Protein AF-A0A2M7NEK2-F1 (afdb_monomer)

Nearest PDB structures (foldseek):
  4wnr-assembly1_A  TM=8.412E-01  e=1.111E-12  Methanosarcina barkeri str. Fusaro
  8fo9-assembly1_E  TM=4.740E-01  e=2.504E-09  Homo sapiens
  8fo9-assembly1_F  TM=4.745E-01  e=3.644E-09  Homo sapiens
  5wha-assembly4_J  TM=6.904E-01  e=6.650E-05  Homo sapiens
  4fid-assembly1_A  TM=5.806E-01  e=3.515E-03  Entamoeba histolytica

Foldseek 3Di:
DQFDEPVVVVDPPAADEPVCQVVLLVVCQVVLAQEAASDQHQYLEDDCPPPQANASHAYYHHAHHPHAHAEEEDECRRHVNHAEYHHHQNQYAYYHYHAANARHQYDHDEQYAHQADDDDCVSVVNHNFDAHANYNHPVDPCVLHNDPPDRSVVVVVVLVCLVVVNDDFQLEAEEEEDAAAPLQLVLLVCCLADLPDDGDDPVRFDDAKDWDKRKDFQQDCVLQVDPGGDIHIYTYIRGGNAQVCNVVSLVVQAALHEYEYGGEPDRDDPPPHDDDDPCVRLVSNQVHHQDPQVRDGFAYEYEYEPCVVPVDDDPQPVVCCVVRVRDDYYYYAYSVVRRCVVVVVVVVSNRSSRRDVSSRDSPPVVPRPPDD

Structure (mmCIF, N/CA/C/O backbone):
data_AF-A0A2M7NEK2-F1
#
_entry.id   AF-A0A2M7NEK2-F1
#
loop_
_atom_site.group_PDB
_atom_site.id
_atom_site.type_symbol
_atom_site.label_atom_id
_atom_site.label_alt_id
_atom_site.label_comp_id
_atom_site.label_asym_id
_atom_site.label_entity_id
_atom_site.label_seq_id
_atom_site.pdbx_PDB_ins_code
_atom_site.Cartn_x
_atom_site.Cartn_y
_atom_site.Cartn_z
_atom_site.occupancy
_atom_site.B_iso_or_equiv
_atom_site.auth_seq_id
_atom_site.auth_comp_id
_atom_site.auth_asym_id
_atom_site.auth_atom_id
_atom_site.pdbx_PDB_model_num
ATOM 1 N N . MET A 1 1 ? -36.678 -0.978 18.783 1.00 27.56 1 MET A N 1
ATOM 2 C CA . MET A 1 1 ? -37.150 -0.639 20.144 1.00 27.56 1 MET A CA 1
ATOM 3 C C . MET A 1 1 ? -35.923 -0.608 21.032 1.00 27.56 1 MET A C 1
ATOM 5 O O . MET A 1 1 ? -35.334 -1.658 21.226 1.00 27.56 1 MET A O 1
ATOM 9 N N . ILE A 1 2 ? -35.474 0.575 21.455 1.00 27.95 2 ILE A N 1
ATOM 10 C CA . ILE A 1 2 ? -34.317 0.709 22.352 1.00 27.95 2 ILE A CA 1
ATOM 11 C C . ILE A 1 2 ? -34.806 0.318 23.756 1.00 27.95 2 ILE A C 1
ATOM 13 O O . ILE A 1 2 ? -35.747 0.954 24.239 1.00 27.95 2 ILE A O 1
ATOM 17 N N . PRO A 1 3 ? -34.257 -0.733 24.389 1.00 33.41 3 PRO A N 1
ATOM 18 C CA . PRO A 1 3 ? -34.603 -1.106 25.756 1.00 33.41 3 PRO A CA 1
ATOM 19 C C . PRO A 1 3 ? -34.306 0.061 26.696 1.00 33.41 3 PRO A C 1
ATOM 21 O O . PRO A 1 3 ? -33.317 0.771 26.522 1.00 33.41 3 PRO A O 1
ATOM 24 N N . THR A 1 4 ? -35.189 0.296 27.661 1.00 37.41 4 THR A N 1
ATOM 25 C CA . THR A 1 4 ? -35.133 1.444 28.569 1.00 37.41 4 THR A CA 1
ATOM 26 C C . THR A 1 4 ? -33.769 1.507 29.280 1.00 37.41 4 THR A C 1
ATOM 28 O O . THR A 1 4 ? -33.437 0.576 30.015 1.00 37.41 4 THR A O 1
ATOM 31 N N . PRO A 1 5 ? -32.961 2.569 29.087 1.00 45.22 5 PRO A N 1
ATOM 32 C CA . PRO A 1 5 ? -31.674 2.716 29.761 1.00 45.22 5 PRO A CA 1
ATOM 33 C C . PRO A 1 5 ? -31.861 2.801 31.276 1.00 45.22 5 PRO A C 1
ATOM 35 O O . PRO A 1 5 ? -32.543 3.710 31.753 1.00 45.22 5 PRO A O 1
ATOM 38 N N . LEU A 1 6 ? -31.220 1.918 32.047 1.00 47.41 6 LEU A N 1
ATOM 39 C CA . LEU A 1 6 ? -31.286 1.992 33.513 1.00 47.41 6 LEU A CA 1
ATOM 40 C C . LEU A 1 6 ? -30.641 3.269 34.059 1.00 47.41 6 LEU A C 1
ATOM 42 O O . LEU A 1 6 ? -31.110 3.806 35.056 1.00 47.41 6 LEU A O 1
ATOM 46 N N . ILE A 1 7 ? -29.637 3.836 33.383 1.00 46.28 7 ILE A N 1
ATOM 47 C CA . ILE A 1 7 ? -29.049 5.095 33.861 1.00 46.28 7 ILE A CA 1
ATOM 48 C C . ILE A 1 7 ? -29.918 6.315 33.567 1.00 46.28 7 ILE A C 1
ATOM 50 O O . ILE A 1 7 ? -29.795 7.318 34.260 1.00 46.28 7 ILE A O 1
ATOM 54 N N . HIS A 1 8 ? -30.921 6.229 32.685 1.00 40.03 8 HIS A N 1
ATOM 55 C CA . HIS A 1 8 ? -31.879 7.335 32.618 1.00 40.03 8 HIS A CA 1
ATOM 56 C C . HIS A 1 8 ? -32.700 7.483 33.917 1.00 40.03 8 HIS A C 1
ATOM 58 O O . HIS A 1 8 ? -33.272 8.553 34.136 1.00 40.03 8 HIS A O 1
ATOM 64 N N . GLN A 1 9 ? -32.748 6.439 34.764 1.00 41.03 9 GLN A N 1
ATOM 65 C CA . GLN A 1 9 ? -33.423 6.447 36.067 1.00 41.03 9 GLN A CA 1
ATOM 66 C C . GLN A 1 9 ? -32.533 6.894 37.238 1.00 41.03 9 GLN A C 1
ATOM 68 O O . GLN A 1 9 ? -33.073 7.375 38.233 1.00 41.03 9 GLN A O 1
ATOM 73 N N . PHE A 1 10 ? -31.204 6.796 37.139 1.00 43.56 10 PHE A N 1
ATOM 74 C CA . PHE A 1 10 ? -30.296 7.237 38.202 1.00 43.56 10 PHE A CA 1
ATOM 75 C C . PHE A 1 10 ? -29.938 8.719 38.016 1.00 43.56 10 PHE A C 1
ATOM 77 O O . PHE A 1 10 ? -28.969 9.065 37.359 1.00 43.56 10 PHE A O 1
ATOM 84 N N . GLU A 1 11 ? -30.796 9.572 38.585 1.00 41.09 11 GLU A N 1
ATOM 85 C CA . GLU A 1 11 ? -30.608 11.005 38.870 1.00 41.09 11 GLU A CA 1
ATOM 86 C C . GLU A 1 11 ? -30.167 11.902 37.691 1.00 41.09 11 GLU A C 1
ATOM 88 O O . GLU A 1 11 ? -28.991 12.089 37.402 1.00 41.09 11 GLU A O 1
ATOM 93 N N . LYS A 1 12 ? -31.138 12.608 37.092 1.00 42.69 12 LYS A N 1
ATOM 94 C CA . LYS A 1 12 ? -30.921 13.647 36.063 1.00 42.69 12 LYS A CA 1
ATOM 95 C C . LYS A 1 12 ? -29.975 14.793 36.474 1.00 42.69 12 LYS A C 1
ATOM 97 O O . LYS A 1 12 ? -29.527 15.512 35.587 1.00 42.69 12 LYS A O 1
ATOM 102 N N . ASP A 1 13 ? -29.667 14.954 37.765 1.00 41.12 13 ASP A N 1
ATOM 103 C CA . ASP A 1 13 ? -29.043 16.173 38.305 1.00 41.12 13 ASP A CA 1
ATOM 104 C C . ASP A 1 13 ? -27.871 15.938 39.280 1.00 41.12 13 ASP A C 1
ATOM 106 O O . ASP A 1 13 ? -27.344 16.898 39.847 1.00 41.12 13 ASP A O 1
ATOM 110 N N . LYS A 1 14 ? -27.406 14.694 39.470 1.00 54.66 14 LYS A N 1
ATOM 111 C CA . LYS A 1 14 ? -26.207 14.406 40.275 1.00 54.66 14 LYS A CA 1
ATOM 112 C C . LYS A 1 14 ? -25.240 13.529 39.500 1.00 54.66 14 LYS A C 1
ATOM 114 O O . LYS A 1 14 ? -25.579 12.434 39.077 1.00 54.66 14 LYS A O 1
ATOM 119 N N . LYS A 1 15 ? -24.013 14.018 39.335 1.00 63.94 15 LYS A N 1
ATOM 120 C CA . LYS A 1 15 ? -22.933 13.224 38.752 1.00 63.94 15 LYS A CA 1
ATOM 121 C C . LYS A 1 15 ? -22.475 12.198 39.782 1.00 63.94 15 LYS A C 1
ATOM 123 O O . LYS A 1 15 ? -22.154 12.561 40.914 1.00 63.94 15 LYS A O 1
ATOM 128 N N . LEU A 1 16 ? -22.467 10.934 39.388 1.00 65.00 16 LEU A N 1
ATOM 129 C CA . LEU A 1 16 ? -22.127 9.820 40.263 1.00 65.00 16 LEU A CA 1
ATOM 130 C C . LEU A 1 16 ? -20.600 9.670 40.374 1.00 65.00 16 LEU A C 1
ATOM 132 O O . LEU A 1 16 ? -19.862 9.965 39.432 1.00 65.00 16 LEU A O 1
ATOM 136 N N . GLN A 1 17 ? -20.153 9.215 41.546 1.00 69.19 17 GLN A N 1
ATOM 137 C CA . GLN A 1 17 ? -18.762 8.876 41.872 1.00 69.19 17 GLN A CA 1
ATOM 138 C C . GLN A 1 17 ? -18.635 7.361 42.096 1.00 69.19 17 GLN A C 1
ATOM 140 O O . GLN A 1 17 ? -19.644 6.672 42.251 1.00 69.19 17 GLN A O 1
ATOM 145 N N . ASN A 1 18 ? -17.407 6.835 42.171 1.00 71.06 18 ASN A N 1
ATOM 146 C CA . ASN A 1 18 ? -17.117 5.390 42.202 1.00 71.06 18 ASN A CA 1
ATOM 147 C C . ASN A 1 18 ? -17.906 4.595 43.261 1.00 71.06 18 ASN A C 1
ATOM 149 O O . ASN A 1 18 ? -18.265 3.453 43.005 1.00 71.06 18 ASN A O 1
ATOM 153 N N . ALA A 1 19 ? -18.244 5.191 44.411 1.00 71.62 19 ALA A N 1
ATOM 154 C CA . ALA A 1 19 ? -19.031 4.529 45.461 1.00 71.62 19 ALA A CA 1
ATOM 155 C C . ALA A 1 19 ? -20.443 4.094 45.008 1.00 71.62 19 ALA A C 1
ATOM 157 O O . ALA A 1 19 ? -21.029 3.194 45.600 1.00 71.62 19 ALA A O 1
ATOM 158 N N . ALA A 1 20 ? -20.994 4.717 43.961 1.00 75.75 20 ALA A N 1
ATOM 159 C CA . ALA A 1 20 ? -22.280 4.332 43.382 1.00 75.75 20 ALA A CA 1
ATOM 160 C C . ALA A 1 20 ? -22.160 3.214 42.328 1.00 75.75 20 ALA A C 1
ATOM 162 O O . ALA A 1 20 ? -23.172 2.610 41.974 1.00 75.75 20 ALA A O 1
ATOM 163 N N . LEU A 1 21 ? -20.950 2.928 41.824 1.00 77.50 21 LEU A N 1
ATOM 164 C CA . LEU A 1 21 ? -20.729 2.021 40.695 1.00 77.50 21 LEU A CA 1
ATOM 165 C C . LEU A 1 21 ? -21.175 0.587 41.014 1.00 77.50 21 LEU A C 1
ATOM 167 O O . LEU A 1 21 ? -21.929 0.004 40.240 1.00 77.50 21 LEU A O 1
ATOM 171 N N . GLU A 1 22 ? -20.798 0.046 42.176 1.00 78.56 22 GLU A N 1
ATOM 172 C CA . GLU A 1 22 ? -21.197 -1.309 42.592 1.00 78.56 22 GLU A CA 1
ATOM 173 C C . GLU A 1 22 ? -22.721 -1.465 42.687 1.00 78.56 22 GLU A C 1
ATOM 175 O O . GLU A 1 22 ? -23.286 -2.458 42.226 1.00 78.56 22 GLU A O 1
ATOM 180 N N . GLY A 1 23 ? -23.408 -0.455 43.232 1.00 80.19 23 GLY A N 1
ATOM 181 C CA . GLY A 1 23 ? -24.868 -0.442 43.322 1.00 80.19 23 GLY A CA 1
ATOM 182 C C . GLY A 1 23 ? -25.534 -0.423 41.944 1.00 80.19 23 GLY A C 1
ATOM 183 O O . GLY A 1 23 ? -26.476 -1.180 41.703 1.00 80.19 23 GLY A O 1
ATOM 184 N N . ILE A 1 24 ? -25.009 0.387 41.017 1.00 80.38 24 ILE A N 1
ATOM 185 C CA . ILE A 1 24 ? -25.492 0.462 39.630 1.00 80.38 24 ILE A CA 1
ATOM 186 C C . ILE A 1 24 ? -25.304 -0.882 38.924 1.00 80.38 24 ILE A C 1
ATOM 188 O O . ILE A 1 24 ? -26.232 -1.364 38.276 1.00 80.38 24 ILE A O 1
ATOM 192 N N . LEU A 1 25 ? -24.134 -1.507 39.070 1.00 83.00 25 LEU A N 1
ATOM 193 C CA . LEU A 1 25 ? -23.816 -2.792 38.446 1.00 83.00 25 LEU A CA 1
ATOM 194 C C . LEU A 1 25 ? -24.685 -3.924 39.005 1.00 83.00 25 LEU A C 1
ATOM 196 O O . LEU A 1 25 ? -25.248 -4.705 38.236 1.00 83.00 25 LEU A O 1
ATOM 200 N N . SER A 1 26 ? -24.881 -3.960 40.326 1.00 82.44 26 SER A N 1
ATOM 201 C CA . SER A 1 26 ? -25.780 -4.913 40.985 1.00 82.44 26 SER A CA 1
ATOM 202 C C . SER A 1 26 ? -27.222 -4.761 40.492 1.00 82.44 26 SER A C 1
ATOM 204 O O . SER A 1 26 ? -27.854 -5.744 40.096 1.00 82.44 26 SER A O 1
ATOM 206 N N . GLN A 1 27 ? -27.731 -3.527 40.410 1.00 81.94 27 GLN A N 1
ATOM 207 C CA . GLN A 1 27 ? -29.082 -3.264 39.916 1.00 81.94 27 GLN A CA 1
ATOM 208 C C . GLN A 1 27 ? -29.231 -3.603 38.427 1.00 81.94 27 GLN A C 1
ATOM 210 O O . GLN A 1 27 ? -30.239 -4.187 38.024 1.00 81.94 27 GLN A O 1
ATOM 215 N N . ALA A 1 28 ? -28.233 -3.261 37.608 1.00 82.62 28 ALA A N 1
ATOM 216 C CA . ALA A 1 28 ? -28.210 -3.576 36.184 1.00 82.62 28 ALA A CA 1
ATOM 217 C C . ALA A 1 28 ? -28.265 -5.088 35.946 1.00 82.62 28 ALA A C 1
ATOM 219 O O . ALA A 1 28 ? -29.034 -5.558 35.104 1.00 82.62 28 ALA A O 1
ATOM 220 N N . ARG A 1 29 ? -27.514 -5.850 36.746 1.00 83.62 29 ARG A N 1
ATOM 221 C CA . ARG A 1 29 ? -27.515 -7.310 36.707 1.00 83.62 29 ARG A CA 1
ATOM 222 C C . ARG A 1 29 ? -28.867 -7.893 37.117 1.00 83.62 29 ARG A C 1
ATOM 224 O O . ARG A 1 29 ? -29.416 -8.716 36.388 1.00 83.62 29 ARG A O 1
ATOM 231 N N . GLN A 1 30 ? -29.430 -7.448 38.242 1.00 84.69 30 GLN A N 1
ATOM 232 C CA . GLN A 1 30 ? -30.735 -7.920 38.731 1.00 84.69 30 GLN A CA 1
ATOM 233 C C . GLN A 1 30 ? -31.859 -7.660 37.723 1.00 84.69 30 GLN A C 1
ATOM 235 O O . GLN A 1 30 ? -32.696 -8.527 37.477 1.00 84.69 30 GLN A O 1
ATOM 240 N N . ASN A 1 31 ? -31.842 -6.484 37.098 1.00 84.69 31 ASN A N 1
ATOM 241 C CA . ASN A 1 31 ? -32.84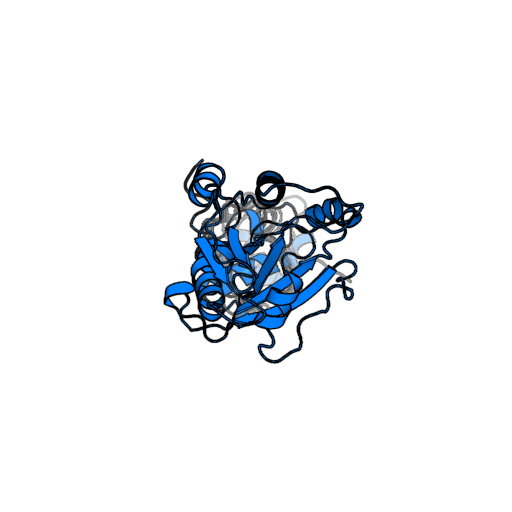8 -6.075 36.123 1.00 84.69 31 ASN A CA 1
ATOM 242 C C . ASN A 1 31 ? -32.590 -6.616 34.711 1.00 84.69 31 ASN A C 1
ATOM 244 O O . ASN A 1 31 ? -33.394 -6.350 33.818 1.00 84.69 31 ASN A O 1
ATOM 248 N N . LYS A 1 32 ? -31.489 -7.351 34.497 1.00 85.56 32 LYS A N 1
ATOM 249 C CA . LYS A 1 32 ? -31.096 -7.919 33.200 1.00 85.56 32 LYS A CA 1
ATOM 250 C C . LYS A 1 32 ? -31.138 -6.892 32.068 1.00 85.56 32 LYS A C 1
ATOM 252 O O . LYS A 1 32 ? -31.668 -7.162 30.989 1.00 85.56 32 LYS A O 1
ATOM 257 N N . VAL A 1 33 ? -30.619 -5.690 32.312 1.00 84.56 33 VAL A N 1
ATOM 258 C CA . VAL A 1 33 ? -30.609 -4.670 31.258 1.00 84.56 33 VAL A CA 1
ATOM 259 C C . VAL A 1 33 ? -29.609 -5.003 30.173 1.00 84.56 33 VAL A C 1
ATOM 261 O O . VAL A 1 33 ? -28.594 -5.651 30.422 1.00 84.56 33 VAL A O 1
ATOM 264 N N . SER A 1 34 ? -29.901 -4.513 28.974 1.00 87.12 34 SER A N 1
ATOM 265 C CA . SER A 1 34 ? -29.009 -4.616 27.825 1.00 87.12 34 SER A CA 1
ATOM 266 C C . SER A 1 34 ? -28.145 -3.387 27.595 1.00 87.12 34 SER A C 1
ATOM 268 O O . SER A 1 34 ? -27.188 -3.456 26.831 1.00 87.12 34 SER A O 1
ATOM 270 N N . PHE A 1 35 ? -28.451 -2.274 28.258 1.00 86.38 35 PHE A N 1
ATOM 271 C CA . PHE A 1 35 ? -27.778 -0.999 28.052 1.00 86.38 35 PHE A CA 1
ATOM 272 C C . PHE A 1 35 ? -27.342 -0.398 29.393 1.00 86.38 35 PHE A C 1
ATOM 274 O O . PHE A 1 35 ? -28.177 0.008 30.210 1.00 86.38 35 PHE A O 1
ATOM 281 N N . LEU A 1 36 ? -26.026 -0.329 29.597 1.00 85.50 36 LEU A N 1
ATOM 282 C CA . LEU A 1 36 ? -25.368 0.296 30.740 1.00 85.50 36 LEU A CA 1
ATOM 283 C C . LEU A 1 36 ? -24.699 1.597 30.288 1.00 85.50 36 LEU A C 1
ATOM 285 O O . LEU A 1 36 ? -23.623 1.602 29.711 1.00 85.50 36 LEU A O 1
ATOM 289 N N . ASN A 1 37 ? -25.341 2.721 30.556 1.00 83.00 37 ASN A N 1
ATOM 290 C CA . ASN A 1 37 ? -24.805 4.053 30.309 1.00 83.00 37 ASN A CA 1
ATOM 291 C C . ASN A 1 37 ? -24.256 4.704 31.580 1.00 83.00 37 ASN A C 1
ATOM 293 O O . ASN A 1 37 ? -25.003 5.307 32.314 1.00 83.00 37 ASN A O 1
ATOM 297 N N . SER A 1 38 ? -22.963 4.669 31.832 1.00 78.69 38 SER A N 1
ATOM 298 C CA . SER A 1 38 ? -22.294 5.478 32.862 1.00 78.69 38 SER A CA 1
ATOM 299 C C . SER A 1 38 ? -21.735 6.804 32.317 1.00 78.69 38 SER A C 1
ATOM 301 O O . SER A 1 38 ? -20.818 7.379 32.910 1.00 78.69 38 SER A O 1
ATOM 303 N N . SER A 1 39 ? -22.266 7.317 31.205 1.00 83.06 39 SER A N 1
ATOM 304 C CA . SER A 1 39 ? -21.804 8.561 30.583 1.00 83.06 39 SER A CA 1
ATOM 305 C C . SER A 1 39 ? -22.087 9.800 31.444 1.00 83.06 39 SER A C 1
ATOM 307 O O . SER A 1 39 ? -23.003 9.812 32.266 1.00 83.06 39 SER A O 1
ATOM 309 N N . LYS A 1 40 ? -21.313 10.872 31.233 1.00 82.81 40 LYS A N 1
ATOM 310 C CA . LYS A 1 40 ? -21.486 12.190 31.884 1.00 82.81 40 LYS A CA 1
ATOM 311 C C . LYS A 1 40 ? -21.363 12.182 33.417 1.00 82.81 40 LYS A C 1
ATOM 313 O O . LYS A 1 40 ? -21.920 13.060 34.080 1.00 82.81 40 LYS A O 1
ATOM 318 N N . ASN A 1 41 ? -20.598 11.245 33.971 1.00 82.25 41 ASN A N 1
ATOM 319 C CA . ASN A 1 41 ? -20.337 11.133 35.407 1.00 82.25 41 ASN A CA 1
ATOM 320 C C . ASN A 1 41 ? -18.932 11.639 35.799 1.00 82.25 41 ASN A C 1
ATOM 322 O O . ASN A 1 41 ? -18.212 12.247 34.997 1.00 82.25 41 ASN A O 1
ATOM 326 N N . GLU A 1 42 ? -18.579 11.461 37.074 1.00 79.94 42 GLU A N 1
ATOM 327 C CA . GLU A 1 42 ? -17.281 11.818 37.666 1.00 79.94 42 GLU A CA 1
ATOM 328 C C . GLU A 1 42 ? -16.571 10.564 38.204 1.00 79.94 42 GLU A C 1
ATOM 330 O O . GLU A 1 42 ? -15.975 10.580 39.282 1.00 79.94 42 GLU A O 1
ATOM 335 N N . PHE A 1 43 ? -16.654 9.456 37.458 1.00 76.44 43 PHE A N 1
ATOM 336 C CA . PHE A 1 43 ? -15.937 8.229 37.799 1.00 76.44 43 PHE A CA 1
ATOM 337 C C . PHE A 1 43 ? -14.437 8.400 37.565 1.00 76.44 43 PHE A C 1
ATOM 339 O O . PHE A 1 43 ? -14.008 8.687 36.449 1.00 76.44 43 PHE A O 1
ATOM 346 N N . SER A 1 44 ? -13.625 8.225 38.603 1.00 72.00 44 SER A N 1
ATOM 347 C CA . SER A 1 44 ? -12.158 8.205 38.489 1.00 72.00 44 SER A CA 1
ATOM 348 C C . SER A 1 44 ? -11.609 6.811 38.183 1.00 72.00 44 SER A C 1
ATOM 350 O O . SER A 1 44 ? -10.463 6.677 37.774 1.00 72.00 44 SER A O 1
ATOM 352 N N . ASN A 1 45 ? -12.424 5.773 38.374 1.00 73.75 45 ASN A N 1
ATOM 353 C CA . ASN A 1 45 ? -12.111 4.395 38.023 1.00 73.75 45 ASN A CA 1
ATOM 354 C C . ASN A 1 45 ? -13.414 3.670 37.652 1.00 73.75 45 ASN A C 1
ATOM 356 O O . ASN A 1 45 ? -14.448 3.893 38.288 1.00 73.75 45 ASN A O 1
ATOM 360 N N . LEU A 1 46 ? -13.354 2.807 36.640 1.00 75.31 46 LEU A N 1
ATOM 361 C CA . LEU A 1 46 ? -14.412 1.861 36.299 1.00 75.31 46 LEU A CA 1
ATOM 362 C C . LEU A 1 46 ? -13.814 0.461 36.371 1.00 75.31 46 LEU A C 1
ATOM 364 O O . LEU A 1 46 ? -13.228 -0.034 35.409 1.00 75.31 46 LEU A O 1
ATOM 368 N N . ASP A 1 47 ? -13.953 -0.147 37.541 1.00 76.81 47 ASP A N 1
ATOM 369 C CA . ASP A 1 47 ? -13.500 -1.505 37.785 1.00 76.81 47 ASP A CA 1
ATOM 370 C C . ASP A 1 47 ? -14.679 -2.472 37.652 1.00 76.81 47 ASP A C 1
ATOM 372 O O . ASP A 1 47 ? -15.679 -2.358 38.364 1.00 76.81 47 ASP A O 1
ATOM 376 N N . PHE A 1 48 ? -14.558 -3.413 36.719 1.00 80.00 48 PHE A N 1
ATOM 377 C CA . PHE A 1 48 ? -15.531 -4.482 36.498 1.00 80.00 48 PHE A CA 1
ATOM 378 C C . PHE A 1 48 ? -15.013 -5.847 36.975 1.00 80.00 48 PHE A C 1
ATOM 380 O O . PHE A 1 48 ? -15.692 -6.854 36.789 1.00 80.00 48 PHE A O 1
ATOM 387 N N . SER A 1 49 ? -13.821 -5.906 37.581 1.00 71.44 49 SER A N 1
ATOM 388 C CA . SER A 1 49 ? -13.154 -7.158 37.965 1.00 71.44 49 SER A CA 1
ATOM 389 C C . SER A 1 49 ? -13.886 -7.932 39.061 1.00 71.44 49 SER A C 1
ATOM 391 O O . SER A 1 49 ? -13.805 -9.158 39.117 1.00 71.44 49 SER A O 1
ATOM 393 N N . THR A 1 50 ? -14.632 -7.232 39.916 1.00 71.94 50 THR A N 1
ATOM 394 C CA . THR A 1 50 ? -15.408 -7.815 41.018 1.00 71.94 50 THR A CA 1
ATOM 395 C C . THR A 1 50 ? -16.818 -8.237 40.601 1.00 71.94 50 THR A C 1
ATOM 397 O O . THR A 1 50 ? -17.564 -8.793 41.409 1.00 71.94 50 THR A O 1
ATOM 400 N N . VAL A 1 51 ? -17.201 -7.980 39.347 1.00 79.44 51 VAL A N 1
ATOM 401 C CA . VAL A 1 51 ? -18.557 -8.203 38.847 1.00 79.44 51 VAL A CA 1
ATOM 402 C C . VAL A 1 51 ? -18.655 -9.597 38.239 1.00 79.44 51 VAL A C 1
ATOM 404 O O . VAL A 1 51 ? -17.894 -9.967 37.349 1.00 79.44 51 VAL A O 1
ATOM 407 N N . GLU A 1 52 ? -19.628 -10.380 38.699 1.00 85.44 52 GLU A N 1
ATOM 408 C CA . GLU A 1 52 ? -19.995 -11.634 38.037 1.00 85.44 52 GLU A CA 1
ATOM 409 C C . GLU A 1 52 ? -20.537 -11.380 36.618 1.00 85.44 52 GLU A C 1
ATOM 411 O O . GLU A 1 52 ? -21.003 -10.289 36.295 1.00 85.44 52 GLU A O 1
ATOM 416 N N . THR A 1 53 ? -20.554 -12.412 35.776 1.00 90.19 53 THR A N 1
ATOM 417 C CA . THR A 1 53 ? -20.990 -12.309 34.377 1.00 90.19 53 THR A CA 1
ATOM 418 C C . THR A 1 53 ? -22.367 -11.644 34.215 1.00 90.19 53 THR A C 1
ATOM 420 O O . THR A 1 53 ? -23.358 -12.009 34.861 1.00 90.19 53 THR A O 1
ATOM 423 N N . MET A 1 54 ? -22.428 -10.669 33.305 1.00 90.12 54 MET A N 1
ATOM 424 C CA . MET A 1 54 ? -23.602 -9.872 32.950 1.00 90.12 54 MET A CA 1
ATOM 425 C C . MET A 1 54 ? -24.046 -10.182 31.513 1.00 90.12 54 MET A C 1
ATOM 427 O O . MET A 1 54 ? -23.902 -9.367 30.603 1.00 90.12 54 MET A O 1
ATOM 431 N N . GLU A 1 55 ? -24.621 -11.368 31.301 1.00 91.38 55 GLU A N 1
ATOM 432 C CA . GLU A 1 55 ? -24.993 -11.873 29.967 1.00 91.38 55 GLU A CA 1
ATOM 433 C C . GLU A 1 55 ? -26.000 -10.999 29.207 1.00 91.38 55 GLU A C 1
ATOM 435 O O . GLU A 1 55 ? -26.066 -11.073 27.983 1.00 91.38 55 GLU A O 1
ATOM 440 N N . SER A 1 56 ? -26.805 -10.193 29.905 1.00 89.69 56 SER A N 1
ATOM 441 C CA . SER A 1 56 ? -27.824 -9.357 29.268 1.00 89.69 56 SER A CA 1
ATOM 442 C C . SER A 1 56 ? -27.252 -8.120 28.582 1.00 89.69 56 SER A C 1
ATOM 444 O O . SER A 1 56 ? -27.915 -7.582 27.702 1.00 89.69 56 SER A O 1
ATOM 446 N N . ILE A 1 57 ? -26.063 -7.659 28.988 1.00 91.75 57 ILE A N 1
ATOM 447 C CA . ILE A 1 57 ? -25.473 -6.397 28.536 1.00 91.75 57 ILE A CA 1
ATOM 448 C C . ILE A 1 57 ? -24.979 -6.530 27.097 1.00 91.75 57 ILE A C 1
ATOM 450 O O . ILE A 1 57 ? -24.106 -7.340 26.794 1.00 91.75 57 ILE A O 1
ATOM 454 N N . GLU A 1 58 ? -25.512 -5.676 26.229 1.00 93.50 58 GLU A N 1
ATOM 455 C CA . GLU A 1 58 ? -25.104 -5.548 24.829 1.00 93.50 58 GLU A CA 1
ATOM 456 C C . GLU A 1 58 ? -24.416 -4.208 24.555 1.00 93.50 58 GLU A C 1
ATOM 458 O O . GLU A 1 58 ? -23.662 -4.081 23.594 1.00 93.50 58 GLU A O 1
ATOM 463 N N . VAL A 1 59 ? -24.660 -3.192 25.385 1.00 93.44 59 VAL A N 1
ATOM 464 C CA . VAL A 1 59 ? -24.123 -1.848 25.183 1.00 93.44 59 VAL A CA 1
ATOM 465 C C . VAL A 1 59 ? -23.608 -1.267 26.483 1.00 93.44 59 VAL A C 1
ATOM 467 O O . VAL A 1 59 ? -24.326 -1.242 27.486 1.00 93.44 59 VAL A O 1
ATOM 470 N N . ILE A 1 60 ? -22.389 -0.740 26.426 1.00 91.00 60 ILE A N 1
ATOM 471 C CA . ILE A 1 60 ? -21.786 0.041 27.499 1.00 91.00 60 ILE A CA 1
ATOM 472 C C . ILE A 1 60 ? -21.430 1.419 26.943 1.00 91.00 60 ILE A C 1
ATOM 474 O O . ILE A 1 60 ? -20.693 1.527 25.964 1.00 91.00 60 ILE A O 1
ATOM 478 N N . ASP A 1 61 ? -21.952 2.471 27.567 1.00 89.06 61 ASP A N 1
ATOM 479 C CA . ASP A 1 61 ? -21.617 3.856 27.242 1.00 89.06 61 ASP A CA 1
ATOM 480 C C . ASP A 1 61 ? -21.080 4.583 28.471 1.00 89.06 61 ASP A C 1
ATOM 482 O O . ASP A 1 61 ? -21.812 4.908 29.398 1.00 89.06 61 ASP A O 1
ATOM 486 N N . CYS A 1 62 ? -19.788 4.865 28.456 1.00 86.62 62 CYS A N 1
ATOM 487 C CA . CYS A 1 62 ? -19.049 5.565 29.495 1.00 86.62 62 CYS A CA 1
ATOM 488 C C . CYS A 1 62 ? -18.508 6.911 28.988 1.00 86.62 62 CYS A C 1
ATOM 490 O O . CYS A 1 62 ? -17.511 7.412 29.515 1.00 86.62 62 CYS A O 1
ATOM 492 N N . SER A 1 63 ? -19.119 7.491 27.955 1.00 88.38 63 SER A N 1
ATOM 493 C CA . SER A 1 63 ? -18.653 8.725 27.309 1.00 88.38 63 SER A CA 1
ATOM 494 C C . SER A 1 63 ? -18.746 9.952 28.230 1.00 88.38 63 SER A C 1
ATOM 496 O O . SER A 1 63 ? -19.545 9.992 29.164 1.00 88.38 63 SER A O 1
ATOM 498 N N . TYR A 1 64 ? -17.980 11.005 27.959 1.00 88.06 64 TYR A N 1
ATOM 499 C CA . TYR A 1 64 ? -18.037 12.288 28.669 1.00 88.06 64 TYR A CA 1
ATOM 500 C C . TYR A 1 64 ? -17.794 12.202 30.185 1.00 88.06 64 TYR A C 1
ATOM 502 O O . TYR A 1 64 ? -18.327 13.019 30.946 1.00 88.06 64 TYR A O 1
ATOM 510 N N . ASN A 1 65 ? -17.021 11.219 30.652 1.00 81.19 65 ASN A N 1
ATOM 511 C CA . ASN A 1 65 ? -16.597 11.194 32.052 1.00 81.19 65 ASN A CA 1
ATOM 512 C C . ASN A 1 65 ? -15.544 12.289 32.291 1.00 81.19 65 ASN A C 1
ATOM 514 O O . ASN A 1 65 ? -14.596 12.445 31.524 1.00 81.19 65 ASN A O 1
ATOM 518 N N . LYS A 1 66 ? -15.755 13.127 33.316 1.00 71.38 66 LYS A N 1
ATOM 519 C CA . LYS A 1 66 ? -14.974 14.374 33.489 1.00 71.38 66 LYS A CA 1
ATOM 520 C C . LYS A 1 66 ? -13.598 14.161 34.118 1.00 71.38 66 LYS A C 1
ATOM 522 O O . LYS A 1 66 ? -12.675 14.950 33.870 1.00 71.38 66 LYS A O 1
ATOM 527 N N . THR A 1 67 ? -13.514 13.154 34.969 1.00 71.94 67 THR A N 1
ATOM 528 C CA . THR A 1 67 ? -12.324 12.685 35.678 1.00 71.94 67 THR A CA 1
ATOM 529 C C . THR A 1 67 ? -11.464 11.837 34.746 1.00 71.94 67 THR A C 1
ATOM 531 O O . THR A 1 67 ? -11.986 11.158 33.868 1.00 71.94 67 THR A O 1
ATOM 534 N N . GLU A 1 68 ? -10.141 11.919 34.901 1.00 71.00 68 GLU A N 1
ATOM 535 C CA . GLU A 1 68 ? -9.214 11.077 34.138 1.00 71.00 68 GLU A CA 1
ATOM 536 C C . GLU A 1 68 ? -9.408 9.619 34.550 1.00 71.00 68 GLU A C 1
ATOM 538 O O . GLU A 1 68 ? -9.143 9.251 35.693 1.00 71.00 68 GLU A O 1
ATOM 543 N N . LEU A 1 69 ? -9.892 8.802 33.619 1.00 73.75 69 LEU A N 1
ATOM 544 C CA . LEU A 1 69 ? -9.925 7.355 33.761 1.00 73.75 69 LEU A CA 1
ATOM 545 C C . LEU A 1 69 ? -8.555 6.832 33.322 1.00 73.75 69 LEU A C 1
ATOM 547 O O . LEU A 1 69 ? -8.332 6.616 32.136 1.00 73.75 69 LEU A O 1
ATOM 551 N N . GLU A 1 70 ? -7.599 6.709 34.246 1.00 75.44 70 GLU A N 1
ATOM 552 C CA . GLU A 1 70 ? -6.216 6.350 33.882 1.00 75.44 70 GLU A CA 1
ATOM 553 C C . GLU A 1 70 ? -6.155 5.041 33.087 1.00 75.44 70 GLU A C 1
ATOM 555 O O . GLU A 1 70 ? -5.570 5.006 32.005 1.00 75.44 70 GLU A O 1
ATOM 560 N N . LYS A 1 71 ? -6.829 3.999 33.577 1.00 84.25 71 LYS A N 1
ATOM 561 C CA . LYS A 1 71 ? -6.892 2.691 32.935 1.00 84.25 71 LYS A CA 1
ATOM 562 C C . LYS A 1 71 ? -8.297 2.111 33.029 1.00 84.25 71 LYS A C 1
ATOM 564 O O . LYS A 1 71 ? -8.938 2.201 34.073 1.00 84.25 71 LYS A O 1
ATOM 569 N N . ILE A 1 72 ? -8.754 1.498 31.941 1.00 86.88 72 ILE A N 1
ATOM 570 C CA . ILE A 1 72 ? -10.029 0.785 31.869 1.00 86.88 72 ILE A CA 1
ATOM 571 C C . ILE A 1 72 ? -9.785 -0.644 31.417 1.00 86.88 72 ILE A C 1
ATOM 573 O O . ILE A 1 72 ? -9.185 -0.859 30.368 1.00 86.88 72 ILE A O 1
ATOM 577 N N . THR A 1 73 ? -10.319 -1.609 32.160 1.00 89.44 73 THR A N 1
ATOM 578 C CA . THR A 1 73 ? -10.273 -3.024 31.784 1.00 89.44 73 THR A CA 1
ATOM 579 C C . THR A 1 73 ? -11.690 -3.538 31.553 1.00 89.44 73 THR A C 1
ATOM 581 O O . THR A 1 73 ? -12.514 -3.533 32.465 1.00 89.44 73 THR A O 1
ATOM 584 N N . ILE A 1 74 ? -11.978 -3.999 30.336 1.00 91.00 74 ILE A N 1
ATOM 585 C CA . ILE A 1 74 ? -13.240 -4.662 29.982 1.00 91.00 74 ILE A CA 1
ATOM 586 C C . ILE A 1 74 ? -12.920 -6.110 29.638 1.00 91.00 74 ILE A C 1
ATOM 588 O O . ILE A 1 74 ? -12.078 -6.371 28.786 1.00 91.00 74 ILE A O 1
ATOM 592 N N . SER A 1 75 ? -13.603 -7.059 30.277 1.00 93.12 75 SER A N 1
ATOM 593 C CA . SER A 1 75 ? -13.414 -8.485 30.001 1.00 93.12 75 SER A CA 1
ATOM 594 C C . SER A 1 75 ? -14.625 -9.088 29.302 1.00 93.12 75 SER A C 1
ATOM 596 O O . SER A 1 75 ? -15.764 -8.910 29.745 1.00 93.12 75 SER A O 1
ATOM 598 N N . ALA A 1 76 ? -14.371 -9.882 28.264 1.00 93.12 76 ALA A N 1
ATOM 599 C CA . ALA A 1 76 ? -15.395 -10.673 27.592 1.00 93.12 76 ALA A CA 1
ATOM 600 C C . ALA A 1 76 ? -16.026 -11.734 28.516 1.00 93.12 76 ALA A C 1
ATOM 602 O O . ALA A 1 76 ? -17.174 -12.121 28.316 1.00 93.12 76 ALA A O 1
ATOM 603 N N . ALA A 1 77 ? -15.324 -12.164 29.574 1.00 92.69 77 ALA A N 1
ATOM 604 C CA . ALA A 1 77 ? -15.876 -13.077 30.579 1.00 92.69 77 ALA A CA 1
ATOM 605 C C . ALA A 1 77 ? -16.984 -12.424 31.427 1.00 92.69 77 ALA A C 1
ATOM 607 O O . ALA A 1 77 ? -17.892 -13.107 31.909 1.00 92.69 77 ALA A O 1
ATOM 608 N N . VAL A 1 78 ? -16.922 -11.098 31.595 1.00 92.81 78 VAL A N 1
ATOM 609 C CA . VAL A 1 78 ? -17.953 -10.318 32.291 1.00 92.81 78 VAL A CA 1
ATOM 610 C C . VAL A 1 78 ? -19.067 -9.927 31.319 1.00 92.81 78 VAL A C 1
ATOM 612 O O . VAL A 1 78 ? -20.241 -10.063 31.657 1.00 92.81 78 VAL A O 1
ATOM 615 N N . PHE A 1 79 ? -18.722 -9.507 30.097 1.00 94.38 79 PHE A N 1
ATOM 616 C CA . PHE A 1 79 ? -19.673 -9.011 29.093 1.00 94.38 79 PHE A CA 1
ATOM 617 C C . PHE A 1 79 ? -19.633 -9.824 27.781 1.00 94.38 79 PHE A C 1
ATOM 619 O O . PHE A 1 79 ? -19.260 -9.291 26.734 1.00 94.38 79 PHE A O 1
ATOM 626 N N . PRO A 1 80 ? -20.053 -11.103 27.787 1.00 94.75 80 PRO A N 1
ATOM 627 C CA . PRO A 1 80 ? -19.892 -12.000 26.634 1.00 94.75 80 PRO A CA 1
ATOM 628 C C . PRO A 1 80 ? -20.755 -11.626 25.420 1.00 94.75 80 PRO A C 1
ATOM 630 O O . PRO A 1 80 ? -20.509 -12.096 24.310 1.00 94.75 80 PRO A O 1
ATOM 633 N N . ASN A 1 81 ? -21.788 -10.800 25.617 1.00 95.75 81 ASN A N 1
ATOM 634 C CA . ASN A 1 81 ? -22.729 -10.385 24.575 1.00 95.75 81 ASN A CA 1
ATOM 635 C C . ASN A 1 81 ? -22.583 -8.913 24.162 1.00 95.75 81 ASN A C 1
ATOM 637 O O . ASN A 1 81 ? -23.471 -8.379 23.496 1.00 95.75 81 ASN A O 1
ATOM 641 N N . LEU A 1 82 ? -21.478 -8.264 24.537 1.00 96.75 82 LEU A N 1
ATOM 642 C CA . LEU A 1 82 ? -21.234 -6.860 24.231 1.00 96.75 82 LEU A CA 1
ATOM 643 C C . LEU A 1 82 ? -21.125 -6.632 22.714 1.00 96.75 82 LEU A C 1
ATOM 645 O O . LEU A 1 82 ? -20.317 -7.270 22.042 1.00 96.75 82 LEU A O 1
ATOM 649 N N . LYS A 1 83 ? -21.930 -5.700 22.199 1.00 96.38 83 LYS A N 1
ATOM 650 C CA . LYS A 1 83 ? -21.989 -5.280 20.791 1.00 96.38 83 LYS A CA 1
ATOM 651 C C . LYS A 1 83 ? -21.420 -3.891 20.563 1.00 96.38 83 LYS A C 1
ATOM 653 O O . LYS A 1 83 ? -20.736 -3.659 19.570 1.00 96.38 83 LYS A O 1
ATOM 658 N N . HIS A 1 84 ? -21.670 -2.969 21.491 1.00 96.94 84 HIS A N 1
ATOM 659 C CA . HIS A 1 84 ? -21.233 -1.585 21.347 1.00 96.94 84 HIS A CA 1
ATOM 660 C C . HIS A 1 84 ? -20.580 -1.069 22.629 1.00 96.94 84 HIS A C 1
ATOM 662 O O . HIS A 1 84 ? -21.176 -1.123 23.708 1.00 96.94 84 HIS A O 1
ATOM 668 N N . LEU A 1 85 ? -19.367 -0.537 22.491 1.00 95.56 85 LEU A N 1
ATOM 669 C CA . LEU A 1 85 ? -18.588 0.032 23.582 1.00 95.56 85 LEU A CA 1
ATOM 670 C C . LEU A 1 85 ? -18.221 1.484 23.266 1.00 95.56 85 LEU A C 1
ATOM 672 O O . LEU A 1 85 ? -17.488 1.753 22.311 1.00 95.56 85 LEU A O 1
ATOM 676 N N . TYR A 1 86 ? -18.719 2.414 24.081 1.00 94.19 86 TYR A N 1
ATOM 677 C CA . TYR A 1 86 ? -18.511 3.847 23.897 1.00 94.19 86 TYR A CA 1
ATOM 678 C C . TYR A 1 86 ? -17.743 4.460 25.064 1.00 94.19 86 TYR A C 1
ATOM 680 O O . TYR A 1 86 ? -18.178 4.427 26.212 1.00 94.19 86 TYR A O 1
ATOM 688 N N . PHE A 1 87 ? -16.620 5.087 24.740 1.00 91.94 87 PHE A N 1
ATOM 689 C CA . PHE A 1 87 ? -15.837 5.928 25.633 1.00 91.94 87 PHE A CA 1
ATOM 690 C C . PHE A 1 87 ? -15.455 7.217 24.913 1.00 91.94 87 PHE A C 1
ATOM 692 O O . PHE A 1 87 ? -14.286 7.565 24.815 1.00 91.94 87 PHE A O 1
ATOM 699 N N . PHE A 1 88 ? -16.420 7.924 24.337 1.00 92.19 88 PHE A N 1
ATOM 700 C CA . PHE A 1 88 ? -16.106 9.184 23.678 1.00 92.19 88 PHE A CA 1
ATOM 701 C C . PHE A 1 88 ? -15.799 10.272 24.708 1.00 92.19 88 PHE A C 1
ATOM 703 O O . PHE A 1 88 ? -16.608 10.505 25.600 1.00 92.19 88 PHE A O 1
ATOM 710 N N . GLU A 1 89 ? -14.681 10.982 24.557 1.00 91.50 89 GLU A N 1
ATOM 711 C CA . GLU A 1 89 ? -14.370 12.157 25.387 1.00 91.50 89 GLU A CA 1
ATOM 712 C C . GLU A 1 89 ? -14.321 11.854 26.902 1.00 91.50 89 GLU A C 1
ATOM 714 O O . GLU A 1 89 ? -14.893 12.580 27.716 1.00 91.50 89 GLU A O 1
ATOM 719 N N . SER A 1 90 ? -13.639 10.769 27.285 1.00 88.69 90 SER A N 1
ATOM 720 C CA . SER A 1 90 ? -13.544 10.286 28.676 1.00 88.69 90 SER A CA 1
ATOM 721 C C . SER A 1 90 ? -12.126 10.335 29.264 1.00 88.69 90 SER A C 1
ATOM 723 O O . SER A 1 90 ? -11.884 9.785 30.337 1.00 88.69 90 SER A O 1
ATOM 725 N N . LYS A 1 91 ? -11.185 11.006 28.580 1.00 86.50 91 LYS A N 1
ATOM 726 C CA . LYS A 1 91 ? -9.786 11.215 29.012 1.00 86.50 91 LYS A CA 1
ATOM 727 C C . LYS A 1 91 ? -9.045 9.927 29.404 1.00 86.50 91 LYS A C 1
ATOM 729 O O . LYS A 1 91 ? -8.247 9.933 30.340 1.00 86.50 91 LYS A O 1
ATOM 734 N N . ILE A 1 92 ? -9.314 8.832 28.697 1.00 90.12 92 ILE A N 1
ATOM 735 C CA . ILE A 1 92 ? -8.683 7.535 28.977 1.00 90.12 92 ILE A CA 1
ATOM 736 C C . ILE A 1 92 ? -7.229 7.537 28.511 1.00 90.12 92 ILE A C 1
ATOM 738 O O . ILE A 1 92 ? -6.971 7.997 27.399 1.00 90.12 92 ILE A O 1
ATOM 742 N N . LYS A 1 93 ? -6.300 7.021 29.327 1.00 89.81 93 LYS A N 1
ATOM 743 C CA . LYS A 1 93 ? -4.884 6.845 28.935 1.00 89.81 93 LYS A CA 1
ATOM 744 C C . LYS A 1 93 ? -4.579 5.423 28.465 1.00 89.81 93 LYS A C 1
ATOM 746 O O . LYS A 1 93 ? -3.829 5.253 27.510 1.00 89.81 93 LYS A O 1
ATOM 751 N N . GLU A 1 94 ? -5.207 4.423 29.079 1.00 89.94 94 GLU A N 1
ATOM 752 C CA . GLU A 1 94 ? -5.048 3.012 28.720 1.00 89.94 94 GLU A CA 1
ATOM 753 C C . GLU A 1 94 ? -6.404 2.291 28.697 1.00 89.94 94 GLU A C 1
ATOM 755 O O . GLU A 1 94 ? -7.227 2.448 29.603 1.00 89.94 94 GLU A O 1
ATOM 760 N N . ILE A 1 95 ? -6.636 1.475 27.668 1.00 91.25 95 ILE A N 1
ATOM 761 C CA . ILE A 1 95 ? -7.764 0.544 27.609 1.00 91.25 95 ILE A CA 1
ATOM 762 C C . ILE A 1 95 ? -7.253 -0.872 27.359 1.00 91.25 95 ILE A C 1
ATOM 764 O O . ILE A 1 95 ? -6.469 -1.112 26.444 1.00 91.25 95 ILE A O 1
ATOM 768 N N . GLU A 1 96 ? -7.725 -1.806 28.172 1.00 91.25 96 GLU A N 1
ATOM 769 C CA . GLU A 1 96 ? -7.406 -3.223 28.094 1.00 91.25 96 GLU A CA 1
ATOM 770 C C . GLU A 1 96 ? -8.696 -4.008 27.840 1.00 91.25 96 GLU A C 1
ATOM 772 O O . GLU A 1 96 ? -9.615 -4.022 28.664 1.00 91.25 96 GLU A O 1
ATOM 777 N N . LEU A 1 97 ? -8.782 -4.641 26.671 1.00 92.88 97 LEU A N 1
ATOM 778 C CA . LEU A 1 97 ? -9.892 -5.508 26.289 1.00 92.88 97 LEU A CA 1
ATOM 779 C C . LEU A 1 97 ? -9.424 -6.959 26.438 1.00 92.88 97 LEU A C 1
ATOM 781 O O . LEU A 1 97 ? -8.581 -7.420 25.678 1.00 92.88 97 LEU A O 1
ATOM 785 N N . VAL A 1 98 ? -9.924 -7.653 27.461 1.00 92.62 98 VAL A N 1
ATOM 786 C CA . VAL A 1 98 ? -9.424 -8.974 27.864 1.00 92.62 98 VAL A CA 1
ATOM 787 C C . VAL A 1 98 ? -10.316 -10.085 27.317 1.00 92.62 98 VAL A C 1
ATOM 789 O O . VAL A 1 98 ? -11.463 -10.245 27.757 1.00 92.62 98 VAL A O 1
ATOM 792 N N . GLY A 1 99 ? -9.740 -10.902 26.435 1.00 92.06 99 GLY A N 1
ATOM 793 C CA . GLY A 1 99 ? -10.378 -12.055 25.800 1.00 92.06 99 GLY A CA 1
ATOM 794 C C . GLY A 1 99 ? -11.113 -11.706 24.504 1.00 92.06 99 GLY A C 1
ATOM 795 O O . GLY A 1 99 ? -11.183 -10.548 24.105 1.00 92.06 99 GLY A O 1
ATOM 796 N N . SER A 1 100 ? -11.703 -12.724 23.876 1.00 95.06 100 SER A N 1
ATOM 797 C CA . SER A 1 100 ? -12.408 -12.578 22.600 1.00 95.06 100 SER A CA 1
ATOM 798 C C . SER A 1 100 ? -13.822 -12.023 22.787 1.00 95.06 100 SER A C 1
ATOM 800 O O . SER A 1 100 ? -14.618 -12.562 23.559 1.00 95.06 100 SER A O 1
ATOM 802 N N . PHE A 1 101 ? -14.152 -10.968 22.044 1.00 96.69 101 PHE A N 1
ATOM 803 C CA . PHE A 1 101 ? -15.460 -10.325 21.982 1.00 96.69 101 PHE A CA 1
ATOM 804 C C . PHE A 1 101 ? -16.170 -10.679 20.661 1.00 96.69 101 PHE A C 1
ATOM 806 O O . PHE A 1 101 ? -16.191 -9.881 19.719 1.00 96.69 101 PHE A O 1
ATOM 813 N N . PRO A 1 102 ? -16.832 -11.848 20.572 1.00 94.94 102 PRO A N 1
ATOM 814 C CA . PRO A 1 102 ? -17.343 -12.391 19.310 1.00 94.94 102 PRO A CA 1
ATOM 815 C C . PRO A 1 102 ? -18.508 -11.601 18.701 1.00 94.94 102 PRO A C 1
ATOM 817 O O . PRO A 1 102 ? -18.922 -11.897 17.583 1.00 94.94 102 PRO A O 1
ATOM 820 N N . LYS A 1 103 ? -19.079 -10.647 19.445 1.00 97.25 103 LYS A N 1
ATOM 821 C CA . LYS A 1 103 ? -20.244 -9.850 19.039 1.00 97.25 103 LYS A CA 1
ATOM 822 C C . LYS A 1 103 ? -19.969 -8.351 18.974 1.00 97.25 103 LYS A C 1
ATOM 824 O O . LYS A 1 103 ? -20.895 -7.609 18.674 1.00 97.25 103 LYS A O 1
ATOM 829 N N . LEU A 1 104 ? -18.749 -7.896 19.273 1.00 97.94 104 LEU A N 1
ATOM 830 C CA . LEU A 1 104 ? -18.461 -6.465 19.336 1.00 97.94 104 LEU A CA 1
ATOM 831 C C . LEU A 1 104 ? -18.380 -5.880 17.925 1.00 97.94 104 LEU A C 1
ATOM 833 O O . LEU A 1 104 ? -17.423 -6.120 17.199 1.00 97.94 104 LEU A O 1
ATOM 837 N N . GLU A 1 105 ? -19.384 -5.088 17.566 1.00 96.62 105 GLU A N 1
ATOM 838 C CA . GLU A 1 105 ? -19.534 -4.432 16.264 1.00 96.62 105 GLU A CA 1
ATOM 839 C C . GLU A 1 105 ? -18.936 -3.017 16.273 1.00 96.62 105 GLU A C 1
ATOM 841 O O . GLU A 1 105 ? -18.451 -2.525 15.252 1.00 96.62 105 GLU A O 1
ATOM 846 N N . THR A 1 106 ? -18.964 -2.335 17.426 1.00 97.69 106 THR A N 1
ATOM 847 C CA . THR A 1 106 ? -18.539 -0.932 17.551 1.00 97.69 106 THR A CA 1
ATOM 848 C C . THR A 1 106 ? -17.661 -0.690 18.770 1.00 97.69 106 THR A C 1
ATOM 850 O O . THR A 1 106 ? -18.084 -0.917 19.905 1.00 97.69 106 THR A O 1
ATOM 853 N N . LEU A 1 107 ? -16.484 -0.114 18.526 1.00 97.38 107 LEU A N 1
ATOM 854 C CA . LEU A 1 107 ? -15.563 0.381 19.541 1.00 97.38 107 LEU A CA 1
ATOM 855 C C . LEU A 1 107 ? -15.279 1.871 19.311 1.00 97.38 107 LEU A C 1
ATOM 857 O O . LEU A 1 107 ? -14.614 2.264 18.351 1.00 97.38 107 LEU A O 1
ATOM 861 N N . HIS A 1 108 ? -15.791 2.722 20.196 1.00 96.62 108 HIS A N 1
ATOM 862 C CA . HIS A 1 108 ? -15.668 4.170 20.072 1.00 96.62 108 HIS A CA 1
ATOM 863 C C . HIS A 1 108 ? -14.775 4.743 21.171 1.00 96.62 108 HIS A C 1
ATOM 865 O O . HIS A 1 108 ? -15.218 4.955 22.297 1.00 96.62 108 HIS A O 1
ATOM 871 N N . LEU A 1 109 ? -13.533 5.069 20.823 1.00 95.69 109 LEU A N 1
ATOM 872 C CA . LEU A 1 109 ? -12.511 5.574 21.745 1.00 95.69 109 LEU A CA 1
ATOM 873 C C . LEU A 1 109 ? -12.004 6.970 21.363 1.00 95.69 109 LEU A C 1
ATOM 875 O O . LEU A 1 109 ? -10.974 7.412 21.868 1.00 95.69 109 LEU A O 1
ATOM 879 N N . ALA A 1 110 ? -12.685 7.676 20.461 1.00 95.75 110 ALA A N 1
ATOM 880 C CA . ALA A 1 110 ? -12.257 9.000 20.026 1.00 95.75 110 ALA A CA 1
ATOM 881 C C . ALA A 1 110 ? -12.262 10.042 21.163 1.00 95.75 110 ALA A C 1
ATOM 883 O O . ALA A 1 110 ? -13.044 9.958 22.114 1.00 95.75 110 ALA A O 1
ATOM 884 N N . LYS A 1 111 ? -11.411 11.062 21.015 1.00 94.31 111 LYS A N 1
ATOM 885 C CA . LYS A 1 111 ? -11.185 12.160 21.965 1.00 94.31 111 LYS A CA 1
ATOM 886 C C . LYS A 1 111 ? -10.765 11.699 23.365 1.00 94.31 111 LYS A C 1
ATOM 888 O O . LYS A 1 111 ? -11.241 12.233 24.364 1.00 94.31 111 LYS A O 1
ATOM 893 N N . ASN A 1 112 ? -9.882 10.712 23.448 1.00 93.81 112 ASN A N 1
ATOM 894 C CA . ASN A 1 112 ? -9.226 10.341 24.702 1.00 93.81 112 ASN A CA 1
ATOM 895 C C . ASN A 1 112 ? -7.744 10.743 24.673 1.00 93.81 112 ASN A C 1
ATOM 897 O O . ASN A 1 112 ? -7.311 11.516 23.824 1.00 93.81 112 ASN A O 1
ATOM 901 N N . SER A 1 113 ? -6.977 10.244 25.635 1.00 92.56 113 SER A N 1
ATOM 902 C CA . SER A 1 113 ? -5.543 10.484 25.769 1.00 92.56 113 SER A CA 1
ATOM 903 C C . SER A 1 113 ? -4.763 9.175 25.622 1.00 92.56 113 SER A C 1
ATOM 905 O O . SER A 1 113 ? -3.754 8.994 26.302 1.00 92.56 113 SER A O 1
ATOM 907 N N . LEU A 1 114 ? -5.250 8.247 24.785 1.00 93.75 114 LEU A N 1
ATOM 908 C CA . LEU A 1 114 ? -4.616 6.944 24.591 1.00 93.75 114 LEU A CA 1
ATOM 909 C C . LEU A 1 114 ? -3.222 7.135 23.993 1.00 93.75 114 LEU A C 1
ATOM 911 O O . LEU A 1 114 ? -3.110 7.748 22.931 1.00 93.75 114 LEU A O 1
ATOM 915 N N . SER A 1 115 ? -2.198 6.604 24.665 1.00 90.69 115 SER A N 1
ATOM 916 C CA . SER A 1 115 ? -0.808 6.592 24.179 1.00 90.69 115 SER A CA 1
ATOM 917 C C . SER A 1 115 ? -0.490 5.362 23.334 1.00 90.69 115 SER A C 1
ATOM 919 O O . SER A 1 115 ? 0.421 5.372 22.517 1.00 90.69 115 SER A O 1
ATOM 921 N N . GLU A 1 116 ? -1.244 4.283 23.514 1.00 90.31 116 GLU A N 1
ATOM 922 C CA . GLU A 1 116 ? -1.077 3.040 22.772 1.00 90.31 116 GLU A CA 1
ATOM 923 C C . GLU A 1 116 ? -2.433 2.374 22.535 1.00 90.31 116 GLU A C 1
ATOM 925 O O . GLU A 1 116 ? -3.373 2.536 23.315 1.00 90.31 116 GLU A O 1
ATOM 930 N N . LEU A 1 117 ? -2.524 1.602 21.454 1.00 91.56 117 LEU A N 1
ATOM 931 C CA . LEU A 1 117 ? -3.647 0.710 21.196 1.00 91.56 117 LEU A CA 1
ATOM 932 C C . LEU A 1 117 ? -3.137 -0.728 21.108 1.00 91.56 117 LEU A C 1
ATOM 934 O O . LEU A 1 117 ? -2.399 -1.072 20.182 1.00 91.56 117 LEU A O 1
ATOM 938 N N . LYS A 1 118 ? -3.539 -1.554 22.075 1.00 88.62 118 LYS A N 1
ATOM 939 C CA . LYS A 1 118 ? -3.227 -2.986 22.155 1.00 88.62 118 LYS A CA 1
ATOM 940 C C . LYS A 1 118 ? -4.482 -3.785 21.823 1.00 88.62 118 LYS A C 1
ATOM 942 O O . LYS A 1 118 ? -5.315 -4.018 22.692 1.00 88.62 118 LYS A O 1
ATOM 947 N N . ILE A 1 119 ? -4.638 -4.141 20.554 1.00 87.12 119 ILE A N 1
ATOM 948 C CA . ILE A 1 119 ? -5.771 -4.923 20.052 1.00 87.12 119 ILE A CA 1
ATOM 949 C C . ILE A 1 119 ? -5.224 -6.041 19.173 1.00 87.12 119 ILE A C 1
ATOM 951 O O . ILE A 1 119 ? -4.399 -5.781 18.298 1.00 87.12 119 ILE A O 1
ATOM 955 N N . ASP A 1 120 ? -5.718 -7.255 19.390 1.00 88.12 120 ASP A N 1
ATOM 956 C CA . ASP A 1 120 ? -5.620 -8.350 18.432 1.00 88.12 120 ASP A CA 1
ATOM 957 C C . ASP A 1 120 ? -6.963 -8.475 17.710 1.00 88.12 120 ASP A C 1
ATOM 959 O O . ASP A 1 120 ? -7.999 -8.644 18.346 1.00 88.12 120 ASP A O 1
ATOM 963 N N . PHE A 1 121 ? -6.983 -8.346 16.385 1.00 88.38 121 PHE A N 1
ATOM 964 C CA . PHE A 1 121 ? -8.239 -8.397 15.637 1.00 88.38 121 PHE A CA 1
ATOM 965 C C . PHE A 1 121 ? -8.859 -9.795 15.575 1.00 88.38 121 PHE A C 1
ATOM 967 O O . PHE A 1 121 ? -10.051 -9.885 15.273 1.00 88.38 121 PHE A O 1
ATOM 974 N N . GLU A 1 122 ? -8.114 -10.854 15.909 1.00 88.00 122 GLU A N 1
ATOM 975 C CA . GLU A 1 122 ? -8.685 -12.192 16.098 1.00 88.00 122 GLU A CA 1
ATOM 976 C C . GLU A 1 122 ? -9.695 -12.223 17.256 1.00 88.00 122 GLU A C 1
ATOM 978 O O . GLU A 1 122 ? -10.710 -12.922 17.182 1.00 88.00 122 GLU A O 1
ATOM 983 N N . ASP A 1 123 ? -9.491 -11.391 18.285 1.00 91.94 123 ASP A N 1
ATOM 984 C CA . ASP A 1 123 ? -10.426 -11.249 19.403 1.00 91.94 123 ASP A CA 1
ATOM 985 C C . ASP A 1 123 ? -11.722 -10.524 19.003 1.00 91.94 123 ASP A C 1
ATOM 987 O O . ASP A 1 123 ? -12.718 -10.611 19.721 1.00 91.94 123 ASP A O 1
ATOM 991 N N . PHE A 1 124 ? -11.757 -9.847 17.850 1.00 95.19 124 PHE A N 1
ATOM 992 C CA . PHE A 1 124 ? -12.878 -9.013 17.405 1.00 95.19 124 PHE A CA 1
ATOM 993 C C . PHE A 1 124 ? -13.354 -9.378 15.984 1.00 95.19 124 PHE A C 1
ATOM 995 O O . PHE A 1 124 ? -13.314 -8.537 15.074 1.00 95.19 124 PHE A O 1
ATOM 1002 N N . PRO A 1 125 ? -13.855 -10.609 15.764 1.00 91.88 125 PRO A N 1
ATOM 1003 C CA . PRO A 1 125 ? -14.120 -11.143 14.423 1.00 91.88 125 PRO A CA 1
ATOM 1004 C C . PRO A 1 125 ? -15.198 -10.377 13.641 1.00 91.88 125 PRO A C 1
ATOM 1006 O O . PRO A 1 125 ? -15.203 -10.408 12.413 1.00 91.88 125 PRO A O 1
ATOM 1009 N N . VAL A 1 126 ? -16.102 -9.680 14.337 1.00 94.31 126 VAL A N 1
ATOM 1010 C CA . VAL A 1 126 ? -17.228 -8.933 13.746 1.00 94.31 126 VAL A CA 1
ATOM 1011 C C . VAL A 1 126 ? -17.113 -7.417 13.933 1.00 94.31 126 VAL A C 1
ATOM 1013 O O . VAL A 1 126 ? -18.085 -6.697 13.735 1.00 94.31 126 VAL A O 1
ATOM 1016 N N . LEU A 1 127 ? -15.942 -6.905 14.329 1.00 96.06 127 LEU A N 1
ATOM 1017 C CA . LEU A 1 127 ? -15.767 -5.469 14.540 1.00 96.06 127 LEU A CA 1
ATOM 1018 C C . LEU A 1 127 ? -15.767 -4.724 13.206 1.00 96.06 127 LEU A C 1
ATOM 1020 O O . LEU A 1 127 ? -14.856 -4.889 12.384 1.00 96.06 127 LEU A O 1
ATOM 1024 N N . GLU A 1 128 ? -16.787 -3.885 13.037 1.00 93.62 128 GLU A N 1
ATOM 1025 C CA . GLU A 1 128 ? -17.061 -3.105 11.828 1.00 93.62 128 GLU A CA 1
ATOM 1026 C C . GLU A 1 128 ? -16.759 -1.618 12.009 1.00 93.62 128 GLU A C 1
ATOM 1028 O O . GLU A 1 128 ? -16.545 -0.911 11.027 1.00 93.62 128 GLU A O 1
ATOM 1033 N N . THR A 1 129 ? -16.751 -1.114 13.246 1.00 96.56 129 THR A N 1
ATOM 1034 C CA . THR A 1 129 ? -16.563 0.314 13.523 1.00 96.56 129 THR A CA 1
ATOM 1035 C C . THR A 1 129 ? -15.537 0.554 14.621 1.00 96.56 129 THR A C 1
ATOM 1037 O O . THR A 1 129 ? -15.715 0.109 15.755 1.00 96.56 129 THR A O 1
ATOM 1040 N N . LEU A 1 130 ? -14.497 1.326 14.293 1.00 97.44 130 LEU A N 1
ATOM 1041 C CA . LEU A 1 130 ? -13.454 1.761 15.218 1.00 97.44 130 LEU A CA 1
ATOM 1042 C C . LEU A 1 130 ? -13.188 3.262 15.064 1.00 97.44 130 LEU A C 1
ATOM 1044 O O . LEU A 1 130 ? -12.680 3.709 14.035 1.00 97.44 130 LEU A O 1
ATOM 1048 N N . TYR A 1 131 ? -13.499 4.036 16.104 1.00 97.44 131 TYR A N 1
ATOM 1049 C CA . TYR A 1 131 ? -13.226 5.475 16.146 1.00 97.44 131 TYR A CA 1
ATOM 1050 C C . TYR A 1 131 ? -12.116 5.791 17.142 1.00 97.44 131 TYR A C 1
ATOM 1052 O O . TYR A 1 131 ? -12.256 5.522 18.333 1.00 97.44 131 TYR A O 1
ATOM 1060 N N . LEU A 1 132 ? -11.045 6.415 16.655 1.00 96.75 132 LEU A N 1
ATOM 1061 C CA . LEU A 1 132 ? -9.834 6.707 17.431 1.00 96.75 132 LEU A CA 1
ATOM 1062 C C . LEU A 1 132 ? -9.374 8.171 17.323 1.00 96.75 132 LEU A C 1
ATOM 1064 O O . LEU A 1 132 ? -8.429 8.550 18.008 1.00 96.75 132 LEU A O 1
ATOM 1068 N N . TYR A 1 133 ? -10.014 9.001 16.495 1.00 95.38 133 TYR A N 1
ATOM 1069 C CA . TYR A 1 133 ? -9.588 10.387 16.271 1.00 95.38 133 TYR A CA 1
ATOM 1070 C C . TYR A 1 133 ? -9.530 11.207 17.565 1.00 95.38 133 TYR A C 1
ATOM 1072 O O . TYR A 1 133 ? -10.313 10.983 18.487 1.00 95.38 133 TYR A O 1
ATOM 1080 N N . GLY A 1 134 ? -8.626 12.178 17.646 1.00 93.81 134 GLY A N 1
ATOM 1081 C CA . GLY A 1 134 ? -8.411 12.974 18.851 1.00 93.81 134 GLY A CA 1
ATOM 1082 C C . GLY A 1 134 ? -7.741 12.206 19.995 1.00 93.81 134 GLY A C 1
ATOM 1083 O O . GLY A 1 134 ? -8.005 12.540 21.143 1.00 93.81 134 GLY A O 1
ATOM 1084 N N . ASN A 1 135 ? -6.927 11.190 19.690 1.00 95.38 135 ASN A N 1
ATOM 1085 C CA . ASN A 1 135 ? -6.002 10.529 20.624 1.00 95.38 135 ASN A CA 1
ATOM 1086 C C . ASN A 1 135 ? -4.536 10.804 20.240 1.00 95.38 135 ASN A C 1
ATOM 1088 O O . ASN A 1 135 ? -4.262 11.327 19.159 1.00 95.38 135 ASN A O 1
ATOM 1092 N N . SER A 1 136 ? -3.600 10.385 21.097 1.00 91.56 136 SER A N 1
ATOM 1093 C CA . SER A 1 136 ? -2.147 10.510 20.897 1.00 91.56 136 SER A CA 1
ATOM 1094 C C . SER A 1 136 ? -1.472 9.133 20.857 1.00 91.56 136 SER A C 1
ATOM 1096 O O . SER A 1 136 ? -0.583 8.856 21.651 1.00 91.56 136 SER A O 1
ATOM 1098 N N . ILE A 1 137 ? -1.945 8.251 19.970 1.00 94.06 137 ILE A N 1
ATOM 1099 C CA . ILE A 1 137 ? -1.514 6.847 19.907 1.00 94.06 137 ILE A CA 1
ATOM 1100 C C . ILE A 1 137 ? -0.145 6.754 19.218 1.00 94.06 137 ILE A C 1
ATOM 1102 O O . ILE A 1 137 ? -0.051 6.964 18.013 1.00 94.06 137 ILE A O 1
ATOM 1106 N N . ASP A 1 138 ? 0.902 6.407 19.964 1.00 88.00 138 ASP A N 1
ATOM 1107 C CA . ASP A 1 138 ? 2.294 6.410 19.494 1.00 88.00 138 ASP A CA 1
ATOM 1108 C C . ASP A 1 138 ? 2.638 5.199 18.610 1.00 88.00 138 ASP A C 1
ATOM 1110 O O . ASP A 1 138 ? 3.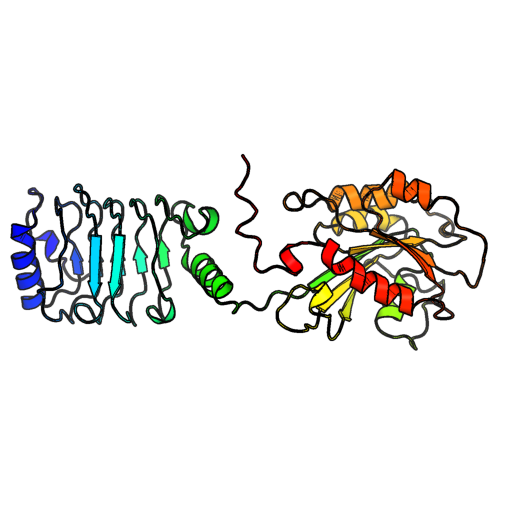519 5.273 17.753 1.00 88.00 138 ASP A O 1
ATOM 1114 N N . ASN A 1 139 ? 1.956 4.063 18.801 1.00 84.69 139 ASN A N 1
ATOM 1115 C CA . ASN A 1 139 ? 2.237 2.824 18.067 1.00 84.69 139 ASN A CA 1
ATOM 1116 C C . ASN A 1 139 ? 1.531 2.726 16.702 1.00 84.69 139 ASN A C 1
ATOM 1118 O O . ASN A 1 139 ? 1.711 1.731 15.994 1.00 84.69 139 ASN A O 1
ATOM 1122 N N . ILE A 1 140 ? 0.738 3.734 16.330 1.00 85.81 140 ILE A N 1
ATOM 1123 C CA . ILE A 1 140 ? -0.029 3.782 15.082 1.00 85.81 140 ILE A CA 1
ATOM 1124 C C . ILE A 1 140 ? 0.220 5.135 14.396 1.00 85.81 140 ILE A C 1
ATOM 1126 O O . ILE A 1 140 ? 0.094 6.171 15.043 1.00 85.81 140 ILE A O 1
ATOM 1130 N N . PRO A 1 141 ? 0.516 5.175 13.085 1.00 83.25 141 PRO A N 1
ATOM 1131 C CA . PRO A 1 141 ? 0.619 6.427 12.344 1.00 83.25 141 PRO A CA 1
ATOM 1132 C C . PRO A 1 141 ? -0.669 7.255 12.423 1.00 83.25 141 PRO A C 1
ATOM 1134 O O . PRO A 1 141 ? -1.773 6.760 12.167 1.00 83.25 141 PRO A O 1
ATOM 1137 N N . LYS A 1 142 ? -0.520 8.540 12.748 1.00 83.00 142 LYS A N 1
ATOM 1138 C CA . LYS A 1 142 ? -1.624 9.465 13.027 1.00 83.00 142 LYS A CA 1
ATOM 1139 C C . LYS A 1 142 ? -2.614 9.591 11.864 1.00 83.00 142 LYS A C 1
ATOM 1141 O O . LYS A 1 142 ? -3.819 9.727 12.075 1.00 83.00 142 LYS A O 1
ATOM 1146 N N . GLU A 1 143 ? -2.133 9.491 10.629 1.00 83.62 143 GLU A N 1
ATOM 1147 C CA . GLU A 1 143 ? -2.924 9.632 9.401 1.00 83.62 143 GLU A CA 1
ATOM 1148 C C . GLU A 1 143 ? -3.983 8.537 9.226 1.00 83.62 143 GLU A C 1
ATOM 1150 O O . GLU A 1 143 ? -4.969 8.753 8.512 1.00 83.62 143 GLU A O 1
ATOM 1155 N N . LEU A 1 144 ? -3.783 7.381 9.866 1.00 83.81 144 LEU A N 1
ATOM 1156 C CA . LEU A 1 144 ? -4.686 6.234 9.774 1.00 83.81 144 LEU A CA 1
ATOM 1157 C C . LEU A 1 144 ? -5.928 6.398 10.652 1.00 83.81 144 LEU A C 1
ATOM 1159 O O . LEU A 1 144 ? -6.924 5.714 10.433 1.00 83.81 144 LEU A O 1
ATOM 1163 N N . PHE A 1 145 ? -5.888 7.289 11.649 1.00 90.12 145 PHE A N 1
ATOM 1164 C CA . PHE A 1 145 ? -6.938 7.349 12.661 1.00 90.12 145 PHE A CA 1
ATOM 1165 C C . PHE A 1 145 ? -7.406 8.753 13.057 1.00 90.12 145 PHE A C 1
ATOM 1167 O O . PHE A 1 145 ? -8.535 8.884 13.526 1.00 90.12 145 PHE A O 1
ATOM 1174 N N . ASP A 1 146 ? -6.606 9.809 12.863 1.00 91.00 146 ASP A N 1
ATOM 1175 C CA . ASP A 1 146 ? -6.907 11.154 13.387 1.00 91.00 146 ASP A CA 1
ATOM 1176 C C . ASP A 1 146 ? -7.815 12.015 12.488 1.00 91.00 146 ASP A C 1
ATOM 1178 O O . ASP A 1 146 ? -7.927 13.230 12.642 1.00 91.00 146 ASP A O 1
ATOM 1182 N N . LYS A 1 147 ? -8.506 11.391 11.532 1.00 90.50 147 LYS A N 1
ATOM 1183 C CA . LYS A 1 147 ? -9.529 12.065 10.725 1.00 90.50 147 LYS A CA 1
ATOM 1184 C C . LYS A 1 147 ? -10.842 12.101 11.506 1.00 90.50 147 LYS A C 1
ATOM 1186 O O . LYS A 1 147 ? -11.339 11.071 11.960 1.00 90.50 147 LYS A O 1
ATOM 1191 N N . GLU A 1 148 ? -11.429 13.286 11.659 1.00 87.88 148 GLU A N 1
ATOM 1192 C CA . GLU A 1 148 ? -12.656 13.445 12.444 1.00 87.88 148 GLU A CA 1
ATOM 1193 C C . GLU A 1 148 ? -13.785 12.548 11.902 1.00 87.88 148 GLU A C 1
ATOM 1195 O O . GLU A 1 148 ? -14.071 12.553 10.704 1.00 87.88 148 GLU A O 1
ATOM 1200 N N . ARG A 1 149 ? -14.436 11.782 12.792 1.00 85.75 149 ARG A N 1
ATOM 1201 C CA . ARG A 1 149 ? -15.530 10.838 12.468 1.00 85.75 149 ARG A CA 1
ATOM 1202 C C . ARG A 1 149 ? -15.153 9.738 11.466 1.00 85.75 149 ARG A C 1
ATOM 1204 O O . ARG A 1 149 ? -16.040 9.113 10.886 1.00 85.75 149 ARG A O 1
ATOM 1211 N N . TYR A 1 150 ? -13.864 9.485 11.261 1.00 90.50 150 TYR A N 1
ATOM 1212 C CA . TYR A 1 150 ? -13.390 8.446 10.358 1.00 90.50 150 TYR A CA 1
ATOM 1213 C C . TYR A 1 150 ? -13.413 7.070 11.020 1.00 90.50 150 TYR A C 1
ATOM 1215 O O . TYR A 1 150 ? -12.857 6.893 12.104 1.00 90.50 150 TYR A O 1
ATOM 1223 N N . ASN A 1 151 ? -14.045 6.098 10.361 1.00 93.62 151 ASN A N 1
ATOM 1224 C CA . ASN A 1 151 ? -13.981 4.705 10.780 1.00 93.62 151 ASN A CA 1
ATOM 1225 C C . ASN A 1 151 ? -12.626 4.119 10.361 1.00 93.62 151 ASN A C 1
ATOM 1227 O O . ASN A 1 151 ? -12.414 3.825 9.187 1.00 93.62 151 ASN A O 1
ATOM 1231 N N . ALA A 1 152 ? -11.725 3.951 11.325 1.00 93.12 152 ALA A N 1
ATOM 1232 C CA . ALA A 1 152 ? -10.341 3.560 11.086 1.00 93.12 152 ALA A CA 1
ATOM 1233 C C . ALA A 1 152 ? -10.146 2.037 10.974 1.00 93.12 152 ALA A C 1
ATOM 1235 O O . ALA A 1 152 ? -9.027 1.578 10.768 1.00 93.12 152 ALA A O 1
ATOM 1236 N N . ILE A 1 153 ? -11.206 1.230 11.114 1.00 92.31 153 ILE A N 1
ATOM 1237 C CA . ILE A 1 153 ? -11.086 -0.225 11.290 1.00 92.31 153 ILE A CA 1
ATOM 1238 C C . ILE A 1 153 ? -10.237 -0.908 10.211 1.00 92.31 153 ILE A C 1
ATOM 1240 O O . ILE A 1 153 ? -9.369 -1.711 10.544 1.00 92.31 153 ILE A O 1
ATOM 1244 N N . GLN A 1 154 ? -10.449 -0.578 8.934 1.00 85.50 154 GLN A N 1
ATOM 1245 C CA . GLN A 1 154 ? -9.778 -1.258 7.828 1.00 85.50 154 GLN A CA 1
ATOM 1246 C C . GLN A 1 154 ? -8.308 -0.851 7.728 1.00 85.50 154 GLN A C 1
ATOM 1248 O O . GLN A 1 154 ? -7.449 -1.710 7.530 1.00 85.50 154 GLN A O 1
ATOM 1253 N N . ASP A 1 155 ? -8.013 0.435 7.912 1.00 85.31 155 ASP A N 1
ATOM 1254 C CA . ASP A 1 155 ? -6.646 0.957 7.885 1.00 85.31 155 ASP A CA 1
ATOM 1255 C C . ASP A 1 155 ? -5.825 0.397 9.048 1.00 85.31 155 ASP A C 1
ATOM 1257 O O . ASP A 1 155 ? -4.695 -0.044 8.851 1.00 85.31 155 ASP A O 1
ATOM 1261 N N . ILE A 1 156 ? -6.414 0.338 10.247 1.00 90.31 156 ILE A N 1
ATOM 1262 C CA . ILE A 1 156 ? -5.749 -0.214 11.429 1.00 90.31 156 ILE A CA 1
ATOM 1263 C C . ILE A 1 156 ? -5.561 -1.729 11.301 1.00 90.31 156 ILE A C 1
ATO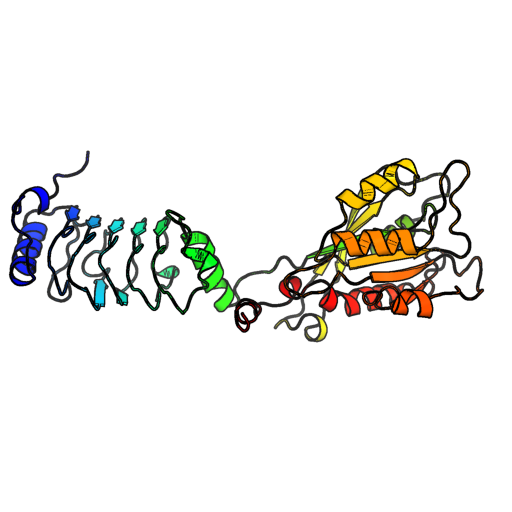M 1265 O O . ILE A 1 156 ? -4.460 -2.211 11.560 1.00 90.31 156 ILE A O 1
ATOM 1269 N N . LYS A 1 157 ? -6.571 -2.482 10.835 1.00 85.56 157 LYS A N 1
ATOM 1270 C CA . LYS A 1 157 ? -6.423 -3.920 10.527 1.00 85.56 157 LYS A CA 1
ATOM 1271 C C . LYS A 1 157 ? -5.277 -4.158 9.549 1.00 85.56 157 LYS A C 1
ATOM 1273 O O . LYS A 1 157 ? -4.388 -4.956 9.824 1.00 85.56 157 LYS A O 1
ATOM 1278 N N . THR A 1 158 ? -5.264 -3.419 8.442 1.00 80.44 158 THR A N 1
ATOM 1279 C CA . THR A 1 158 ? -4.225 -3.535 7.408 1.00 80.44 158 THR A CA 1
ATOM 1280 C C . THR A 1 158 ? -2.841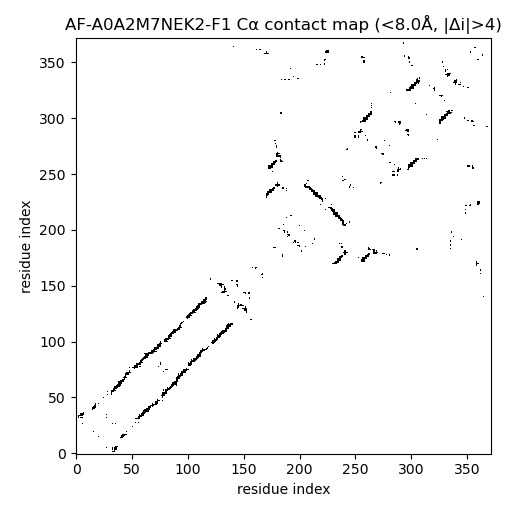 -3.195 7.965 1.00 80.44 158 THR A C 1
ATOM 1282 O O . THR A 1 158 ? -1.875 -3.901 7.683 1.00 80.44 158 THR A O 1
ATOM 1285 N N . TYR A 1 159 ? -2.738 -2.159 8.802 1.00 82.31 159 TYR A N 1
ATOM 1286 C CA . TYR A 1 159 ? -1.494 -1.782 9.468 1.00 82.31 159 TYR A CA 1
ATOM 1287 C C . TYR A 1 159 ? -0.963 -2.903 10.371 1.00 82.31 159 TYR A C 1
ATOM 1289 O O . TYR A 1 159 ? 0.177 -3.327 10.197 1.00 82.31 159 TYR A O 1
ATOM 1297 N N . PHE A 1 160 ? -1.776 -3.452 11.276 1.00 82.19 160 PHE A N 1
ATOM 1298 C CA . PHE A 1 160 ? -1.322 -4.535 12.155 1.00 82.19 160 PHE A CA 1
ATOM 1299 C C . PHE A 1 160 ? -0.976 -5.826 11.394 1.00 82.19 160 PHE A C 1
ATOM 1301 O O . PHE A 1 160 ? 0.060 -6.427 11.677 1.00 82.19 160 PHE A O 1
ATOM 1308 N N . LEU A 1 161 ? -1.755 -6.202 10.373 1.00 74.25 161 LEU A N 1
ATOM 1309 C CA . LEU A 1 161 ? -1.426 -7.335 9.493 1.00 74.25 161 LEU A CA 1
ATOM 1310 C C . LEU A 1 161 ? -0.097 -7.119 8.749 1.00 74.25 161 LEU A C 1
ATOM 1312 O O . LEU A 1 161 ? 0.703 -8.044 8.591 1.00 74.25 161 LEU A O 1
ATOM 1316 N N . SER A 1 162 ? 0.191 -5.879 8.335 1.00 67.56 162 SER A N 1
ATOM 1317 C CA . SER A 1 162 ? 1.465 -5.543 7.685 1.00 67.56 162 SER A CA 1
ATOM 1318 C C . SER A 1 162 ? 2.668 -5.688 8.622 1.00 67.56 162 SER A C 1
ATOM 1320 O O . SER A 1 162 ? 3.725 -6.132 8.175 1.00 67.56 162 SER A O 1
ATOM 1322 N N . LEU A 1 163 ? 2.502 -5.411 9.924 1.00 73.44 163 LEU A N 1
ATOM 1323 C CA . LEU A 1 163 ? 3.543 -5.634 10.937 1.00 73.44 163 LEU A CA 1
ATOM 1324 C C . LEU A 1 163 ? 3.841 -7.126 11.144 1.00 73.44 163 LEU A C 1
ATOM 1326 O O . LEU A 1 163 ? 4.979 -7.492 11.436 1.00 73.44 163 LEU A O 1
ATOM 1330 N N . GLN A 1 164 ? 2.837 -7.989 10.969 1.00 67.00 164 GLN A N 1
ATOM 1331 C CA . GLN A 1 164 ? 2.985 -9.447 11.044 1.00 67.00 164 GLN A CA 1
ATOM 1332 C C . GLN A 1 164 ? 3.571 -10.051 9.751 1.00 67.00 164 GLN A C 1
ATOM 1334 O O . GLN A 1 164 ? 4.032 -11.193 9.746 1.00 67.00 164 GLN A O 1
ATOM 1339 N N . GLY A 1 165 ? 3.658 -9.262 8.673 1.00 54.44 165 GLY A N 1
ATOM 1340 C CA . GLY A 1 165 ? 4.186 -9.688 7.377 1.00 54.44 165 GLY A CA 1
ATOM 1341 C C . GLY A 1 165 ? 3.175 -10.443 6.509 1.00 54.44 165 GLY A C 1
ATOM 1342 O O . GLY A 1 165 ? 3.593 -11.151 5.596 1.00 54.44 165 GLY A O 1
ATOM 1343 N N . GLU A 1 166 ? 1.875 -10.289 6.780 1.00 51.16 166 GLU A N 1
ATOM 1344 C CA . GLU A 1 166 ? 0.774 -11.015 6.124 1.00 51.16 166 GLU A CA 1
ATOM 1345 C C . GLU A 1 166 ? 0.057 -10.210 5.026 1.00 51.16 166 GLU A C 1
ATOM 1347 O O . GLU A 1 166 ? -1.097 -10.474 4.695 1.00 51.16 166 GLU A O 1
ATOM 1352 N N . VAL A 1 167 ? 0.720 -9.215 4.431 1.00 50.16 167 VAL A N 1
ATOM 1353 C CA . VAL A 1 167 ? 0.170 -8.485 3.280 1.00 50.16 167 VAL A CA 1
ATOM 1354 C C . VAL A 1 167 ? 0.939 -8.888 2.027 1.00 50.16 167 VAL A C 1
ATOM 1356 O O . VAL A 1 167 ? 2.129 -8.593 1.896 1.00 50.16 167 VAL A O 1
ATOM 1359 N N . ASP A 1 168 ? 0.256 -9.564 1.101 1.00 49.94 168 ASP A N 1
ATOM 1360 C CA . ASP A 1 168 ? 0.731 -9.724 -0.272 1.00 49.94 168 ASP A CA 1
ATOM 1361 C C . ASP A 1 168 ? 0.722 -8.337 -0.931 1.00 49.94 168 ASP A C 1
ATOM 1363 O O . ASP A 1 168 ? -0.328 -7.742 -1.184 1.00 49.94 168 ASP A O 1
ATOM 1367 N N . TYR A 1 169 ? 1.910 -7.782 -1.166 1.00 56.12 169 TYR A N 1
ATOM 1368 C CA . TYR A 1 169 ? 2.053 -6.564 -1.954 1.00 56.12 169 TYR A CA 1
ATOM 1369 C C . TYR A 1 169 ? 1.583 -6.842 -3.382 1.00 56.12 169 TYR A C 1
ATOM 1371 O O . TYR A 1 169 ? 1.836 -7.913 -3.936 1.00 56.12 169 TYR A O 1
ATOM 1379 N N . LEU A 1 170 ? 0.967 -5.841 -4.008 1.00 58.09 170 LEU A N 1
ATOM 1380 C CA . LEU A 1 170 ? 0.821 -5.792 -5.458 1.00 58.09 170 LEU A CA 1
ATOM 1381 C C . LEU A 1 170 ? 2.240 -5.719 -6.043 1.00 58.09 170 LEU A C 1
ATOM 1383 O O . LEU A 1 170 ? 2.841 -4.649 -6.116 1.00 58.09 170 LEU A O 1
ATOM 1387 N N . HIS A 1 171 ? 2.821 -6.881 -6.356 1.00 73.25 171 HIS A N 1
ATOM 1388 C CA . HIS A 1 171 ? 4.127 -7.044 -6.997 1.00 73.25 171 HIS A CA 1
ATOM 1389 C C . HIS A 1 171 ? 4.045 -6.600 -8.458 1.00 73.25 171 HIS A C 1
ATOM 1391 O O . HIS A 1 171 ? 4.346 -7.370 -9.362 1.00 73.25 171 HIS A O 1
ATOM 1397 N N . GLU A 1 172 ? 3.603 -5.367 -8.687 1.00 82.75 172 GLU A N 1
ATOM 1398 C CA . GLU A 1 172 ? 3.372 -4.816 -10.008 1.00 82.75 172 GLU A CA 1
ATOM 1399 C C . GLU A 1 172 ? 3.861 -3.373 -10.150 1.00 82.75 172 GLU A C 1
ATOM 1401 O O . GLU A 1 172 ? 3.940 -2.606 -9.189 1.00 82.75 172 GLU A O 1
ATOM 1406 N N . ALA A 1 173 ? 4.202 -2.991 -11.379 1.00 87.94 173 ALA A N 1
ATOM 1407 C CA . ALA A 1 173 ? 4.493 -1.610 -11.750 1.00 87.94 173 ALA A CA 1
ATOM 1408 C C . ALA A 1 173 ? 4.161 -1.349 -13.223 1.00 87.94 173 ALA A C 1
ATOM 1410 O O . ALA A 1 173 ? 3.943 -2.269 -14.009 1.00 87.94 173 ALA A O 1
ATOM 1411 N N . LYS A 1 174 ? 4.157 -0.075 -13.628 1.00 91.25 174 LYS A N 1
ATOM 1412 C CA . LYS A 1 174 ? 4.042 0.297 -15.044 1.00 91.25 174 LYS A CA 1
ATOM 1413 C C . LYS A 1 174 ? 5.415 0.334 -15.707 1.00 91.25 174 LYS A C 1
ATOM 1415 O O . LYS A 1 174 ? 6.332 0.953 -15.171 1.00 91.25 174 LYS A O 1
ATOM 1420 N N . LEU A 1 175 ? 5.526 -0.241 -16.899 1.00 94.50 175 LEU A N 1
ATOM 1421 C CA . LEU A 1 175 ? 6.625 -0.039 -17.837 1.00 94.50 175 LEU A CA 1
ATOM 1422 C C . LEU A 1 175 ? 6.130 0.845 -18.985 1.00 94.50 175 LEU A C 1
ATOM 1424 O O . LEU A 1 175 ? 5.322 0.401 -19.791 1.00 94.50 175 LEU A O 1
ATOM 1428 N N . ILE A 1 176 ? 6.583 2.093 -19.068 1.00 94.00 176 ILE A N 1
ATOM 1429 C CA . ILE A 1 176 ? 6.081 3.065 -20.048 1.00 94.00 176 ILE A CA 1
ATOM 1430 C C . ILE A 1 176 ? 7.109 3.245 -21.166 1.00 94.00 176 ILE A C 1
ATOM 1432 O O . ILE A 1 176 ? 8.227 3.704 -20.921 1.00 94.00 176 ILE A O 1
ATOM 1436 N N . LEU A 1 177 ? 6.727 2.900 -22.399 1.00 93.38 177 LEU A N 1
ATOM 1437 C CA . LEU A 1 177 ? 7.569 3.078 -23.582 1.00 93.38 177 LEU A CA 1
ATOM 1438 C C . LEU A 1 177 ? 7.347 4.473 -24.181 1.00 93.38 177 LEU A C 1
ATOM 1440 O O . LEU A 1 177 ? 6.246 4.799 -24.623 1.00 93.38 177 LEU A O 1
ATOM 1444 N N . ILE A 1 178 ? 8.404 5.284 -24.246 1.00 91.81 178 ILE A N 1
ATOM 1445 C CA . ILE A 1 178 ? 8.378 6.643 -24.811 1.00 91.81 178 ILE A CA 1
ATOM 1446 C C . ILE A 1 178 ? 9.393 6.779 -25.949 1.00 91.81 178 ILE A C 1
ATOM 1448 O O . ILE A 1 178 ? 10.390 6.064 -25.993 1.00 91.81 178 ILE A O 1
ATOM 1452 N N . GLY A 1 179 ? 9.143 7.691 -26.887 1.00 89.31 179 GLY A N 1
ATOM 1453 C CA . GLY A 1 179 ? 10.010 7.917 -28.046 1.00 89.31 179 GLY A CA 1
ATOM 1454 C C . GLY A 1 179 ? 9.226 8.135 -29.335 1.00 89.31 179 GLY A C 1
ATOM 1455 O O . GLY A 1 179 ? 8.013 7.898 -29.394 1.00 89.31 179 GLY A O 1
ATOM 1456 N N . ASN A 1 180 ? 9.926 8.570 -30.382 1.00 86.56 180 ASN A N 1
ATOM 1457 C CA . ASN A 1 180 ? 9.326 8.894 -31.678 1.00 86.56 180 ASN A CA 1
ATOM 1458 C C . ASN A 1 180 ? 8.620 7.692 -32.329 1.00 86.56 180 ASN A C 1
ATOM 1460 O O . ASN A 1 180 ? 8.722 6.543 -31.882 1.00 86.56 180 ASN A O 1
ATOM 1464 N N . GLY A 1 181 ? 7.825 7.955 -33.366 1.00 84.06 181 GLY A N 1
ATOM 1465 C CA . GLY A 1 181 ? 7.250 6.892 -34.184 1.00 84.06 181 GLY A CA 1
ATOM 1466 C C . GLY A 1 181 ? 8.337 5.987 -34.768 1.00 84.06 181 GLY A C 1
ATOM 1467 O O . GLY A 1 181 ? 9.457 6.424 -34.986 1.00 84.06 181 GLY A O 1
ATOM 1468 N N . GLU A 1 182 ? 8.012 4.710 -34.981 1.00 83.88 182 GLU A N 1
ATOM 1469 C CA . GLU A 1 182 ? 8.844 3.756 -35.745 1.00 83.88 182 GLU A CA 1
ATOM 1470 C C . GLU A 1 182 ? 10.211 3.372 -35.164 1.00 83.88 182 GLU A C 1
ATOM 1472 O O . GLU A 1 182 ? 10.869 2.488 -35.706 1.00 83.88 182 GLU A O 1
ATOM 1477 N N . VAL A 1 183 ? 10.598 3.911 -34.011 1.00 87.88 183 VAL A N 1
ATOM 1478 C CA . VAL A 1 183 ? 11.814 3.511 -33.274 1.00 87.88 183 VAL A CA 1
ATOM 1479 C C . VAL A 1 183 ? 11.756 2.071 -32.727 1.00 87.88 183 VAL A C 1
ATOM 1481 O O . VAL A 1 183 ? 12.775 1.491 -32.360 1.00 87.88 183 VAL A O 1
ATOM 1484 N N . GLY A 1 184 ? 10.566 1.456 -32.696 1.00 89.62 184 GLY A N 1
ATOM 1485 C CA . GLY A 1 184 ? 10.362 0.049 -32.319 1.00 89.62 184 GLY A CA 1
ATOM 1486 C C . GLY A 1 184 ? 9.861 -0.197 -30.891 1.00 89.62 184 GLY A C 1
ATOM 1487 O O . GLY A 1 184 ? 10.157 -1.244 -30.323 1.00 89.62 184 GLY A O 1
ATOM 1488 N N . LYS A 1 185 ? 9.074 0.726 -30.320 1.00 91.88 185 LYS A N 1
ATOM 1489 C CA . LYS A 1 185 ? 8.379 0.529 -29.028 1.00 91.88 185 LYS A CA 1
ATOM 1490 C C . LYS A 1 185 ? 7.534 -0.755 -29.021 1.00 91.88 185 LYS A C 1
ATOM 1492 O O . LYS A 1 185 ? 7.770 -1.651 -28.216 1.00 91.88 185 LYS A O 1
ATOM 1497 N N . THR A 1 186 ? 6.661 -0.902 -30.013 1.00 90.56 186 THR A N 1
ATOM 1498 C CA . THR A 1 186 ? 5.827 -2.096 -30.213 1.00 90.56 186 THR A CA 1
ATOM 1499 C C . THR A 1 186 ? 6.650 -3.363 -30.413 1.00 90.56 186 THR A C 1
ATOM 1501 O O . THR A 1 186 ? 6.299 -4.417 -29.888 1.00 90.56 186 THR A O 1
ATOM 1504 N N . SER A 1 187 ? 7.792 -3.266 -31.102 1.00 92.50 187 SER A N 1
ATOM 1505 C CA . SER A 1 187 ? 8.722 -4.386 -31.262 1.00 92.50 187 SER A CA 1
ATOM 1506 C C . SER A 1 187 ? 9.296 -4.841 -29.918 1.00 92.50 187 SER A C 1
ATOM 1508 O O . SER A 1 187 ? 9.347 -6.040 -29.669 1.00 92.50 187 SER A O 1
ATOM 1510 N N . ILE A 1 188 ? 9.672 -3.912 -29.032 1.00 94.12 188 ILE A N 1
ATOM 1511 C CA . ILE A 1 188 ? 10.155 -4.239 -27.682 1.00 94.12 188 ILE A CA 1
ATOM 1512 C C . ILE A 1 188 ? 9.055 -4.910 -26.860 1.00 94.12 188 ILE A C 1
ATOM 1514 O O . ILE A 1 188 ? 9.313 -5.973 -26.301 1.00 94.12 188 ILE A O 1
ATOM 1518 N N . ARG A 1 189 ? 7.836 -4.347 -26.821 1.00 93.94 189 ARG A N 1
ATOM 1519 C CA . ARG A 1 189 ? 6.696 -4.966 -26.116 1.00 93.94 189 ARG A CA 1
ATOM 1520 C C . ARG A 1 189 ? 6.485 -6.410 -26.571 1.00 93.94 189 ARG A C 1
ATOM 1522 O O . ARG A 1 189 ? 6.422 -7.307 -25.739 1.00 93.94 189 ARG A O 1
ATOM 1529 N N . ILE A 1 190 ? 6.437 -6.636 -27.887 1.00 91.50 190 ILE A N 1
ATOM 1530 C CA . ILE A 1 190 ? 6.271 -7.978 -28.456 1.00 91.50 190 ILE A CA 1
ATOM 1531 C C . ILE A 1 190 ? 7.408 -8.900 -28.012 1.00 91.50 190 ILE A C 1
ATOM 1533 O O . ILE A 1 190 ? 7.132 -9.993 -27.535 1.00 91.50 190 ILE A O 1
ATOM 1537 N N . ARG A 1 191 ? 8.670 -8.463 -28.113 1.00 93.75 191 ARG A N 1
ATOM 1538 C CA . ARG A 1 191 ? 9.829 -9.296 -27.754 1.00 93.75 191 ARG A CA 1
ATOM 1539 C C . ARG A 1 191 ? 9.948 -9.607 -26.263 1.00 93.75 191 ARG A C 1
ATOM 1541 O O . ARG A 1 191 ? 10.532 -10.637 -25.937 1.00 93.75 191 ARG A O 1
ATOM 1548 N N . LEU A 1 192 ? 9.415 -8.759 -25.379 1.00 91.88 192 LEU A N 1
ATOM 1549 C CA . LEU A 1 192 ? 9.366 -9.039 -23.938 1.00 91.88 192 LEU A CA 1
ATOM 1550 C C . LEU A 1 192 ? 8.463 -10.240 -23.624 1.00 91.88 192 LEU A C 1
ATOM 1552 O O . LEU A 1 192 ? 8.788 -11.015 -22.729 1.00 91.88 192 LEU A O 1
ATOM 1556 N N . ASN A 1 193 ? 7.376 -10.417 -24.379 1.00 87.94 193 ASN A N 1
ATOM 1557 C CA . ASN A 1 193 ? 6.389 -11.471 -24.132 1.00 87.94 193 ASN A CA 1
ATOM 1558 C C . ASN A 1 193 ? 6.568 -12.699 -25.034 1.00 87.94 193 ASN A C 1
ATOM 1560 O O . ASN A 1 193 ? 6.350 -13.824 -24.592 1.00 87.94 193 ASN A O 1
ATOM 1564 N N . ASP A 1 194 ? 6.983 -12.504 -26.286 1.00 89.94 194 ASP A N 1
ATOM 1565 C CA . ASP A 1 194 ? 7.151 -13.577 -27.261 1.00 89.94 194 ASP A CA 1
ATOM 1566 C C . ASP A 1 194 ? 8.312 -13.282 -28.232 1.00 89.94 194 ASP A C 1
ATOM 1568 O O . ASP A 1 194 ? 8.262 -12.406 -29.107 1.00 89.94 194 ASP A O 1
ATOM 1572 N N . LYS A 1 195 ? 9.393 -14.055 -28.080 1.00 88.69 195 LYS A N 1
ATOM 1573 C CA . LYS A 1 195 ? 10.618 -13.931 -28.886 1.00 88.69 195 LYS A CA 1
ATOM 1574 C C . LYS A 1 195 ? 10.464 -14.488 -30.304 1.00 88.69 195 LYS A C 1
ATOM 1576 O O . LYS A 1 195 ? 11.294 -14.165 -31.148 1.00 88.69 195 LYS A O 1
ATOM 1581 N N . GLU A 1 196 ? 9.420 -15.266 -30.579 1.00 86.94 196 GLU A N 1
ATOM 1582 C CA . GLU A 1 196 ? 9.173 -15.912 -31.874 1.00 86.94 196 GLU A CA 1
ATOM 1583 C C . GLU A 1 196 ? 8.072 -15.212 -32.683 1.00 86.94 196 GLU A C 1
ATOM 1585 O O . GLU A 1 196 ? 8.036 -15.329 -33.910 1.00 86.94 196 GLU A O 1
ATOM 1590 N N . LYS A 1 197 ? 7.213 -14.418 -32.029 1.00 88.50 197 LYS A N 1
ATOM 1591 C CA . LYS A 1 197 ? 6.143 -13.655 -32.688 1.00 88.50 197 LYS A CA 1
ATOM 1592 C C . LYS A 1 197 ? 6.684 -12.748 -33.806 1.00 88.50 197 LYS A C 1
ATOM 1594 O O . LYS A 1 197 ? 7.704 -12.079 -33.613 1.00 88.50 197 LYS A O 1
ATOM 1599 N N . PRO A 1 198 ? 6.028 -12.676 -34.978 1.00 86.62 198 PRO A N 1
ATOM 1600 C CA . PRO A 1 198 ? 6.453 -11.771 -36.041 1.00 86.62 198 PRO A CA 1
ATOM 1601 C C . PRO A 1 198 ? 6.391 -10.310 -35.578 1.00 86.62 198 PRO A C 1
ATOM 1603 O O . PRO A 1 198 ? 5.456 -9.904 -34.884 1.00 86.62 198 PRO A O 1
ATOM 1606 N N . LEU A 1 199 ? 7.399 -9.524 -35.966 1.00 87.06 199 LEU A N 1
ATOM 1607 C CA . LEU A 1 199 ? 7.410 -8.086 -35.716 1.00 87.06 199 LEU A CA 1
ATOM 1608 C C . LEU A 1 199 ? 6.399 -7.374 -36.626 1.00 87.06 199 LEU A C 1
ATOM 1610 O O . LEU A 1 199 ? 6.172 -7.827 -37.751 1.00 87.06 199 LEU A O 1
ATOM 1614 N N . PRO A 1 200 ? 5.808 -6.261 -36.157 1.00 82.12 200 PRO A N 1
ATOM 1615 C CA . PRO A 1 200 ? 4.856 -5.495 -36.944 1.00 82.12 200 PRO A CA 1
ATOM 1616 C C . PRO A 1 200 ? 5.539 -4.943 -38.191 1.00 82.12 200 PRO A C 1
ATOM 1618 O O . PRO A 1 200 ? 6.680 -4.467 -38.134 1.00 82.12 200 PRO A O 1
ATOM 1621 N N . LYS A 1 201 ? 4.833 -4.983 -39.320 1.00 75.75 201 LYS A N 1
ATOM 1622 C CA . LYS A 1 201 ? 5.301 -4.315 -40.538 1.00 75.75 201 LYS A CA 1
ATOM 1623 C C . LYS A 1 201 ? 5.213 -2.799 -40.376 1.00 75.75 201 LYS A C 1
ATOM 1625 O O . LYS A 1 201 ? 4.471 -2.290 -39.539 1.00 75.75 201 LYS A O 1
ATOM 1630 N N . LYS A 1 202 ? 5.942 -2.055 -41.210 1.00 66.25 202 LYS A N 1
ATOM 1631 C CA . LYS A 1 202 ? 5.984 -0.583 -41.150 1.00 66.25 202 LYS A CA 1
ATOM 1632 C C . LYS A 1 202 ? 4.594 0.050 -41.326 1.00 66.25 202 LYS A C 1
ATOM 1634 O O . LYS A 1 202 ? 4.315 1.109 -40.772 1.00 66.25 202 LYS A O 1
ATOM 1639 N N . GLU A 1 203 ? 3.710 -0.626 -42.054 1.00 61.34 203 GLU A N 1
ATOM 1640 C CA . GLU A 1 203 ? 2.330 -0.217 -42.319 1.00 61.34 203 GLU A CA 1
ATOM 1641 C C . GLU A 1 203 ? 1.368 -0.543 -41.157 1.00 61.34 203 GLU A C 1
ATOM 1643 O O . GLU A 1 203 ? 0.296 0.051 -41.050 1.00 61.34 203 GLU A O 1
ATOM 1648 N N . GLU A 1 204 ? 1.753 -1.450 -40.256 1.00 64.44 204 GLU A N 1
ATOM 1649 C CA . GLU A 1 204 ? 0.959 -1.946 -39.125 1.00 64.44 204 GLU A CA 1
ATOM 1650 C C . GLU A 1 204 ? 1.241 -1.105 -37.867 1.00 64.44 204 GLU A C 1
ATOM 1652 O O . GLU A 1 204 ? 1.740 -1.586 -36.849 1.00 64.44 204 GLU A O 1
ATOM 1657 N N . ARG A 1 205 ? 0.961 0.202 -37.947 1.00 65.06 205 ARG A N 1
ATOM 1658 C CA . ARG A 1 205 ? 1.163 1.130 -36.822 1.00 65.06 205 ARG A CA 1
ATOM 1659 C C . ARG A 1 205 ? 0.136 0.865 -35.717 1.00 65.06 205 ARG A C 1
ATOM 1661 O O . ARG A 1 205 ? -1.065 0.847 -35.989 1.00 65.06 205 ARG A O 1
ATOM 1668 N N . THR A 1 206 ? 0.596 0.774 -34.468 1.00 62.22 206 THR A N 1
ATOM 1669 C CA . THR A 1 206 ? -0.271 0.729 -33.280 1.00 62.22 206 THR A CA 1
ATOM 1670 C C . THR A 1 206 ? -1.214 1.931 -33.267 1.00 62.22 206 THR A C 1
ATOM 1672 O O . THR A 1 206 ? -0.767 3.081 -33.361 1.00 62.22 206 THR A O 1
ATOM 1675 N N . GLN A 1 207 ? -2.519 1.675 -33.171 1.00 62.34 207 GLN A N 1
ATOM 1676 C CA . GLN A 1 207 ? -3.533 2.719 -33.053 1.00 62.34 207 GLN A CA 1
ATOM 1677 C C . GLN A 1 207 ? -3.842 2.965 -31.576 1.00 62.34 207 GLN A C 1
ATOM 1679 O O . GLN A 1 207 ? -4.316 2.072 -30.885 1.00 62.34 207 GLN A O 1
ATOM 1684 N N . GLY A 1 208 ? -3.596 4.181 -31.088 1.00 73.44 208 GLY A N 1
ATOM 1685 C CA . GLY A 1 208 ? -3.903 4.541 -29.702 1.00 73.44 208 GLY A CA 1
ATOM 1686 C C . GLY A 1 208 ? -2.900 3.973 -28.691 1.00 73.44 208 GLY A C 1
ATOM 1687 O O . GLY A 1 208 ? -1.746 4.401 -28.679 1.00 73.44 208 GLY A O 1
ATOM 1688 N N . LEU A 1 209 ? -3.357 3.075 -27.816 1.00 81.19 209 LEU A N 1
ATOM 1689 C CA . LEU A 1 209 ? -2.620 2.545 -26.664 1.00 81.19 209 LEU A CA 1
ATOM 1690 C C . LEU A 1 209 ? -2.884 1.042 -26.513 1.00 81.19 209 LEU A C 1
ATOM 1692 O O . LEU A 1 209 ? -4.037 0.646 -26.356 1.00 81.19 209 LEU A O 1
ATOM 1696 N N . ASP A 1 210 ? -1.810 0.256 -26.460 1.00 82.88 210 ASP A N 1
ATOM 1697 C CA . ASP A 1 210 ? -1.836 -1.151 -26.063 1.00 82.88 210 ASP A CA 1
ATOM 1698 C C . ASP A 1 210 ? -1.199 -1.316 -24.674 1.00 82.88 210 ASP A C 1
ATOM 1700 O O . ASP A 1 210 ? -0.131 -0.758 -24.402 1.00 82.88 210 ASP A O 1
ATOM 1704 N N . ILE A 1 211 ? -1.838 -2.103 -23.803 1.00 86.00 211 ILE A N 1
ATOM 1705 C CA . ILE A 1 211 ? -1.301 -2.489 -22.491 1.00 86.00 211 ILE A CA 1
ATOM 1706 C C . ILE A 1 211 ? -1.212 -4.011 -22.439 1.00 86.00 211 ILE A C 1
ATOM 1708 O O . ILE A 1 211 ? -2.203 -4.699 -22.683 1.00 86.00 211 ILE A O 1
ATOM 1712 N N . GLU A 1 212 ? -0.034 -4.535 -22.117 1.00 88.12 212 GLU A N 1
ATOM 1713 C CA . GLU A 1 212 ? 0.199 -5.974 -21.985 1.00 88.12 212 GLU A CA 1
ATOM 1714 C C . GLU A 1 212 ? 1.086 -6.259 -20.773 1.00 88.12 212 GLU A C 1
ATOM 1716 O O . GLU A 1 212 ? 2.069 -5.554 -20.543 1.00 88.12 212 GLU A O 1
ATOM 1721 N N . SER A 1 213 ? 0.753 -7.288 -19.999 1.00 88.00 213 SER A N 1
ATOM 1722 C CA . SER A 1 213 ? 1.536 -7.689 -18.831 1.00 88.00 213 SER A CA 1
ATOM 1723 C C . SER A 1 213 ? 2.785 -8.469 -19.237 1.00 88.00 213 SER A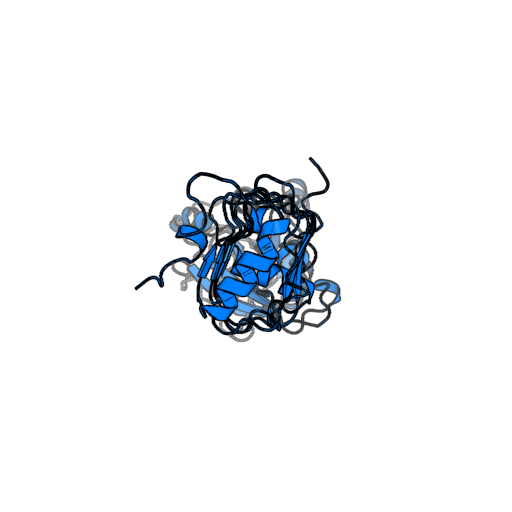 C 1
ATOM 1725 O O . SER A 1 213 ? 2.714 -9.399 -20.035 1.00 88.00 213 SER A O 1
ATOM 1727 N N . TYR A 1 214 ? 3.922 -8.116 -18.642 1.00 90.75 214 TYR A N 1
ATOM 1728 C CA . TYR A 1 214 ? 5.185 -8.842 -18.716 1.00 90.75 214 TYR A CA 1
ATOM 1729 C C . TYR A 1 214 ? 5.560 -9.348 -17.319 1.00 90.75 214 TYR A C 1
ATOM 1731 O O . TYR A 1 214 ? 5.882 -8.560 -16.426 1.00 90.75 214 TYR A O 1
ATOM 1739 N N . THR A 1 215 ? 5.521 -10.667 -17.118 1.00 89.06 215 THR A N 1
ATOM 1740 C CA . THR A 1 215 ? 5.825 -11.282 -15.820 1.00 89.06 215 THR A CA 1
ATOM 1741 C C . THR A 1 215 ? 7.306 -11.624 -15.696 1.00 89.06 215 THR A C 1
ATOM 1743 O O . THR A 1 215 ? 7.879 -12.418 -16.440 1.00 89.06 215 THR A O 1
ATOM 1746 N N . ILE A 1 216 ? 7.932 -11.055 -14.677 1.00 88.44 216 ILE A N 1
ATOM 1747 C CA . ILE A 1 216 ? 9.287 -11.356 -14.254 1.00 88.44 216 ILE A CA 1
ATOM 1748 C C . ILE A 1 216 ? 9.219 -12.435 -13.181 1.00 88.44 216 ILE A C 1
ATOM 1750 O O . ILE A 1 216 ? 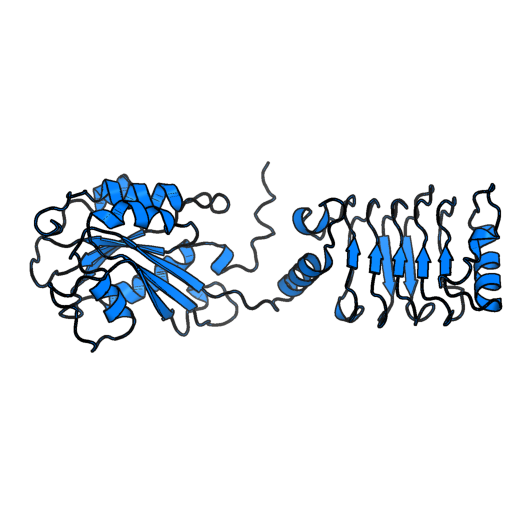8.987 -12.162 -12.004 1.00 88.44 216 ILE A O 1
ATOM 1754 N N . HIS A 1 217 ? 9.464 -13.675 -13.594 1.00 85.12 217 HIS A N 1
ATOM 1755 C CA . HIS A 1 217 ? 9.461 -14.799 -12.667 1.00 85.12 217 HIS A CA 1
ATOM 1756 C C . HIS A 1 217 ? 10.693 -14.818 -11.759 1.00 85.12 217 HIS A C 1
ATOM 1758 O O . HIS A 1 217 ? 11.821 -14.525 -12.190 1.00 85.12 217 HIS A O 1
ATOM 1764 N N . SER A 1 218 ? 10.468 -15.261 -10.522 1.00 81.31 218 SER A N 1
ATOM 1765 C CA . SER A 1 218 ? 11.493 -15.623 -9.542 1.00 81.31 218 SER A CA 1
ATOM 1766 C C . SER A 1 218 ? 12.534 -14.523 -9.284 1.00 81.31 218 SER A C 1
ATOM 1768 O O . SER A 1 218 ? 13.745 -14.775 -9.257 1.00 81.31 218 SER A O 1
ATOM 1770 N N . LEU A 1 219 ? 12.071 -13.286 -9.092 1.00 82.00 219 LEU A N 1
ATOM 1771 C CA . LEU A 1 219 ? 12.923 -12.142 -8.784 1.00 82.00 219 LEU A CA 1
ATOM 1772 C C . LEU A 1 219 ? 13.654 -12.369 -7.449 1.00 82.00 219 LEU A C 1
ATOM 1774 O O . LEU A 1 219 ? 13.060 -12.796 -6.455 1.00 82.00 219 LEU A O 1
ATOM 1778 N N . SER A 1 220 ? 14.972 -12.152 -7.436 1.00 78.81 220 SER A N 1
ATOM 1779 C CA . SER A 1 220 ? 15.828 -12.547 -6.315 1.00 78.81 220 SER A CA 1
ATOM 1780 C C . SER A 1 220 ? 15.650 -11.647 -5.094 1.00 78.81 220 SER A C 1
ATOM 1782 O O . SER A 1 220 ? 15.469 -10.437 -5.207 1.00 78.81 220 SER A O 1
ATOM 1784 N N . THR A 1 221 ? 15.824 -12.230 -3.907 1.00 74.75 221 THR A N 1
ATOM 1785 C CA . THR A 1 221 ? 15.770 -11.515 -2.621 1.00 74.75 221 THR A CA 1
ATOM 1786 C C . THR A 1 221 ? 16.816 -10.402 -2.502 1.00 74.75 221 THR A C 1
ATOM 1788 O O . THR A 1 221 ? 16.607 -9.438 -1.776 1.00 74.75 221 THR A O 1
ATOM 1791 N N . SER A 1 222 ? 17.921 -10.481 -3.252 1.00 74.56 222 SER A N 1
ATOM 1792 C CA . SER A 1 222 ? 18.922 -9.409 -3.348 1.00 74.56 222 SER A CA 1
ATOM 1793 C C . SER A 1 222 ? 18.402 -8.144 -4.041 1.00 74.56 222 SER A C 1
ATOM 1795 O O . SER A 1 222 ? 18.837 -7.048 -3.699 1.00 74.56 222 SER A O 1
ATOM 1797 N N . ILE A 1 223 ? 17.480 -8.292 -4.996 1.00 73.19 223 ILE A N 1
ATOM 1798 C CA . ILE A 1 223 ? 16.860 -7.186 -5.739 1.00 73.19 223 ILE A CA 1
ATOM 1799 C C . ILE A 1 223 ? 15.669 -6.650 -4.944 1.00 73.19 223 ILE A C 1
ATOM 1801 O O . ILE A 1 223 ? 15.538 -5.445 -4.752 1.00 73.19 223 ILE A O 1
ATOM 1805 N N . THR A 1 224 ? 14.825 -7.550 -4.442 1.00 68.06 224 THR A N 1
ATOM 1806 C CA . THR A 1 224 ? 13.541 -7.193 -3.823 1.00 68.06 224 THR A CA 1
ATOM 1807 C C . THR A 1 224 ? 13.644 -6.860 -2.341 1.00 68.06 224 THR A C 1
ATOM 1809 O O . THR A 1 224 ? 12.719 -6.276 -1.791 1.00 68.06 224 THR A O 1
ATOM 1812 N N . LYS A 1 225 ? 14.737 -7.258 -1.673 1.00 68.56 225 LYS A N 1
ATOM 1813 C CA . LYS A 1 225 ? 14.899 -7.225 -0.207 1.00 68.56 225 LYS A CA 1
ATOM 1814 C C . LYS A 1 225 ? 13.809 -7.996 0.559 1.00 68.56 225 LYS A C 1
ATOM 1816 O O . LYS A 1 225 ? 13.674 -7.836 1.767 1.00 68.56 225 LYS A O 1
ATOM 1821 N N . GLN A 1 226 ? 13.060 -8.858 -0.130 1.00 65.81 226 GLN A N 1
ATOM 1822 C CA . GLN A 1 226 ? 11.994 -9.679 0.440 1.00 65.81 226 GLN A CA 1
ATOM 1823 C C . GLN A 1 226 ? 12.538 -10.982 1.037 1.00 65.81 226 GLN A C 1
ATOM 1825 O O . GLN A 1 226 ? 13.609 -11.464 0.662 1.00 65.81 226 GLN A O 1
ATOM 1830 N N . LYS A 1 227 ? 11.764 -11.601 1.939 1.00 67.19 227 LYS A N 1
ATOM 1831 C CA . LYS A 1 227 ? 12.114 -12.888 2.576 1.00 67.19 227 LYS A CA 1
ATOM 1832 C C . LYS A 1 227 ? 12.093 -14.073 1.599 1.00 67.19 227 LYS A C 1
ATOM 1834 O O . LYS A 1 227 ? 12.739 -15.087 1.851 1.00 67.19 227 LYS A O 1
ATOM 1839 N N . ARG A 1 228 ? 11.359 -13.953 0.487 1.00 70.69 228 ARG A N 1
ATOM 1840 C CA . ARG A 1 228 ? 11.203 -14.981 -0.553 1.00 70.69 228 ARG A CA 1
ATOM 1841 C C . ARG A 1 228 ? 11.411 -14.398 -1.947 1.00 70.69 228 ARG A C 1
ATOM 1843 O O . ARG A 1 228 ? 11.300 -13.190 -2.145 1.00 70.69 228 ARG A O 1
ATOM 1850 N N . LYS A 1 229 ? 11.692 -15.273 -2.916 1.00 77.94 229 LYS A N 1
ATOM 1851 C CA . LYS A 1 229 ? 11.590 -14.913 -4.335 1.00 77.94 229 LYS A CA 1
ATOM 1852 C C . LYS A 1 229 ? 10.126 -14.673 -4.681 1.00 77.94 229 LYS A C 1
ATOM 1854 O O . LYS A 1 229 ? 9.263 -15.389 -4.174 1.00 77.94 229 LYS A O 1
ATOM 1859 N N . ILE A 1 230 ? 9.881 -13.695 -5.537 1.00 79.38 230 ILE A N 1
ATOM 1860 C CA . ILE A 1 230 ? 8.534 -13.290 -5.938 1.00 79.38 230 ILE A CA 1
ATOM 1861 C C . ILE A 1 230 ? 8.443 -13.208 -7.454 1.00 79.38 230 ILE A C 1
ATOM 1863 O O . ILE A 1 230 ? 9.441 -12.932 -8.126 1.00 79.38 230 ILE A O 1
ATOM 1867 N N . ASP A 1 231 ? 7.248 -13.450 -7.970 1.00 81.69 231 ASP A N 1
ATOM 1868 C CA . ASP A 1 231 ? 6.911 -13.091 -9.338 1.00 81.69 231 ASP A CA 1
ATOM 1869 C C . ASP A 1 231 ? 6.455 -11.632 -9.343 1.00 81.69 231 ASP A C 1
ATOM 1871 O O . ASP A 1 231 ? 5.789 -11.183 -8.410 1.00 81.69 231 ASP A O 1
ATOM 1875 N N . PHE A 1 232 ? 6.886 -10.884 -10.355 1.00 85.50 232 PHE A N 1
ATOM 1876 C CA . PHE A 1 232 ? 6.638 -9.452 -10.460 1.00 85.50 232 PHE A CA 1
ATOM 1877 C C . PHE A 1 232 ? 6.044 -9.108 -11.824 1.00 85.50 232 PHE A C 1
ATOM 1879 O O . PHE A 1 232 ? 6.582 -9.523 -12.847 1.00 85.50 232 PHE A O 1
ATOM 1886 N N . GLU A 1 233 ? 4.966 -8.339 -11.861 1.00 87.31 233 GLU A N 1
ATOM 1887 C CA . GLU A 1 233 ? 4.230 -7.997 -13.073 1.00 87.31 233 GLU A CA 1
ATOM 1888 C C . GLU A 1 233 ? 4.540 -6.569 -13.541 1.00 87.31 233 GLU A C 1
ATOM 1890 O O . GLU A 1 233 ? 4.412 -5.590 -12.812 1.00 87.31 233 GLU A O 1
ATOM 1895 N N . LEU A 1 234 ? 4.963 -6.421 -14.792 1.00 90.88 234 LEU A N 1
ATOM 1896 C CA . LEU A 1 234 ? 5.102 -5.119 -15.430 1.00 90.88 234 LEU A CA 1
ATOM 1897 C C . LEU A 1 234 ? 3.988 -4.922 -16.444 1.00 90.88 234 LEU A C 1
ATOM 1899 O O . LEU A 1 234 ? 3.949 -5.598 -17.465 1.00 90.88 234 LEU A O 1
ATOM 1903 N N . HIS A 1 235 ? 3.133 -3.936 -16.208 1.00 91.25 235 HIS A N 1
ATOM 1904 C CA . HIS A 1 235 ? 2.143 -3.498 -17.186 1.00 91.25 235 HIS A CA 1
ATOM 1905 C C . HIS A 1 235 ? 2.856 -2.656 -18.239 1.00 91.25 235 HIS A C 1
ATOM 1907 O O . HIS A 1 235 ? 3.269 -1.537 -17.935 1.00 91.25 235 HIS A O 1
ATOM 1913 N N . VAL A 1 236 ? 3.062 -3.186 -19.445 1.00 92.81 236 VAL A N 1
ATOM 1914 C CA . VAL A 1 236 ? 3.795 -2.521 -20.532 1.00 92.81 236 VAL A CA 1
ATOM 1915 C C . VAL A 1 236 ? 2.853 -1.634 -21.334 1.00 92.81 236 VAL A C 1
ATOM 1917 O O . VAL A 1 236 ? 1.989 -2.135 -22.046 1.00 92.81 236 VAL A O 1
ATOM 1920 N N . TRP A 1 237 ? 3.040 -0.319 -21.240 1.00 91.25 237 TRP A N 1
ATOM 1921 C CA . TRP A 1 237 ? 2.274 0.696 -21.961 1.00 91.25 237 TRP A CA 1
ATOM 1922 C C . TRP A 1 237 ? 2.996 1.051 -23.263 1.00 91.25 237 TRP A C 1
ATOM 1924 O O . TRP A 1 237 ? 4.052 1.692 -23.241 1.00 91.25 237 TRP A O 1
ATOM 1934 N N . ASP A 1 238 ? 2.422 0.637 -24.393 1.00 88.00 238 ASP A N 1
ATOM 1935 C CA . ASP A 1 238 ? 2.914 0.919 -25.741 1.00 88.00 238 ASP A CA 1
ATOM 1936 C C . ASP A 1 238 ? 1.977 1.894 -26.458 1.00 88.00 238 ASP A C 1
ATOM 1938 O O . ASP A 1 238 ? 0.838 1.573 -26.803 1.00 88.00 238 ASP A O 1
ATOM 1942 N N . PHE A 1 239 ? 2.471 3.108 -26.687 1.00 81.62 239 PHE A N 1
ATOM 1943 C CA . PHE A 1 239 ? 1.724 4.138 -27.391 1.00 81.62 239 PHE A CA 1
ATOM 1944 C C . PHE A 1 239 ? 2.005 4.120 -28.887 1.00 81.62 239 PHE A C 1
ATOM 1946 O O . PHE A 1 239 ? 3.160 4.154 -29.334 1.00 81.62 239 PHE A O 1
ATOM 1953 N N . GLY A 1 240 ? 0.924 4.214 -29.660 1.00 72.38 240 GLY A N 1
ATOM 1954 C CA . GLY A 1 240 ? 0.968 4.499 -31.081 1.00 72.38 240 GLY A CA 1
ATOM 1955 C C . GLY A 1 240 ? 1.817 5.733 -31.365 1.00 72.38 240 GLY A C 1
ATOM 1956 O O . GLY A 1 240 ? 1.609 6.813 -30.814 1.00 72.38 240 GLY A O 1
ATOM 1957 N N . GLY A 1 241 ? 2.803 5.571 -32.243 1.00 60.72 241 GLY A N 1
ATOM 1958 C CA . GLY A 1 241 ? 3.765 6.618 -32.578 1.00 60.72 241 GLY A CA 1
ATOM 1959 C C . GLY A 1 241 ? 3.241 7.703 -33.517 1.00 60.72 241 GLY A C 1
ATOM 1960 O O . GLY A 1 241 ? 4.066 8.335 -34.155 1.00 60.72 241 GLY A O 1
ATOM 1961 N N . GLN A 1 242 ? 1.924 7.862 -33.669 1.00 65.19 242 GLN A N 1
ATOM 1962 C CA . GLN A 1 242 ? 1.318 8.868 -34.544 1.00 65.19 242 GLN A CA 1
ATOM 1963 C C . GLN A 1 242 ? 1.368 10.247 -33.870 1.00 65.19 242 GLN A C 1
ATOM 1965 O O . GLN A 1 242 ? 0.932 10.386 -32.726 1.00 65.19 242 GLN A O 1
ATOM 1970 N N . GLY A 1 243 ? 1.849 11.276 -34.578 1.00 60.97 243 GLY A N 1
ATOM 1971 C CA . GLY A 1 243 ? 2.129 12.612 -34.019 1.00 60.97 243 GLY A CA 1
ATOM 1972 C C . GLY A 1 243 ? 0.979 13.257 -33.226 1.00 60.97 243 GLY A C 1
ATOM 1973 O O . GLY A 1 243 ? 1.225 13.936 -32.233 1.00 60.97 243 GLY A O 1
ATOM 1974 N N . ARG A 1 244 ? -0.283 12.964 -33.578 1.00 63.19 244 ARG A N 1
ATOM 1975 C CA . ARG A 1 244 ? -1.487 13.459 -32.875 1.00 63.19 244 ARG A CA 1
ATOM 1976 C C . ARG A 1 244 ? -1.692 12.885 -31.470 1.00 63.19 244 ARG A C 1
ATOM 1978 O O . ARG A 1 244 ? -2.421 13.473 -30.682 1.00 63.19 244 ARG A O 1
ATOM 1985 N N . TYR A 1 245 ? -1.074 11.751 -31.149 1.00 64.75 245 TYR A N 1
ATOM 1986 C CA . TYR A 1 245 ? -1.215 11.104 -29.842 1.00 64.75 245 TYR A CA 1
ATOM 1987 C C . TYR A 1 245 ? -0.090 11.469 -28.878 1.00 64.75 245 TYR A C 1
ATOM 1989 O O . TYR A 1 245 ? -0.176 11.107 -27.709 1.00 64.75 245 TYR A O 1
ATOM 1997 N N . ARG A 1 246 ? 0.935 12.214 -29.319 1.00 71.62 246 ARG A N 1
ATOM 1998 C CA . ARG A 1 246 ? 2.061 12.632 -28.468 1.00 71.62 246 ARG A CA 1
ATOM 1999 C C . ARG A 1 246 ? 1.586 13.418 -27.238 1.00 71.62 246 ARG A C 1
ATOM 2001 O O . ARG A 1 246 ? 2.019 13.122 -26.133 1.00 71.62 246 ARG A O 1
ATOM 2008 N N . GLU A 1 247 ? 0.628 14.329 -27.408 1.00 70.50 247 GLU A N 1
ATOM 2009 C CA . GLU A 1 247 ? 0.009 15.074 -26.298 1.00 70.50 247 GLU A CA 1
ATOM 2010 C C . GLU A 1 247 ? -0.852 14.195 -25.384 1.00 70.50 247 GLU A C 1
ATOM 2012 O O . GLU A 1 247 ? -1.066 14.527 -24.224 1.00 70.50 247 GLU A O 1
ATOM 2017 N N . VAL A 1 248 ? -1.349 13.063 -25.879 1.00 75.12 248 VAL A N 1
ATOM 2018 C CA . VAL A 1 248 ? -2.160 12.129 -25.089 1.00 75.12 248 VAL A CA 1
ATOM 2019 C C . VAL A 1 248 ? -1.263 11.244 -24.216 1.00 75.12 248 VAL A C 1
ATOM 2021 O O . VAL A 1 248 ? -1.664 10.878 -23.114 1.00 75.12 248 VAL A O 1
ATOM 2024 N N . GLN A 1 249 ? -0.025 10.956 -24.644 1.00 76.06 249 GLN A N 1
ATOM 2025 C CA . GLN A 1 249 ? 0.928 10.139 -23.873 1.00 76.06 249 GLN A CA 1
ATOM 2026 C C . GLN A 1 249 ? 1.213 10.727 -22.483 1.00 76.06 249 GLN A C 1
ATOM 2028 O O . GLN A 1 249 ? 1.338 9.976 -21.516 1.00 76.06 249 GLN A O 1
ATOM 2033 N N . GLN A 1 250 ? 1.223 12.059 -22.354 1.00 79.00 250 GLN A N 1
ATOM 2034 C CA . GLN A 1 250 ? 1.464 12.733 -21.075 1.00 79.00 250 GLN A CA 1
ATOM 2035 C C . GLN A 1 250 ? 0.413 12.392 -20.001 1.00 79.00 250 GLN A C 1
ATOM 2037 O O . GLN A 1 250 ? 0.732 12.403 -18.817 1.00 79.00 250 GLN A O 1
ATOM 2042 N N . LEU A 1 251 ? -0.822 12.042 -20.398 1.00 78.00 251 LEU A N 1
ATOM 2043 C CA . LEU A 1 251 ? -1.909 11.685 -19.472 1.00 78.00 251 LEU A CA 1
ATOM 2044 C C . LEU A 1 251 ? -1.657 10.362 -18.740 1.00 78.00 251 LEU A C 1
ATOM 2046 O O . LEU A 1 251 ? -2.301 10.078 -17.732 1.00 78.00 251 LEU A O 1
ATOM 2050 N N . PHE A 1 252 ? -0.744 9.543 -19.259 1.00 80.94 252 PHE A N 1
ATOM 2051 C CA . PHE A 1 252 ? -0.466 8.205 -18.749 1.00 80.94 252 PHE A CA 1
ATOM 2052 C C . PHE A 1 252 ? 0.907 8.083 -18.097 1.00 80.94 252 PHE A C 1
ATOM 2054 O O . PHE A 1 252 ? 1.178 7.081 -17.427 1.00 80.94 252 PHE A O 1
ATOM 2061 N N . CYS A 1 253 ? 1.748 9.108 -18.244 1.00 83.62 253 CYS A N 1
ATOM 2062 C CA . CYS A 1 253 ? 2.934 9.263 -17.425 1.00 83.62 253 CYS A CA 1
ATOM 2063 C C . CYS A 1 253 ? 2.520 9.367 -15.953 1.00 83.62 253 CYS A C 1
ATOM 2065 O O . CYS A 1 253 ? 1.651 10.149 -15.572 1.00 83.62 253 CYS A O 1
ATOM 2067 N N . SER A 1 254 ? 3.156 8.564 -15.111 1.00 84.75 254 SER A N 1
ATOM 2068 C CA . SER A 1 254 ? 2.950 8.587 -13.669 1.00 84.75 254 SER A CA 1
ATOM 2069 C C . SER A 1 254 ? 4.254 8.351 -12.917 1.00 84.75 254 SER A C 1
ATOM 2071 O O . SER A 1 254 ? 5.208 7.776 -13.449 1.00 84.75 254 SER A O 1
ATOM 2073 N N . ARG A 1 255 ? 4.284 8.769 -11.650 1.00 86.06 255 ARG A N 1
ATOM 2074 C CA . ARG A 1 255 ? 5.280 8.322 -10.666 1.00 86.06 255 ARG A CA 1
ATOM 2075 C C . ARG A 1 255 ? 5.226 6.803 -10.465 1.00 86.06 255 ARG A C 1
ATOM 2077 O O . ARG A 1 255 ? 4.263 6.155 -10.881 1.00 86.06 255 ARG A O 1
ATOM 2084 N N . LYS A 1 256 ? 6.247 6.242 -9.810 1.00 86.44 256 LYS A N 1
ATOM 2085 C CA . LYS A 1 256 ? 6.359 4.801 -9.507 1.00 86.44 256 LYS A CA 1
ATOM 2086 C C . LYS A 1 256 ? 6.259 3.911 -10.754 1.00 86.44 256 LYS A C 1
ATOM 2088 O O . LYS A 1 256 ? 5.641 2.851 -10.734 1.00 86.44 256 LYS A O 1
ATOM 2093 N N . SER A 1 257 ? 6.826 4.378 -11.862 1.00 91.56 257 SER A N 1
ATOM 2094 C CA . SER A 1 257 ? 6.840 3.665 -13.145 1.00 91.56 257 SER A CA 1
ATOM 2095 C C . SER A 1 257 ? 8.288 3.444 -13.593 1.00 91.56 257 SER A C 1
ATOM 2097 O O . SER A 1 257 ? 9.179 4.167 -13.170 1.00 91.56 257 SER A O 1
ATOM 2099 N N . LEU A 1 258 ? 8.560 2.454 -14.432 1.00 94.69 258 LEU A N 1
ATOM 2100 C CA . LEU A 1 258 ? 9.827 2.340 -15.151 1.00 94.69 258 LEU A CA 1
ATOM 2101 C C . LEU A 1 258 ? 9.619 2.913 -16.551 1.00 94.69 258 LEU A C 1
ATOM 2103 O O . LEU A 1 258 ? 8.722 2.471 -17.263 1.00 94.69 258 LEU A O 1
ATOM 2107 N N . TYR A 1 259 ? 10.430 3.883 -16.958 1.00 95.81 259 TYR A N 1
ATOM 2108 C CA . TYR A 1 259 ? 10.364 4.429 -18.311 1.00 95.81 259 TYR A CA 1
ATOM 2109 C C . TYR A 1 259 ? 11.442 3.793 -19.183 1.00 95.81 259 TYR A C 1
ATOM 2111 O O . TYR A 1 259 ? 12.594 3.672 -18.766 1.00 95.81 259 TYR A O 1
ATOM 2119 N N . ILE A 1 260 ? 11.086 3.431 -20.414 1.00 96.00 260 ILE A N 1
ATOM 2120 C CA . ILE A 1 260 ? 12.055 3.091 -21.456 1.00 96.00 260 ILE A CA 1
ATOM 2121 C C . ILE A 1 260 ? 11.934 4.126 -22.568 1.00 96.00 260 ILE A C 1
ATOM 2123 O O . ILE A 1 260 ? 10.926 4.173 -23.276 1.00 96.00 260 ILE A O 1
ATOM 2127 N N . TYR A 1 261 ? 12.975 4.938 -22.734 1.00 94.19 261 TYR A N 1
ATOM 2128 C CA . TYR A 1 261 ? 13.116 5.805 -23.895 1.00 94.19 261 TYR A CA 1
ATOM 2129 C C . TYR A 1 261 ? 13.717 5.013 -25.054 1.00 94.19 261 TYR A C 1
ATOM 2131 O O . TYR A 1 261 ? 14.842 4.530 -24.956 1.00 94.19 261 TYR A O 1
ATOM 2139 N N . VAL A 1 262 ? 12.966 4.874 -26.144 1.00 92.88 262 VAL A N 1
ATOM 2140 C CA . VAL A 1 262 ? 13.364 4.110 -27.329 1.00 92.88 262 VAL A CA 1
ATOM 2141 C C . VAL A 1 262 ? 13.724 5.067 -28.462 1.00 92.88 262 VAL A C 1
ATOM 2143 O O . VAL A 1 262 ? 12.947 5.956 -28.811 1.00 92.88 262 VAL A O 1
ATOM 2146 N N . THR A 1 263 ? 14.886 4.857 -29.069 1.00 90.69 263 THR A N 1
ATOM 2147 C CA . THR A 1 263 ? 15.364 5.589 -30.250 1.00 90.69 263 THR A CA 1
ATOM 2148 C C . THR A 1 263 ? 16.057 4.630 -31.227 1.00 90.69 263 THR A C 1
ATOM 2150 O O . THR A 1 263 ? 16.320 3.475 -30.891 1.00 90.69 263 THR A O 1
ATOM 2153 N N . SER A 1 264 ? 16.338 5.084 -32.443 1.00 86.88 264 SER A N 1
ATOM 2154 C CA . SER A 1 264 ? 17.084 4.355 -33.476 1.00 86.88 264 SER A CA 1
ATOM 2155 C C . SER A 1 264 ? 18.001 5.317 -34.235 1.00 86.88 264 SER A C 1
ATOM 2157 O O . SER A 1 264 ? 17.966 6.519 -34.000 1.00 86.88 264 SER A O 1
ATOM 2159 N N . HIS A 1 265 ? 18.851 4.795 -35.125 1.00 78.31 265 HIS A N 1
ATOM 2160 C CA . HIS A 1 265 ? 19.744 5.630 -35.942 1.00 78.31 265 HIS A CA 1
ATOM 2161 C C . HIS A 1 265 ? 18.975 6.621 -36.838 1.00 78.31 265 HIS A C 1
ATOM 2163 O O . HIS A 1 265 ? 19.447 7.729 -37.077 1.00 78.31 265 HIS A O 1
ATOM 2169 N N . ASP A 1 266 ? 17.800 6.204 -37.309 1.00 75.19 266 ASP A N 1
ATOM 2170 C CA . ASP A 1 266 ? 16.784 7.048 -37.918 1.00 75.19 266 ASP A CA 1
ATOM 2171 C C . ASP A 1 266 ? 15.553 7.014 -37.011 1.00 75.19 266 ASP A C 1
ATOM 2173 O O . ASP A 1 266 ? 14.842 6.008 -36.939 1.00 75.19 266 ASP A O 1
ATOM 2177 N N . ASP A 1 267 ? 15.368 8.072 -36.230 1.00 75.44 267 ASP A N 1
ATOM 2178 C CA . ASP A 1 267 ? 14.205 8.302 -35.375 1.00 75.44 267 ASP A CA 1
ATOM 2179 C C . ASP A 1 267 ? 13.309 9.423 -35.925 1.00 75.44 267 ASP A C 1
ATOM 2181 O O . ASP A 1 267 ? 12.432 9.934 -35.216 1.00 75.44 267 ASP A O 1
ATOM 2185 N N . THR A 1 268 ? 13.509 9.777 -37.201 1.00 74.19 268 THR A N 1
ATOM 2186 C CA . THR A 1 268 ? 12.650 10.705 -37.929 1.00 74.19 268 THR A CA 1
ATOM 2187 C C . THR A 1 268 ? 11.353 9.981 -38.293 1.00 74.19 268 THR A C 1
ATOM 2189 O O . THR A 1 268 ? 11.389 8.984 -39.018 1.00 74.19 268 THR A O 1
ATOM 2192 N N . PRO A 1 269 ? 10.186 10.441 -37.814 1.00 67.12 269 PRO A N 1
ATOM 2193 C CA . PRO A 1 269 ? 8.920 9.829 -38.198 1.00 67.12 269 PRO A CA 1
ATOM 2194 C C . PRO A 1 269 ? 8.627 10.038 -39.698 1.00 67.12 269 PRO A C 1
ATOM 2196 O O . PRO A 1 269 ? 9.118 10.986 -40.317 1.00 67.12 269 PRO A O 1
ATOM 2199 N N . ILE A 1 270 ? 7.818 9.158 -40.305 1.00 67.50 270 ILE A N 1
ATOM 2200 C CA . ILE A 1 270 ? 7.363 9.329 -41.699 1.00 67.50 270 ILE A CA 1
ATOM 2201 C C . ILE A 1 270 ? 6.591 10.656 -41.853 1.00 67.50 270 ILE A C 1
ATOM 2203 O O . ILE A 1 270 ? 5.963 11.129 -40.910 1.00 67.50 270 ILE A O 1
ATOM 2207 N N . ARG A 1 271 ? 6.652 11.221 -43.073 1.00 59.94 271 ARG A N 1
ATOM 2208 C CA . ARG A 1 271 ? 5.960 12.428 -43.582 1.00 59.94 271 ARG A CA 1
ATOM 2209 C C . ARG A 1 271 ? 4.685 12.815 -42.803 1.00 59.94 271 ARG A C 1
ATOM 2211 O O . ARG A 1 271 ? 3.816 11.976 -42.594 1.00 59.94 271 ARG A O 1
ATOM 2218 N N . ASP A 1 272 ? 4.577 14.115 -42.506 1.00 62.31 272 ASP A N 1
ATOM 2219 C CA . ASP A 1 272 ? 3.486 14.814 -41.794 1.00 62.31 272 ASP A CA 1
ATOM 2220 C C . ASP A 1 272 ? 3.488 14.721 -40.249 1.00 62.31 272 ASP A C 1
ATOM 2222 O O . ASP A 1 272 ? 2.491 15.059 -39.609 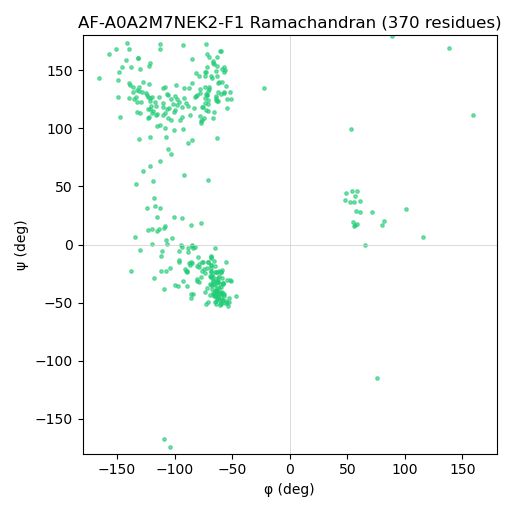1.00 62.31 272 ASP A O 1
ATOM 2226 N N . GLU A 1 273 ? 4.609 14.332 -39.627 1.00 66.94 273 GLU A N 1
ATOM 2227 C CA . GLU A 1 273 ? 4.779 14.325 -38.163 1.00 66.94 273 GLU A CA 1
ATOM 2228 C C . GLU A 1 273 ? 5.970 15.178 -37.699 1.00 66.94 273 GLU A C 1
ATOM 2230 O O . GLU A 1 273 ? 7.060 15.117 -38.270 1.00 66.94 273 GLU A O 1
ATOM 2235 N N . ASP A 1 274 ? 5.779 15.943 -36.617 1.00 69.00 274 ASP A N 1
ATOM 2236 C CA . ASP A 1 274 ? 6.846 16.751 -36.026 1.00 69.00 274 ASP A CA 1
ATOM 2237 C C . ASP A 1 274 ? 7.888 15.862 -35.342 1.00 69.00 274 ASP A C 1
ATOM 2239 O O . ASP A 1 274 ? 7.585 15.093 -34.418 1.00 69.00 274 ASP A O 1
ATOM 2243 N N . TYR A 1 275 ? 9.146 16.007 -35.742 1.00 78.50 275 TYR A N 1
ATOM 2244 C CA . TYR A 1 275 ? 10.264 15.438 -35.003 1.00 78.50 275 TYR A CA 1
ATOM 2245 C C . TYR A 1 275 ? 10.455 16.181 -33.675 1.00 78.50 275 TYR A C 1
ATOM 2247 O O . TYR A 1 275 ? 10.467 17.411 -33.633 1.00 78.50 275 TYR A O 1
ATOM 2255 N N . VAL A 1 276 ? 10.659 15.431 -32.592 1.00 80.88 276 VAL A N 1
ATOM 2256 C CA . VAL A 1 276 ? 11.140 15.987 -31.322 1.00 80.88 276 VAL A CA 1
ATOM 2257 C C . VAL A 1 276 ? 12.352 15.202 -30.861 1.00 80.88 276 VAL A C 1
ATOM 2259 O O . VAL A 1 276 ? 12.398 13.976 -30.974 1.00 80.88 276 VAL A O 1
ATOM 2262 N N . GLY A 1 277 ? 13.334 15.929 -30.336 1.00 84.38 277 GLY A N 1
ATOM 2263 C CA . GLY A 1 277 ? 14.530 15.330 -29.766 1.00 84.38 277 GLY A CA 1
ATOM 2264 C C . GLY A 1 277 ? 14.258 14.655 -28.424 1.00 84.38 277 GLY A C 1
ATOM 2265 O O . GLY A 1 277 ? 13.198 14.814 -27.809 1.00 84.38 277 GLY A O 1
ATOM 2266 N N . TYR A 1 278 ? 15.271 13.949 -27.930 1.00 87.62 278 TYR A N 1
ATOM 2267 C CA . TYR A 1 278 ? 15.230 13.274 -26.634 1.00 87.62 278 TYR A CA 1
ATOM 2268 C C . TYR A 1 278 ? 14.853 14.213 -25.476 1.00 87.62 278 TYR A C 1
ATOM 2270 O O . TYR A 1 278 ? 14.216 13.762 -24.527 1.00 87.62 278 TYR A O 1
ATOM 2278 N N . GLN A 1 279 ? 15.196 15.513 -25.549 1.00 90.19 279 GLN A N 1
ATOM 2279 C CA . GLN A 1 279 ? 14.884 16.458 -24.471 1.00 90.19 279 GLN A CA 1
ATOM 2280 C C . GLN A 1 279 ? 13.382 16.518 -24.204 1.00 90.19 279 GLN A C 1
ATOM 2282 O O . GLN A 1 279 ? 12.977 16.510 -23.051 1.00 90.19 279 GLN A O 1
ATOM 2287 N N . TYR A 1 280 ? 12.554 16.510 -25.251 1.00 89.94 280 TYR A N 1
ATOM 2288 C CA . TYR A 1 280 ? 11.102 16.524 -25.098 1.00 89.94 280 TYR A CA 1
ATOM 2289 C C . TYR A 1 280 ? 10.611 15.302 -24.311 1.00 89.94 280 TYR A C 1
ATOM 2291 O O . TYR A 1 280 ? 9.890 15.441 -23.324 1.00 89.94 280 TYR A O 1
ATOM 2299 N N . TRP A 1 281 ? 11.041 14.107 -24.722 1.00 90.00 281 TRP A N 1
ATOM 2300 C CA . TRP A 1 281 ? 10.599 12.845 -24.130 1.00 90.00 281 TRP A CA 1
ATOM 2301 C C . TRP A 1 281 ? 11.036 12.702 -22.672 1.00 90.00 281 TRP A C 1
ATOM 2303 O O . TRP A 1 281 ? 10.229 12.329 -21.819 1.00 90.00 281 TRP A O 1
ATOM 2313 N N . LEU A 1 282 ? 12.291 13.039 -22.372 1.00 91.81 282 LEU A N 1
ATOM 2314 C CA . LEU A 1 282 ? 12.823 12.956 -21.013 1.00 91.81 282 LEU A CA 1
ATOM 2315 C C . LEU A 1 282 ? 12.246 14.053 -20.106 1.00 91.81 282 LEU A C 1
ATOM 2317 O O . LEU A 1 282 ? 11.921 13.778 -18.952 1.00 91.81 282 LEU A O 1
ATOM 2321 N N . SER A 1 283 ? 12.030 15.270 -20.618 1.00 90.81 283 SER A N 1
ATOM 2322 C CA . SER A 1 283 ? 11.334 16.327 -19.872 1.00 90.81 283 SER A CA 1
ATOM 2323 C C . SER A 1 283 ? 9.888 15.950 -19.559 1.00 90.81 283 SER A C 1
ATOM 2325 O O . SER A 1 283 ? 9.445 16.171 -18.435 1.00 90.81 283 SER A O 1
ATOM 2327 N N . MET A 1 284 ? 9.170 15.336 -20.506 1.00 90.00 284 MET A N 1
ATOM 2328 C CA . MET A 1 284 ? 7.818 14.819 -20.275 1.00 90.00 284 MET A CA 1
ATOM 2329 C C . MET A 1 284 ? 7.822 13.763 -19.165 1.00 90.00 284 MET A C 1
ATOM 2331 O O . MET A 1 284 ? 7.074 13.892 -18.200 1.00 90.00 284 MET A O 1
ATOM 2335 N N . ALA A 1 285 ? 8.695 12.754 -19.247 1.00 90.12 285 ALA A N 1
ATOM 2336 C CA . ALA A 1 285 ? 8.801 11.738 -18.202 1.00 90.12 285 ALA A CA 1
ATOM 2337 C C . ALA A 1 285 ? 9.099 12.367 -16.830 1.00 90.12 285 ALA A C 1
ATOM 2339 O O . ALA A 1 285 ? 8.448 12.035 -15.842 1.00 90.12 285 ALA A O 1
ATOM 2340 N N . ASN A 1 286 ? 10.027 13.322 -16.752 1.00 89.81 286 ASN A N 1
ATOM 2341 C CA . ASN A 1 286 ? 10.407 13.952 -15.485 1.00 89.81 286 ASN A CA 1
ATOM 2342 C C . ASN A 1 286 ? 9.313 14.842 -14.892 1.00 89.81 286 ASN A C 1
ATOM 2344 O O . ASN A 1 286 ? 9.165 14.867 -13.672 1.00 89.81 286 ASN A O 1
ATOM 2348 N N . ALA A 1 287 ? 8.518 15.517 -15.726 1.00 87.50 287 ALA A N 1
ATOM 2349 C CA . ALA A 1 287 ? 7.427 16.373 -15.265 1.00 87.50 287 ALA A CA 1
ATOM 2350 C C . ALA A 1 287 ? 6.334 15.598 -14.504 1.00 87.50 287 ALA A C 1
ATOM 2352 O O . ALA A 1 287 ? 5.737 16.139 -13.577 1.00 87.50 287 ALA A O 1
ATOM 2353 N N . PHE A 1 288 ? 6.091 14.332 -14.862 1.00 86.44 288 PHE A N 1
ATOM 2354 C CA . PHE A 1 288 ? 4.987 13.529 -14.310 1.00 86.44 288 PHE A CA 1
ATOM 2355 C C . PHE A 1 288 ? 5.433 12.371 -13.411 1.00 86.44 288 PHE A C 1
ATOM 2357 O O . PHE A 1 288 ? 4.595 11.678 -12.830 1.00 86.44 288 PHE A O 1
ATOM 2364 N N . SER A 1 289 ? 6.740 12.130 -13.300 1.00 87.56 289 SER A N 1
ATOM 2365 C CA . SER A 1 289 ? 7.267 10.949 -12.614 1.00 87.56 289 SER A CA 1
ATOM 2366 C C . SER A 1 289 ? 7.908 11.208 -11.253 1.00 87.56 289 SER A C 1
ATOM 2368 O O . SER A 1 289 ? 8.374 10.251 -10.629 1.00 87.56 289 SER A O 1
ATOM 2370 N N . TYR A 1 290 ? 7.926 12.465 -10.795 1.00 84.88 290 TYR A N 1
ATOM 2371 C CA . TYR A 1 290 ? 8.475 12.844 -9.496 1.00 84.88 290 TYR A CA 1
ATOM 2372 C C . TYR A 1 290 ? 7.685 12.212 -8.345 1.00 84.88 290 TYR A C 1
ATOM 2374 O O . TYR A 1 290 ? 6.465 12.370 -8.237 1.00 84.88 290 TYR A O 1
ATOM 2382 N N . ASP A 1 291 ? 8.387 11.476 -7.487 1.00 80.44 291 ASP A N 1
ATOM 2383 C CA . ASP A 1 291 ? 7.842 10.945 -6.246 1.00 80.44 291 ASP A CA 1
ATOM 2384 C C . ASP A 1 291 ? 8.288 11.827 -5.073 1.00 80.44 291 ASP A C 1
ATOM 2386 O O . ASP A 1 291 ? 9.472 11.884 -4.739 1.00 80.44 291 ASP A O 1
ATOM 2390 N N . GLU A 1 292 ? 7.329 12.504 -4.438 1.00 76.19 292 GLU A N 1
ATOM 2391 C CA . GLU A 1 292 ? 7.558 13.337 -3.248 1.00 76.19 292 GLU A CA 1
ATOM 2392 C C . GLU A 1 292 ? 8.173 12.550 -2.085 1.00 76.19 292 GLU A C 1
ATOM 2394 O O . GLU A 1 292 ? 8.972 13.094 -1.321 1.00 76.19 292 GLU A O 1
ATOM 2399 N N . LYS A 1 293 ? 7.836 11.260 -1.957 1.00 70.00 293 LYS A N 1
ATOM 2400 C CA . LYS A 1 293 ? 8.325 10.409 -0.868 1.00 70.00 293 LYS A CA 1
ATOM 2401 C C . LYS A 1 293 ? 9.797 10.065 -1.057 1.00 70.00 293 LYS A C 1
ATOM 2403 O O . LYS A 1 293 ? 10.601 10.265 -0.151 1.00 70.00 293 LYS A O 1
ATOM 2408 N N . ASP A 1 294 ? 10.147 9.575 -2.243 1.00 72.94 294 ASP A N 1
ATOM 2409 C CA . ASP A 1 294 ? 11.517 9.164 -2.560 1.00 72.94 294 ASP A CA 1
ATOM 2410 C C . ASP A 1 294 ? 12.399 10.351 -3.019 1.00 72.94 294 ASP A C 1
ATOM 2412 O O . ASP A 1 294 ? 13.593 10.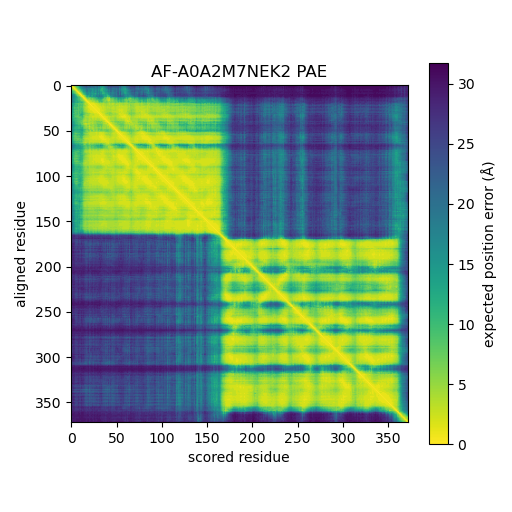168 -3.269 1.00 72.94 294 ASP A O 1
ATOM 2416 N N . LYS A 1 295 ? 11.823 11.562 -3.129 1.00 82.81 295 LYS A N 1
ATOM 2417 C CA . LYS A 1 295 ? 12.450 12.816 -3.601 1.00 82.81 295 LYS A CA 1
ATOM 2418 C C . LYS A 1 295 ? 13.239 12.649 -4.899 1.00 82.81 295 LYS A C 1
ATOM 2420 O O . LYS A 1 295 ? 14.315 13.222 -5.080 1.00 82.81 295 LYS A O 1
ATOM 2425 N N . LYS A 1 296 ? 12.711 11.826 -5.801 1.00 85.62 296 LYS A N 1
ATOM 2426 C CA . LYS A 1 296 ? 13.340 11.504 -7.081 1.00 85.62 296 LYS A CA 1
ATOM 2427 C C . LYS A 1 296 ? 12.279 11.233 -8.148 1.00 85.62 296 LYS A C 1
ATOM 2429 O O . LYS A 1 296 ? 11.207 10.718 -7.826 1.00 85.62 296 LYS A O 1
ATOM 2434 N N . PRO A 1 297 ? 12.558 11.549 -9.420 1.00 90.56 297 PRO A N 1
ATOM 2435 C CA . PRO A 1 297 ? 11.746 11.072 -10.526 1.00 90.56 297 PRO A CA 1
ATOM 2436 C C . PRO A 1 297 ? 11.961 9.576 -10.760 1.00 90.56 297 PRO A C 1
ATOM 2438 O O . PRO A 1 297 ? 12.929 8.970 -10.291 1.00 90.56 297 PRO A O 1
ATOM 2441 N N . SER A 1 298 ? 11.038 8.985 -11.508 1.00 93.12 298 SER A N 1
ATOM 2442 C CA . SER A 1 298 ? 11.111 7.576 -11.871 1.00 93.12 298 SER A CA 1
ATOM 2443 C C . SER A 1 298 ? 12.331 7.279 -12.754 1.00 93.12 298 SER A C 1
ATOM 2445 O O . SER A 1 298 ? 12.755 8.148 -13.523 1.00 93.12 298 SER A O 1
ATOM 2447 N N . PRO A 1 299 ? 12.906 6.067 -12.674 1.00 95.19 299 PRO A N 1
ATOM 2448 C CA . PRO A 1 299 ? 14.077 5.702 -13.459 1.00 95.19 299 PRO A CA 1
ATOM 2449 C C . PRO A 1 299 ? 13.756 5.594 -14.954 1.00 95.19 299 PRO A C 1
ATOM 2451 O O . PRO A 1 299 ? 12.681 5.126 -15.343 1.00 95.19 299 PRO A O 1
ATOM 2454 N N . ILE A 1 300 ? 14.726 5.982 -15.783 1.00 95.88 300 ILE A N 1
ATOM 2455 C CA . ILE A 1 300 ? 14.656 5.903 -17.244 1.00 95.88 300 ILE A CA 1
ATOM 2456 C C . ILE A 1 300 ? 15.781 5.004 -17.764 1.00 95.88 300 ILE A C 1
ATOM 2458 O O . ILE A 1 300 ? 16.955 5.232 -17.471 1.00 95.88 300 ILE A O 1
ATOM 2462 N N . LEU A 1 301 ? 15.429 4.004 -18.570 1.00 95.75 301 LEU A N 1
ATOM 2463 C CA . LEU A 1 301 ? 16.367 3.232 -19.384 1.00 95.75 301 LEU A CA 1
ATOM 2464 C C . LEU A 1 301 ? 16.336 3.741 -20.824 1.00 95.75 301 LEU A C 1
ATOM 2466 O O . LEU A 1 301 ? 15.275 3.818 -21.441 1.00 95.75 301 LEU A O 1
ATOM 2470 N N . CYS A 1 302 ? 17.500 4.060 -21.379 1.00 94.12 302 CYS A N 1
ATOM 2471 C CA . CYS A 1 302 ? 17.617 4.496 -22.765 1.00 94.12 302 CYS A CA 1
ATOM 2472 C C . CYS A 1 302 ? 17.988 3.310 -23.658 1.00 94.12 302 CYS A C 1
ATOM 2474 O O . CYS A 1 302 ? 19.012 2.656 -23.457 1.00 94.12 302 CYS A O 1
ATOM 2476 N N . VAL A 1 303 ? 17.167 3.039 -24.668 1.00 93.88 303 VAL A N 1
ATOM 2477 C CA . VAL A 1 303 ? 17.315 1.902 -25.575 1.00 93.88 303 VAL A CA 1
ATOM 2478 C C . VAL A 1 303 ? 17.473 2.395 -27.006 1.00 93.88 303 VAL A C 1
ATOM 2480 O O . VAL A 1 303 ? 16.581 3.021 -27.574 1.00 93.88 303 VAL A O 1
ATOM 2483 N N . VAL A 1 304 ? 18.613 2.065 -27.605 1.00 92.19 304 VAL A N 1
ATOM 2484 C CA . VAL A 1 304 ? 18.889 2.262 -29.027 1.00 92.19 304 VAL A CA 1
ATOM 2485 C C . VAL A 1 304 ? 18.569 0.960 -29.748 1.00 92.19 304 VAL A C 1
ATOM 2487 O O . VAL A 1 304 ? 19.297 -0.025 -29.614 1.00 92.19 304 VAL A O 1
ATOM 2490 N N . ASN A 1 305 ? 17.474 0.949 -30.493 1.00 91.56 305 ASN A N 1
ATOM 2491 C CA . ASN A 1 305 ? 17.021 -0.190 -31.277 1.00 91.56 305 ASN A CA 1
ATOM 2492 C C . ASN A 1 305 ? 17.545 -0.121 -32.728 1.00 91.56 305 ASN A C 1
ATOM 2494 O O . ASN A 1 305 ? 18.096 0.896 -33.155 1.00 91.56 305 ASN A O 1
ATOM 2498 N N . LYS A 1 306 ? 17.337 -1.201 -33.492 1.00 90.50 306 LYS A N 1
ATOM 2499 C CA . LYS A 1 306 ? 17.715 -1.342 -34.913 1.00 90.50 306 LYS A CA 1
ATOM 2500 C C . LYS A 1 306 ? 19.218 -1.222 -35.180 1.00 90.50 306 LYS A C 1
ATOM 2502 O O . LYS A 1 306 ? 19.650 -0.662 -36.186 1.00 90.50 306 LYS A O 1
ATOM 2507 N N . ILE A 1 307 ? 20.041 -1.748 -34.273 1.00 90.31 307 ILE A N 1
ATOM 2508 C CA . ILE A 1 307 ? 21.505 -1.735 -34.447 1.00 90.31 307 ILE A CA 1
ATOM 2509 C C . ILE A 1 307 ? 21.996 -2.643 -35.582 1.00 90.31 307 ILE A C 1
ATOM 2511 O O . ILE A 1 307 ? 23.167 -2.593 -35.944 1.00 90.31 307 ILE A O 1
ATOM 2515 N N . ASP A 1 308 ? 21.119 -3.496 -36.106 1.00 88.50 308 ASP A N 1
ATOM 25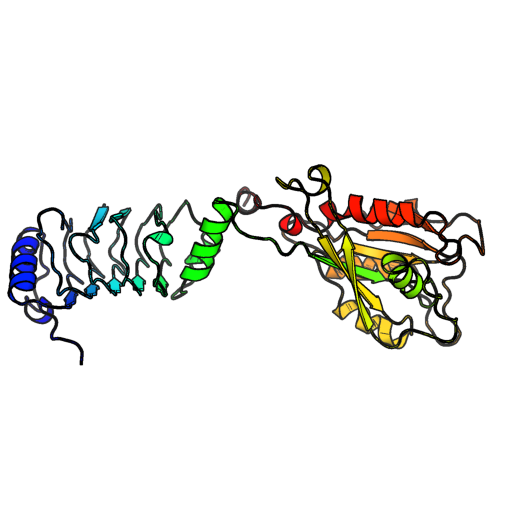16 C CA . ASP A 1 308 ? 21.347 -4.313 -37.293 1.00 88.50 308 ASP A CA 1
ATOM 2517 C C . ASP A 1 308 ? 21.292 -3.503 -38.597 1.00 88.50 308 ASP A C 1
ATOM 2519 O O . ASP A 1 308 ? 21.878 -3.930 -39.589 1.00 88.50 308 ASP A O 1
ATOM 2523 N N . GLU A 1 309 ? 20.652 -2.329 -38.588 1.00 84.62 309 GLU A N 1
ATOM 2524 C CA . GLU A 1 309 ? 20.574 -1.425 -39.743 1.00 84.62 309 GLU A CA 1
ATOM 2525 C C . GLU A 1 309 ? 21.746 -0.425 -39.773 1.00 84.62 309 GLU A C 1
ATOM 2527 O O . GLU A 1 309 ? 22.261 -0.107 -40.844 1.00 84.62 309 GLU A O 1
ATOM 2532 N N . ASP A 1 310 ? 22.209 0.045 -38.607 1.00 72.75 310 ASP A N 1
ATOM 2533 C CA . ASP A 1 310 ? 23.361 0.947 -38.490 1.00 72.75 310 ASP A CA 1
ATOM 2534 C C . ASP A 1 310 ? 24.117 0.735 -37.165 1.00 72.75 310 ASP A C 1
ATOM 2536 O O . ASP A 1 310 ? 23.560 0.806 -36.065 1.00 72.75 310 ASP A O 1
ATOM 2540 N N . THR A 1 311 ? 25.429 0.509 -37.265 1.00 61.91 311 THR A N 1
ATOM 2541 C CA . THR A 1 311 ? 26.313 0.260 -36.120 1.00 61.91 311 THR A CA 1
ATOM 2542 C C . THR A 1 311 ? 26.999 1.518 -35.583 1.00 61.91 311 THR A C 1
ATOM 2544 O O . THR A 1 311 ? 27.737 1.426 -34.596 1.00 61.91 311 THR A O 1
ATOM 2547 N N . ARG A 1 312 ? 26.794 2.698 -36.189 1.00 66.56 312 ARG A N 1
ATOM 2548 C CA . ARG A 1 312 ? 27.409 3.957 -35.726 1.00 66.56 312 ARG A CA 1
ATOM 2549 C C . ARG A 1 312 ? 27.057 4.256 -34.259 1.00 66.56 312 ARG A C 1
ATOM 2551 O O . ARG A 1 312 ? 26.080 3.749 -33.702 1.00 66.56 312 ARG A O 1
ATOM 2558 N N . GLN A 1 313 ? 27.928 4.995 -33.567 1.00 56.09 313 GLN A N 1
ATOM 2559 C CA . GLN A 1 313 ? 27.696 5.384 -32.172 1.00 56.09 313 GLN A CA 1
ATOM 2560 C C . GLN A 1 313 ? 26.571 6.416 -32.090 1.00 56.09 313 GLN A C 1
ATOM 2562 O O . GLN A 1 313 ? 26.579 7.399 -32.827 1.00 56.09 313 GLN A O 1
ATOM 2567 N N . VAL A 1 314 ? 25.640 6.212 -31.157 1.00 57.59 314 VAL A N 1
ATOM 2568 C CA . VAL A 1 314 ? 24.681 7.254 -30.788 1.00 57.59 314 VAL A CA 1
ATOM 2569 C C . VAL A 1 314 ? 25.430 8.312 -29.989 1.00 57.59 314 VAL A C 1
ATOM 2571 O O . VAL A 1 314 ? 25.971 8.042 -28.916 1.00 57.59 314 VAL A O 1
ATOM 2574 N N . VAL A 1 315 ? 25.491 9.513 -30.552 1.00 53.56 315 VAL A N 1
ATOM 2575 C CA . VAL A 1 315 ? 26.045 10.699 -29.904 1.00 53.56 315 VAL A CA 1
ATOM 2576 C C . VAL A 1 315 ? 25.071 11.135 -28.807 1.00 53.56 315 VAL A C 1
ATOM 2578 O O . VAL A 1 315 ? 23.883 11.290 -29.072 1.00 53.56 315 VAL A O 1
ATOM 2581 N N . GLY A 1 316 ? 25.560 11.339 -27.580 1.00 63.97 316 GLY A N 1
ATOM 2582 C CA . GLY A 1 316 ? 24.792 12.026 -26.532 1.00 63.97 316 GLY A CA 1
ATOM 2583 C C . GLY A 1 316 ? 24.402 11.217 -25.292 1.00 63.97 316 GLY A C 1
ATOM 2584 O O . GLY A 1 316 ? 23.715 11.773 -24.446 1.00 63.97 316 GLY A O 1
ATOM 2585 N N . ALA A 1 317 ? 24.852 9.968 -25.116 1.00 69.31 317 ALA A N 1
ATOM 2586 C CA . ALA A 1 317 ? 24.556 9.198 -23.895 1.00 69.31 317 ALA A CA 1
ATOM 2587 C C . ALA A 1 317 ? 25.051 9.897 -22.608 1.00 69.31 317 ALA A C 1
ATOM 2589 O O . ALA A 1 317 ? 24.284 10.080 -21.664 1.00 69.31 317 ALA A O 1
ATOM 2590 N N . MET A 1 318 ? 26.305 10.371 -22.606 1.00 69.00 318 MET A N 1
ATOM 2591 C CA . MET A 1 318 ? 26.863 11.146 -21.486 1.00 69.00 318 MET A CA 1
ATOM 2592 C C . MET A 1 318 ? 26.099 12.460 -21.273 1.00 69.00 318 MET A C 1
ATOM 2594 O O . MET A 1 318 ? 25.702 12.770 -20.157 1.00 69.00 318 MET A O 1
ATOM 2598 N N . THR A 1 319 ? 25.799 13.187 -22.352 1.00 81.31 319 THR A N 1
ATOM 2599 C CA . THR A 1 319 ? 25.054 14.455 -22.295 1.00 81.31 319 THR A CA 1
ATOM 2600 C C . THR A 1 319 ? 23.631 14.278 -21.756 1.00 81.31 319 THR A C 1
ATOM 2602 O O . THR A 1 319 ? 23.146 15.120 -21.007 1.00 81.31 319 THR A O 1
ATOM 2605 N N . MET A 1 320 ? 22.952 13.182 -22.106 1.00 84.25 320 MET A N 1
ATOM 2606 C CA . MET A 1 320 ? 21.628 12.846 -21.578 1.00 84.25 320 MET A CA 1
ATOM 2607 C C . MET A 1 320 ? 21.679 12.553 -20.076 1.00 84.25 320 MET A C 1
ATOM 2609 O O . MET A 1 320 ? 20.839 13.066 -19.350 1.00 84.25 320 MET A O 1
ATOM 2613 N N . GLN A 1 321 ? 22.658 11.777 -19.603 1.00 85.19 321 GLN A N 1
ATOM 2614 C CA . GLN A 1 321 ? 22.843 11.507 -18.169 1.00 85.19 321 GLN A CA 1
ATOM 2615 C C . GLN A 1 321 ? 23.178 12.769 -17.367 1.00 85.19 321 GLN A C 1
ATOM 2617 O O . GLN A 1 321 ? 22.654 12.954 -16.272 1.00 85.19 321 GLN A O 1
ATOM 2622 N N . GLU A 1 322 ? 24.008 13.658 -17.920 1.00 84.06 322 GLU A N 1
ATOM 2623 C CA . GLU A 1 322 ? 24.330 14.950 -17.302 1.00 84.06 322 GLU A CA 1
ATOM 2624 C C . GLU A 1 322 ? 23.101 15.865 -17.199 1.00 84.06 322 GLU A C 1
ATOM 2626 O O . GLU A 1 322 ? 22.921 16.550 -16.193 1.00 84.06 322 GLU A O 1
ATOM 2631 N N . GLN A 1 323 ? 22.240 15.874 -18.222 1.00 88.19 323 GLN A N 1
ATOM 2632 C CA . GLN A 1 323 ? 21.018 16.688 -18.243 1.00 88.19 323 GLN A CA 1
ATOM 2633 C C . GLN A 1 323 ? 19.876 16.077 -17.418 1.00 88.19 323 GLN A C 1
ATOM 2635 O O . GLN A 1 323 ? 19.065 16.808 -16.850 1.00 88.19 323 GLN A O 1
ATOM 2640 N N . PHE A 1 324 ? 19.802 14.748 -17.351 1.00 90.19 324 PHE A N 1
ATOM 2641 C CA . PHE A 1 324 ? 18.713 13.994 -16.739 1.00 90.19 324 PHE A CA 1
ATOM 2642 C C . PHE A 1 324 ? 19.284 12.928 -15.796 1.00 90.19 324 PHE A C 1
ATOM 2644 O O . PHE A 1 324 ? 19.523 11.785 -16.183 1.00 90.19 324 PHE A O 1
ATOM 2651 N N . GLY A 1 325 ? 19.461 13.293 -14.522 1.00 89.56 325 GLY A N 1
ATOM 2652 C CA . GLY A 1 325 ? 20.104 12.440 -13.509 1.00 89.56 325 GLY A CA 1
ATOM 2653 C C . GLY A 1 325 ? 19.361 11.144 -13.146 1.00 89.56 325 GLY A C 1
ATOM 2654 O O . GLY A 1 325 ? 19.860 10.357 -12.348 1.00 89.56 325 GLY A O 1
ATOM 2655 N N . ASN A 1 326 ? 18.175 10.909 -13.709 1.00 92.56 326 ASN A N 1
ATOM 2656 C CA . ASN A 1 326 ? 17.397 9.679 -13.561 1.00 92.56 326 ASN A CA 1
ATOM 2657 C C . ASN A 1 326 ? 17.475 8.740 -14.772 1.00 92.56 326 ASN A C 1
ATOM 2659 O O . ASN A 1 326 ? 16.796 7.712 -14.787 1.00 92.56 326 ASN A O 1
ATOM 2663 N N . VAL A 1 327 ? 18.308 9.064 -15.765 1.00 93.62 327 VAL A N 1
ATOM 2664 C CA . VAL A 1 327 ? 18.708 8.129 -16.819 1.00 93.62 327 VAL A CA 1
ATOM 2665 C C . VAL A 1 327 ? 19.733 7.154 -16.245 1.00 93.62 327 VAL A C 1
ATOM 2667 O O . VAL A 1 327 ? 20.879 7.512 -15.981 1.00 93.62 327 VAL A O 1
ATOM 2670 N N . VAL A 1 328 ? 19.307 5.910 -16.038 1.00 92.38 328 VAL A N 1
ATOM 2671 C CA . VAL A 1 328 ? 20.070 4.904 -15.287 1.00 92.38 328 VAL A CA 1
ATOM 2672 C C . VAL A 1 328 ? 21.096 4.198 -16.167 1.00 92.38 328 VAL A C 1
ATOM 2674 O O . VAL A 1 328 ? 22.223 3.975 -15.732 1.00 92.38 328 VAL A O 1
ATOM 2677 N N . ASP A 1 329 ? 20.727 3.841 -17.398 1.00 91.31 329 ASP A N 1
ATOM 2678 C CA . ASP A 1 329 ? 21.598 3.060 -18.280 1.00 91.31 329 ASP A CA 1
ATOM 2679 C C . ASP A 1 329 ? 21.248 3.244 -19.767 1.00 91.31 329 ASP A C 1
ATOM 2681 O O . ASP A 1 329 ? 20.152 3.699 -20.116 1.00 91.31 329 ASP A O 1
ATOM 2685 N N . PHE A 1 330 ? 22.184 2.849 -20.633 1.00 90.19 330 PHE A N 1
ATOM 2686 C CA . PHE A 1 330 ? 22.067 2.862 -22.089 1.00 90.19 330 PHE A CA 1
ATOM 2687 C C . PHE A 1 330 ? 22.298 1.474 -22.672 1.00 90.19 330 PHE A C 1
ATOM 2689 O O . PHE A 1 330 ? 23.332 0.845 -22.450 1.00 90.19 330 PHE A O 1
ATOM 2696 N N . ILE A 1 331 ? 21.354 1.013 -23.488 1.00 91.38 331 ILE A N 1
ATOM 2697 C CA . ILE A 1 331 ? 21.362 -0.345 -24.026 1.00 91.38 331 ILE A CA 1
ATOM 2698 C C . ILE A 1 331 ? 21.148 -0.285 -25.531 1.00 91.38 331 ILE A C 1
ATOM 2700 O O . ILE A 1 331 ? 20.297 0.441 -26.036 1.00 91.38 331 ILE A O 1
ATOM 2704 N N . ARG A 1 332 ? 21.939 -1.065 -26.261 1.00 91.44 332 ARG A N 1
ATOM 2705 C CA . ARG A 1 332 ? 21.891 -1.165 -27.719 1.00 91.44 332 ARG A CA 1
ATOM 2706 C C . ARG A 1 332 ? 21.351 -2.530 -28.097 1.00 91.44 332 ARG A C 1
ATOM 2708 O O . ARG A 1 332 ? 22.000 -3.518 -27.766 1.00 91.44 332 ARG A O 1
ATOM 2715 N N . ILE A 1 333 ? 20.218 -2.583 -28.789 1.00 94.00 333 ILE A N 1
ATOM 2716 C CA . ILE A 1 333 ? 19.529 -3.833 -29.125 1.00 94.00 333 ILE A CA 1
ATOM 2717 C C . ILE A 1 333 ? 19.133 -3.905 -30.599 1.00 94.00 333 ILE A C 1
ATOM 2719 O O . ILE A 1 333 ? 18.987 -2.892 -31.283 1.00 94.00 333 ILE A O 1
ATOM 2723 N N . SER A 1 334 ? 18.878 -5.122 -31.068 1.00 93.69 334 SER A N 1
ATOM 2724 C CA . SER A 1 334 ? 18.091 -5.362 -32.278 1.00 93.69 334 SER A CA 1
ATOM 2725 C C . SER A 1 334 ? 16.900 -6.236 -31.913 1.00 93.69 334 SER A C 1
ATOM 2727 O O . SER A 1 334 ? 17.084 -7.379 -31.497 1.00 93.69 334 SER A O 1
ATOM 2729 N N . CYS A 1 335 ? 15.677 -5.722 -32.072 1.00 93.12 335 CYS A N 1
ATOM 2730 C CA . CYS A 1 335 ? 14.473 -6.547 -31.916 1.00 93.12 335 CYS A CA 1
ATOM 2731 C C . CYS A 1 335 ? 14.338 -7.592 -33.037 1.00 93.12 335 CYS A C 1
ATOM 2733 O O . CYS A 1 335 ? 13.758 -8.654 -32.813 1.00 93.12 335 CYS A O 1
ATOM 2735 N N . GLU A 1 336 ? 14.877 -7.298 -34.224 1.00 91.88 336 GLU A N 1
ATOM 2736 C CA . GLU A 1 336 ? 14.854 -8.180 -35.397 1.00 91.88 336 GLU A CA 1
ATOM 2737 C C . GLU A 1 336 ? 15.776 -9.388 -35.195 1.00 91.88 336 GLU A C 1
ATOM 2739 O O . GLU A 1 336 ? 15.363 -10.531 -35.366 1.00 91.88 336 GLU A O 1
ATOM 2744 N N . LYS A 1 337 ? 17.023 -9.146 -34.768 1.00 92.31 337 LYS A N 1
ATOM 2745 C CA . LYS A 1 337 ? 18.043 -10.190 -34.558 1.00 92.31 337 LYS A CA 1
ATOM 2746 C C . LYS A 1 337 ? 18.134 -10.701 -33.120 1.00 92.31 337 LYS A C 1
ATOM 2748 O O . LYS A 1 337 ? 18.987 -11.537 -32.834 1.00 92.31 337 LYS A O 1
ATOM 2753 N N . LEU A 1 338 ? 17.315 -10.171 -32.209 1.00 91.69 338 LEU A N 1
ATOM 2754 C CA . LEU A 1 338 ? 17.383 -10.400 -30.756 1.00 91.69 338 LEU A CA 1
ATOM 2755 C C . LEU A 1 338 ? 18.754 -10.079 -30.129 1.00 91.69 338 LEU A C 1
ATOM 2757 O O . LEU A 1 338 ? 19.068 -10.516 -29.019 1.00 91.69 338 LEU A O 1
ATOM 2761 N N . THR A 1 339 ? 19.586 -9.293 -30.816 1.00 93.44 339 THR A N 1
ATOM 2762 C CA . THR A 1 339 ? 20.917 -8.919 -30.331 1.00 93.44 339 THR A CA 1
ATOM 2763 C C . THR A 1 339 ? 20.784 -8.088 -29.058 1.00 93.44 339 THR A C 1
ATOM 2765 O O . THR A 1 339 ? 20.050 -7.101 -29.041 1.00 93.44 339 THR A O 1
ATOM 2768 N N . ASN A 1 340 ? 21.494 -8.495 -28.000 1.00 93.44 340 ASN A N 1
ATOM 2769 C CA . ASN A 1 340 ? 21.491 -7.885 -26.663 1.00 93.44 340 ASN A CA 1
ATOM 2770 C C . ASN A 1 340 ? 20.111 -7.789 -25.983 1.00 93.44 340 ASN A C 1
ATOM 2772 O O . ASN A 1 340 ? 19.958 -7.066 -25.000 1.00 93.44 340 ASN A O 1
ATOM 2776 N N . PHE A 1 341 ? 19.097 -8.526 -26.447 1.00 93.06 341 PHE A N 1
ATOM 2777 C CA . PHE A 1 341 ? 17.766 -8.446 -25.840 1.00 93.06 341 PHE A CA 1
ATOM 2778 C C . PHE A 1 341 ? 17.740 -9.012 -24.407 1.00 93.06 341 PHE A C 1
ATOM 2780 O O . PHE A 1 341 ? 17.100 -8.449 -23.525 1.00 93.06 341 PHE A O 1
ATOM 2787 N N . SER A 1 342 ? 18.526 -10.058 -24.128 1.00 92.69 342 SER A N 1
ATOM 2788 C CA . SER A 1 342 ? 18.712 -10.578 -22.763 1.00 92.69 342 SER A CA 1
ATOM 2789 C C . SER A 1 342 ? 19.344 -9.553 -21.815 1.00 92.69 342 SER A C 1
ATOM 2791 O O . SER A 1 342 ? 19.022 -9.517 -20.629 1.00 92.69 342 SER A O 1
ATOM 2793 N N . GLN A 1 343 ? 20.213 -8.682 -22.335 1.00 93.50 343 GLN A N 1
ATOM 2794 C CA . GLN A 1 343 ? 20.796 -7.587 -21.565 1.00 93.50 343 GLN A CA 1
ATOM 2795 C C . GLN A 1 343 ? 19.731 -6.547 -21.195 1.00 93.50 343 GLN A C 1
ATOM 2797 O O . GLN A 1 343 ? 19.743 -6.051 -20.072 1.00 93.50 343 GLN A O 1
ATOM 2802 N N . LEU A 1 344 ? 18.781 -6.253 -22.093 1.00 94.31 344 LEU A N 1
ATOM 2803 C CA . LEU A 1 344 ? 17.630 -5.405 -21.771 1.00 94.31 344 LEU A CA 1
ATOM 2804 C C . LEU A 1 344 ? 16.786 -6.011 -20.642 1.00 94.31 344 LEU A C 1
ATOM 2806 O O . LEU A 1 344 ? 16.492 -5.322 -19.668 1.00 94.31 344 LEU A O 1
ATOM 2810 N N . GLU A 1 345 ? 16.447 -7.300 -20.733 1.00 93.75 345 GLU A N 1
ATOM 2811 C CA . GLU A 1 345 ? 15.681 -8.010 -19.695 1.00 93.75 345 GLU A CA 1
ATOM 2812 C C . GLU A 1 345 ? 16.391 -7.957 -18.333 1.00 93.75 345 GLU A C 1
ATOM 2814 O O . GLU A 1 345 ? 15.758 -7.711 -17.303 1.00 93.75 345 GLU A O 1
ATOM 2819 N N . GLN A 1 346 ? 17.714 -8.144 -18.319 1.00 92.56 346 GLN A N 1
ATOM 2820 C CA . GLN A 1 346 ? 18.524 -8.030 -17.109 1.00 92.56 346 GLN A CA 1
ATOM 2821 C C . GLN A 1 346 ? 18.495 -6.606 -16.542 1.00 92.56 346 GLN A C 1
ATOM 2823 O O . GLN A 1 346 ? 18.303 -6.423 -15.341 1.00 92.56 346 GLN A O 1
ATOM 2828 N N . LYS A 1 347 ? 18.634 -5.587 -17.391 1.00 94.06 347 LYS A N 1
ATOM 2829 C CA . LYS A 1 347 ? 18.649 -4.189 -16.953 1.00 94.06 347 LYS A CA 1
ATOM 2830 C C . LYS A 1 347 ? 17.310 -3.711 -16.421 1.00 94.06 347 LYS A C 1
ATOM 2832 O O . LYS A 1 347 ? 17.285 -2.967 -15.443 1.00 94.06 347 LYS A O 1
ATOM 2837 N N . ILE A 1 348 ? 16.204 -4.194 -16.986 1.00 94.25 348 ILE A N 1
ATOM 2838 C CA . ILE A 1 348 ? 14.869 -3.987 -16.415 1.00 94.25 348 ILE A CA 1
ATOM 2839 C C . ILE A 1 348 ? 14.844 -4.519 -14.974 1.00 94.25 348 ILE A C 1
ATOM 2841 O O . ILE A 1 348 ? 14.499 -3.771 -14.061 1.00 94.25 348 ILE A O 1
ATOM 2845 N N . ARG A 1 349 ? 15.303 -5.761 -14.745 1.00 92.12 349 ARG A N 1
ATOM 2846 C CA . ARG A 1 349 ? 15.362 -6.375 -13.402 1.00 92.12 349 ARG A CA 1
ATOM 2847 C C . ARG A 1 349 ? 16.246 -5.593 -12.426 1.00 92.12 349 ARG A C 1
ATOM 2849 O O . ARG A 1 349 ? 15.869 -5.430 -11.272 1.00 92.12 349 ARG A O 1
ATOM 2856 N N . GLU A 1 350 ? 17.399 -5.105 -12.875 1.00 90.50 350 GLU A N 1
ATOM 2857 C CA . GLU A 1 350 ? 18.329 -4.313 -12.053 1.00 90.50 350 GLU A CA 1
ATOM 2858 C C . GLU A 1 350 ? 17.781 -2.920 -11.705 1.00 90.50 350 GLU A C 1
ATOM 2860 O O . GLU A 1 350 ? 18.132 -2.361 -10.668 1.00 90.50 350 GLU A O 1
ATOM 2865 N N . THR A 1 351 ? 16.904 -2.367 -12.548 1.00 91.69 351 THR A N 1
ATOM 2866 C CA . THR A 1 351 ? 16.348 -1.012 -12.384 1.00 91.69 351 THR A CA 1
ATOM 2867 C C . THR A 1 351 ? 15.072 -0.996 -11.543 1.00 91.69 351 THR A C 1
ATOM 2869 O O . THR A 1 351 ? 14.750 0.017 -10.927 1.00 91.69 351 THR A O 1
ATOM 2872 N N . LEU A 1 352 ? 14.360 -2.121 -11.462 1.00 89.06 352 LEU A N 1
ATOM 2873 C CA . LEU A 1 352 ? 13.139 -2.292 -10.670 1.00 89.06 352 LEU A CA 1
ATOM 2874 C C . LEU A 1 352 ? 13.217 -1.748 -9.220 1.00 89.06 352 LEU A C 1
ATOM 2876 O O . LEU A 1 352 ? 12.300 -1.022 -8.821 1.00 89.06 352 LEU A O 1
ATOM 2880 N N . PRO A 1 353 ? 14.300 -1.972 -8.443 1.00 85.88 353 PRO A N 1
ATOM 2881 C CA . PRO A 1 353 ? 14.466 -1.391 -7.103 1.00 85.88 353 PRO A CA 1
ATOM 2882 C C . PRO A 1 353 ? 14.446 0.141 -7.062 1.00 85.88 353 PRO A C 1
ATOM 2884 O O . PRO A 1 353 ? 14.198 0.737 -6.015 1.00 85.88 353 PRO A O 1
ATOM 2887 N N . LEU A 1 354 ? 14.733 0.798 -8.187 1.00 87.06 354 LEU A N 1
ATOM 2888 C CA . LEU A 1 354 ? 14.774 2.252 -8.289 1.00 87.06 354 LEU A CA 1
ATOM 2889 C C . LEU A 1 354 ? 13.394 2.869 -8.546 1.00 87.06 354 LEU A C 1
ATOM 2891 O O . LEU A 1 354 ? 13.260 4.071 -8.323 1.00 87.06 354 LEU A O 1
ATOM 2895 N N . VAL A 1 355 ? 12.399 2.077 -8.971 1.00 85.31 355 VAL A N 1
ATOM 2896 C CA . VAL A 1 355 ? 11.062 2.549 -9.376 1.00 85.31 355 VAL A CA 1
ATOM 2897 C C . VAL A 1 355 ? 10.302 3.188 -8.217 1.00 85.31 355 VAL A C 1
ATOM 2899 O O . VAL A 1 355 ? 9.800 4.300 -8.353 1.00 85.31 355 VAL A O 1
ATOM 2902 N N . SER A 1 356 ? 10.219 2.502 -7.080 1.00 74.94 356 SER A N 1
ATOM 2903 C CA . SER A 1 356 ? 9.702 3.062 -5.832 1.00 74.94 356 SER A CA 1
ATOM 2904 C C . SER A 1 356 ? 10.072 2.152 -4.677 1.00 74.94 356 SER A C 1
ATOM 2906 O O . SER A 1 356 ? 10.042 0.929 -4.812 1.00 74.94 356 SER A O 1
ATOM 2908 N N . SER A 1 357 ? 10.386 2.747 -3.532 1.00 67.69 357 SER A N 1
ATOM 2909 C CA . SER A 1 357 ? 10.618 1.994 -2.302 1.00 67.69 357 SER A CA 1
ATOM 2910 C C . SER A 1 357 ? 9.368 1.224 -1.834 1.00 67.69 357 SER A C 1
ATOM 2912 O O . SER A 1 357 ? 9.500 0.129 -1.292 1.00 67.69 357 SER A O 1
ATOM 2914 N N . ASP A 1 358 ? 8.168 1.727 -2.143 1.00 65.94 358 ASP A N 1
ATOM 2915 C CA . ASP A 1 358 ? 6.873 1.145 -1.744 1.00 65.94 358 ASP A CA 1
ATOM 2916 C C . ASP A 1 358 ? 6.509 -0.147 -2.489 1.00 65.94 358 ASP A C 1
ATOM 2918 O O . ASP A 1 358 ? 5.677 -0.916 -2.022 1.00 65.94 358 ASP A O 1
ATOM 2922 N N . ILE A 1 359 ? 7.124 -0.390 -3.648 1.00 64.88 359 ILE A N 1
ATOM 2923 C CA . ILE A 1 359 ? 6.912 -1.618 -4.430 1.00 64.88 359 ILE A CA 1
ATOM 2924 C C . ILE A 1 359 ? 7.605 -2.816 -3.753 1.00 64.88 359 ILE A C 1
ATOM 2926 O O . ILE A 1 359 ? 7.222 -3.969 -3.953 1.00 64.88 359 ILE A O 1
ATOM 2930 N N . TRP A 1 360 ? 8.636 -2.542 -2.945 1.00 60.78 360 TRP A N 1
ATOM 2931 C CA . TRP A 1 360 ? 9.544 -3.556 -2.407 1.00 60.78 360 TRP A CA 1
ATOM 2932 C C . TRP A 1 360 ? 9.539 -3.653 -0.889 1.00 60.78 360 TRP A C 1
ATOM 2934 O O . TRP A 1 360 ? 9.850 -4.720 -0.368 1.00 60.78 360 TRP A O 1
ATOM 2944 N N . LEU A 1 361 ? 9.257 -2.566 -0.170 1.00 53.03 361 LEU A N 1
ATOM 2945 C CA . LEU A 1 361 ? 9.459 -2.497 1.274 1.00 53.03 361 LEU A CA 1
ATOM 2946 C C . LEU A 1 361 ? 8.149 -2.575 2.056 1.00 53.03 361 LEU A C 1
ATOM 2948 O O . LEU A 1 361 ? 7.261 -1.743 1.898 1.00 53.03 361 LEU A O 1
ATOM 2952 N N . SER A 1 362 ? 8.154 -3.492 3.023 1.00 44.16 362 SER A N 1
ATOM 2953 C CA . SER A 1 362 ? 7.348 -3.449 4.246 1.00 44.16 362 SER A CA 1
ATOM 2954 C C . SER A 1 362 ? 7.747 -2.338 5.220 1.00 44.16 362 SER A C 1
ATOM 2956 O O . SER A 1 362 ? 7.018 -2.048 6.161 1.00 44.16 362 SER A O 1
ATOM 2958 N N . ASP A 1 363 ? 8.886 -1.681 4.994 1.00 37.41 363 ASP A N 1
ATOM 2959 C CA . ASP A 1 363 ? 9.595 -0.935 6.040 1.00 37.41 363 ASP A CA 1
ATOM 2960 C C . ASP A 1 363 ? 9.609 0.589 5.837 1.00 37.41 363 ASP A C 1
ATOM 2962 O O . ASP A 1 363 ? 10.548 1.264 6.249 1.00 37.41 363 ASP A O 1
ATOM 2966 N N . ASN A 1 364 ? 8.571 1.171 5.227 1.00 36.66 364 ASN A N 1
ATOM 2967 C CA . ASN A 1 364 ? 8.527 2.619 4.969 1.00 36.66 364 ASN A CA 1
ATOM 2968 C C . ASN A 1 364 ? 7.312 3.364 5.545 1.00 36.66 364 ASN A C 1
ATOM 2970 O O . ASN A 1 364 ? 6.921 4.407 5.013 1.00 36.66 364 ASN A O 1
ATOM 2974 N N . PHE A 1 365 ? 6.788 2.902 6.685 1.00 36.28 365 PHE A N 1
ATOM 2975 C CA . PHE A 1 365 ? 6.117 3.800 7.638 1.00 36.28 365 PHE A CA 1
ATOM 2976 C C . PHE A 1 365 ? 7.081 4.377 8.696 1.00 36.28 365 PHE A C 1
ATOM 2978 O O . PHE A 1 365 ? 6.839 5.468 9.201 1.00 36.28 365 PHE A O 1
ATOM 2985 N N . CYS A 1 366 ? 8.236 3.744 8.949 1.00 32.31 366 CYS A N 1
ATOM 2986 C CA . CYS A 1 366 ? 9.228 4.248 9.917 1.00 32.31 366 CYS A CA 1
ATOM 2987 C C . CYS A 1 366 ? 10.115 5.404 9.402 1.00 32.31 366 CYS A C 1
ATOM 2989 O O . CYS A 1 366 ? 10.758 6.082 10.202 1.00 32.31 366 CYS A O 1
ATOM 2991 N N . GLY A 1 367 ? 10.180 5.645 8.087 1.00 30.20 367 GLY A N 1
ATOM 2992 C CA . GLY A 1 367 ? 11.115 6.612 7.486 1.00 30.20 367 GLY A CA 1
ATOM 2993 C C . GLY A 1 367 ? 10.557 8.011 7.200 1.00 30.20 367 GLY A C 1
ATOM 2994 O O . GLY A 1 367 ? 11.339 8.930 6.976 1.00 30.20 367 GLY A O 1
ATOM 2995 N N . LEU A 1 368 ? 9.232 8.198 7.210 1.00 31.42 368 LEU A N 1
ATOM 2996 C CA . LEU A 1 368 ? 8.598 9.456 6.786 1.00 31.42 368 LEU A CA 1
ATOM 2997 C C . LEU A 1 368 ? 8.432 10.510 7.894 1.00 31.42 368 LEU A C 1
ATOM 2999 O O . LEU A 1 368 ? 8.074 11.640 7.585 1.00 31.42 368 LEU A O 1
ATOM 3003 N N . PHE A 1 369 ? 8.743 10.189 9.155 1.00 37.66 369 PHE A N 1
ATOM 3004 C CA . PHE A 1 369 ? 8.506 11.104 10.288 1.00 37.66 369 PHE A CA 1
ATOM 3005 C C . PHE A 1 369 ? 9.754 11.447 11.110 1.00 37.66 369 PHE A C 1
ATOM 3007 O O . PHE A 1 369 ? 9.664 12.063 12.169 1.00 37.66 369 PHE A O 1
ATOM 3014 N N . ARG A 1 370 ? 10.949 11.120 10.605 1.00 28.41 370 ARG A N 1
ATOM 3015 C CA . ARG A 1 370 ? 12.200 11.724 11.082 1.00 28.41 370 ARG A CA 1
ATOM 3016 C C . ARG A 1 370 ? 12.667 12.763 10.074 1.00 28.41 370 ARG A C 1
ATOM 3018 O O . ARG A 1 370 ? 13.526 12.454 9.257 1.00 28.41 370 ARG A O 1
ATOM 3025 N N . ASN A 1 371 ? 12.050 13.944 10.099 1.00 27.80 371 ASN A N 1
ATOM 3026 C CA . ASN A 1 371 ? 12.648 15.266 9.845 1.00 27.80 371 ASN A CA 1
ATOM 3027 C C . ASN A 1 371 ? 11.549 16.267 9.461 1.00 27.80 371 ASN A C 1
ATOM 3029 O O . ASN A 1 371 ? 11.027 16.195 8.348 1.00 27.80 371 ASN A O 1
ATOM 3033 N N . GLY A 1 372 ? 11.292 17.235 10.345 1.00 29.47 372 GLY A N 1
ATOM 3034 C CA . GLY A 1 372 ? 10.509 18.440 10.060 1.00 29.47 372 GLY A CA 1
ATOM 3035 C C . GLY A 1 372 ? 9.431 18.700 11.085 1.00 29.47 372 GLY A C 1
ATOM 3036 O O . GLY A 1 372 ? 8.277 18.356 10.766 1.00 29.47 372 GLY A O 1
#

Solvent-accessible surface area (backbone atoms only — not comparable to full-atom values): 20566 Å² total; per-residue (Å²): 133,83,76,82,49,59,44,78,72,62,54,98,85,58,68,50,44,54,88,51,48,65,58,51,52,53,49,40,54,76,67,53,40,40,42,48,49,61,44,61,22,47,36,55,55,64,82,53,86,88,50,73,66,34,69,47,28,28,32,41,31,40,23,44,19,76,30,60,21,57,57,38,58,50,43,24,80,35,35,59,44,31,26,36,42,36,34,38,43,18,45,31,36,38,66,43,70,45,68,58,32,73,48,25,33,34,42,35,46,22,41,21,48,26,45,53,83,77,79,63,66,83,32,33,75,49,55,72,38,28,32,44,19,58,45,57,41,72,84,49,70,59,89,54,28,56,45,84,95,38,70,22,43,66,54,50,51,51,50,56,38,46,75,74,66,73,61,86,69,73,44,55,40,41,32,41,49,44,56,53,20,88,24,42,57,66,42,49,59,44,47,73,71,38,83,80,62,82,72,74,54,92,87,60,66,60,77,64,72,49,76,46,78,40,74,44,72,66,42,50,36,87,65,44,71,38,101,55,64,41,63,35,38,29,42,34,38,38,58,23,47,52,62,86,42,58,77,56,52,62,79,70,51,46,42,54,19,40,36,36,41,34,34,32,94,70,42,71,44,69,92,96,42,83,78,74,60,68,66,58,55,54,50,54,49,51,76,40,8,54,31,81,86,78,72,41,50,30,35,27,38,38,34,38,27,51,44,85,82,49,78,74,81,80,86,51,65,69,58,47,36,73,77,35,84,42,50,76,50,79,46,69,24,16,76,88,78,51,40,54,44,68,55,52,57,50,48,53,60,72,46,53,61,60,26,39,65,77,65,48,48,92,72,68,78,78,64,78,78,78,78,135

Radius of gyration: 31.01 Å; Cα contacts (8 Å, |Δi|>4): 734; chains: 1; bounding box: 65×34×89 Å

Mean predicted aligned error: 15.36 Å

Sequence (372 aa):
MIPTPLIHQFEKDKKLQNAALEGILSQARQNKVSFLNSSKNEFSNLDFSTVETMESIEVIDCSYNKTELEKITISAAVFPNLKHLYFFESKIKEIELVGSFPKLETLHLAKNSLSELKIDFEDFPVLETLYLYGNSIDNIPKELFDKERYNAIQDIKTYFLSLQGEVDYLHEAKLILIGNGEVGKTSIRIRLNDKEKPLPKKEERTQGLDIESYTIHSLSTSITKQKRKIDFELHVWDFGGQGRYREVQQLFCSRKSLYIYVTSHDDTPIRDEDYVGYQYWLSMANAFSYDEKDKKPSPILCVVNKIDEDTRQVVGAMTMQEQFGNVVDFIRISCEKLTNFSQLEQKIRETLPLVSSDIWLSDNFCGLFRNG

pLDDT: mean 80.96, std 15.64, range [27.56, 97.94]

Secondary structure (DSSP, 8-state):
-PPPPGGGTS-TT----GGGHHHHHHHHHHTT-SEEE-TTS--S----TTPPP-TT--EEE-TT--S---EEEEETTT-TT--EEE-TTS--SEEEEES--TT--EEE-TTS--S-----GGG-TT--EEE-TT---TTS-GGGT-STT---HHHHHHHHHHHHT------EEEEEEESSTTSSHHHHHHHHH-SSSPPPPTT-PPPSEEEEEEEEEEE-HHHH--SS-EEEEEEEEEE---GGGHHHHTTT--SSEEEEEEE-S--PPSSSS----HHHHHHHHHHHHEETTTTEEPPEEEEE--TTT--S--TTHHHHHHH-TTEEEEEE--TTT-TTHHHHHHHHHHHHHHH-GGGT-S--SSSSSS--